Protein AF-0000000080754707 (afdb_homodimer)

Organism: Azotobacter vinelandii (strain DJ / ATCC BAA-1303) (NCBI:txid322710)

Structure (mmCIF, N/CA/C/O backbone):
data_AF-0000000080754707-model_v1
#
loop_
_entity.id
_entity.type
_entity.pdbx_description
1 polymer 2-keto-3-deoxy-galactonokinase
#
loop_
_atom_site.group_PDB
_atom_site.id
_atom_site.type_symbol
_atom_site.label_atom_id
_atom_site.label_alt_id
_atom_site.label_comp_id
_atom_site.label_asym_id
_atom_site.label_entity_id
_atom_site.label_seq_id
_atom_site.pdbx_PDB_ins_code
_atom_site.Cartn_x
_atom_site.Cartn_y
_atom_site.Cartn_z
_atom_site.occupancy
_atom_site.B_iso_or_equiv
_atom_site.auth_seq_id
_atom_site.auth_comp_id
_atom_site.auth_asym_id
_atom_site.auth_atom_id
_atom_site.pdbx_PDB_model_num
ATOM 1 N N . MET A 1 1 ? -20.899 47.668 16.034 1 44.33 1 MET A N 1
ATOM 2 C CA . MET A 1 1 ? -20.365 46.309 16.051 1 44.33 1 MET A CA 1
ATOM 3 C C . MET A 1 1 ? -19.613 46.037 17.35 1 44.33 1 MET A C 1
ATOM 5 O O . MET A 1 1 ? -18.782 46.843 17.772 1 44.33 1 MET A O 1
ATOM 9 N N . SER A 1 2 ? -20.072 45.175 18.224 1 53.62 2 SER A N 1
ATOM 10 C CA . SER A 1 2 ? -19.362 44.85 19.457 1 53.62 2 SER A CA 1
ATOM 11 C C . SER A 1 2 ? -17.901 44.514 19.181 1 53.62 2 SER A C 1
ATOM 13 O O . SER A 1 2 ? -17.552 44.099 18.074 1 53.62 2 SER A O 1
ATOM 15 N N . ASP A 1 3 ? -17.026 45.085 19.939 1 56.78 3 ASP A N 1
ATOM 16 C CA . ASP A 1 3 ? -15.586 44.866 19.842 1 56.78 3 ASP A CA 1
ATOM 17 C C . ASP A 1 3 ? -15.275 43.425 19.444 1 56.78 3 ASP A C 1
ATOM 19 O O . ASP A 1 3 ? -14.264 43.161 18.79 1 56.78 3 ASP A O 1
ATOM 23 N N . SER A 1 4 ? -16.223 42.584 19.748 1 65.15 4 SER A N 1
ATOM 24 C CA . SER A 1 4 ? -16.02 41.164 19.478 1 65.15 4 SER A CA 1
ATOM 25 C C . SER A 1 4 ? -16.269 40.84 18.008 1 65.15 4 SER A C 1
ATOM 27 O O . SER A 1 4 ? -15.869 39.779 17.525 1 65.15 4 SER A O 1
ATOM 29 N N . GLU A 1 5 ? -16.705 41.823 17.287 1 79.68 5 GLU A N 1
ATOM 30 C CA . GLU A 1 5 ? -17.057 41.585 15.89 1 79.68 5 GLU A CA 1
ATOM 31 C C . GLU A 1 5 ? -16.037 42.219 14.949 1 79.68 5 GLU A C 1
ATOM 33 O O . GLU A 1 5 ? -16.201 42.176 13.728 1 79.68 5 GLU A O 1
ATOM 38 N N . ILE A 1 6 ? -14.943 42.696 15.651 1 87.92 6 ILE A N 1
ATOM 39 C CA . ILE A 1 6 ? -13.931 43.355 14.832 1 87.92 6 ILE A CA 1
ATOM 40 C C . ILE A 1 6 ? -12.883 42.338 14.39 1 87.92 6 ILE A C 1
ATOM 42 O O . ILE A 1 6 ? -12.262 41.673 15.223 1 87.92 6 ILE A O 1
ATOM 46 N N . PRO A 1 7 ? -12.696 42.217 13.196 1 95.25 7 PRO A N 1
ATOM 47 C CA . PRO A 1 7 ? -11.687 41.279 12.697 1 95.25 7 PRO A CA 1
ATOM 48 C C . PRO A 1 7 ? -10.267 41.67 13.101 1 95.25 7 PRO A C 1
ATOM 50 O O . PRO A 1 7 ? -9.938 42.859 13.142 1 95.25 7 PRO A O 1
ATOM 53 N N . ARG A 1 8 ? -9.417 40.645 13.362 1 95.84 8 ARG A N 1
ATOM 54 C CA . ARG A 1 8 ? -8.045 40.893 13.795 1 95.84 8 ARG A CA 1
ATOM 55 C C . ARG A 1 8 ? -7.05 40.152 12.908 1 95.84 8 ARG A C 1
ATOM 57 O O . ARG A 1 8 ? -5.868 40.5 12.868 1 95.84 8 ARG A O 1
ATOM 64 N N . LEU A 1 9 ? -7.616 39.16 12.184 1 97.03 9 LEU A N 1
ATOM 65 C CA . LEU A 1 9 ? -6.697 38.31 11.434 1 97.03 9 LEU A CA 1
ATOM 66 C C . LEU A 1 9 ? -7.415 37.615 10.283 1 97.03 9 LEU A C 1
ATOM 68 O O . LEU A 1 9 ? -8.558 37.177 10.433 1 97.03 9 LEU A O 1
ATOM 72 N N . ILE A 1 10 ? -6.756 37.524 9.187 1 97.73 10 ILE A N 1
ATOM 73 C CA . ILE A 1 10 ? -7.128 36.59 8.13 1 97.73 10 ILE A CA 1
ATOM 74 C C . ILE A 1 10 ? -6.242 35.348 8.203 1 97.73 10 ILE A C 1
ATOM 76 O O . ILE A 1 10 ? -5.019 35.442 8.072 1 97.73 10 ILE A O 1
ATOM 80 N N . GLY A 1 11 ? -6.829 34.227 8.526 1 98.31 11 GLY A N 1
ATOM 81 C CA . GLY A 1 11 ? -6.116 32.96 8.556 1 98.31 11 GLY A CA 1
ATOM 82 C C . GLY A 1 11 ? -6.462 32.053 7.39 1 98.31 11 GLY A C 1
ATOM 83 O O . GLY A 1 11 ? -7.63 31.934 7.015 1 98.31 11 GLY A O 1
ATOM 84 N N . LEU A 1 12 ? -5.436 31.441 6.822 1 98.52 12 LEU A N 1
ATOM 85 C CA . LEU A 1 12 ? -5.662 30.54 5.697 1 98.52 12 LEU A CA 1
ATOM 86 C C . LEU A 1 12 ? -5.095 29.155 5.988 1 98.52 12 LEU A C 1
ATOM 88 O O . LEU A 1 12 ? -3.938 29.025 6.395 1 98.52 12 LEU A O 1
ATOM 92 N N . ASP A 1 13 ? -5.879 28.181 5.892 1 97.76 13 ASP A N 1
ATOM 93 C CA . ASP A 1 13 ? -5.471 26.783 5.805 1 97.76 13 ASP A CA 1
ATOM 94 C C . ASP A 1 13 ? -5.437 26.31 4.353 1 97.76 13 ASP A C 1
ATOM 96 O O . ASP A 1 13 ? -6.471 25.947 3.789 1 97.76 13 ASP A O 1
ATOM 100 N N . TRP A 1 14 ? -4.289 26.286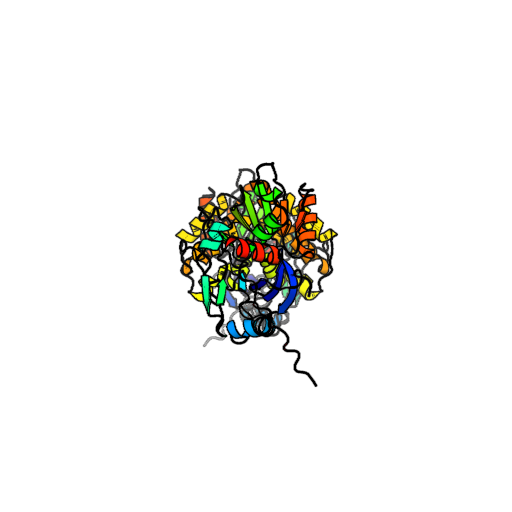 3.81 1 98.01 14 TRP A N 1
ATOM 101 C CA . TRP A 1 14 ? -4.111 26.07 2.378 1 98.01 14 TRP A CA 1
ATOM 102 C C . TRP A 1 14 ? -3.396 24.75 2.112 1 98.01 14 TRP A C 1
ATOM 104 O O . TRP A 1 14 ? -2.167 24.711 2.014 1 98.01 14 TRP A O 1
ATOM 114 N N . GLY A 1 15 ? -4.165 23.714 1.897 1 94.3 15 GLY A N 1
ATOM 115 C CA . GLY A 1 15 ? -3.644 22.368 1.712 1 94.3 15 GLY A CA 1
ATOM 116 C C . GLY A 1 15 ? -3.46 21.994 0.254 1 94.3 15 GLY A C 1
ATOM 117 O O . GLY A 1 15 ? -3.431 22.866 -0.617 1 94.3 15 GLY A O 1
ATOM 118 N N . THR A 1 16 ? -3.248 20.712 0.041 1 89.85 16 THR A N 1
ATOM 119 C CA . THR A 1 16 ? -3.039 20.183 -1.302 1 89.85 16 THR A CA 1
ATOM 120 C C . THR A 1 16 ? -4.34 20.203 -2.1 1 89.85 16 THR A C 1
ATOM 122 O O . THR A 1 16 ? -4.337 20.511 -3.293 1 89.85 16 THR A O 1
ATOM 125 N N . SER A 1 17 ? -5.468 19.988 -1.371 1 89.28 17 SER A N 1
ATOM 126 C CA . SER A 1 17 ? -6.721 19.769 -2.086 1 89.28 17 SER A CA 1
ATOM 127 C C . SER A 1 17 ? -7.669 20.951 -1.915 1 89.28 17 SER A C 1
ATOM 129 O O . SER A 1 17 ? -8.55 21.172 -2.749 1 89.28 17 SER A O 1
ATOM 131 N N . SER A 1 18 ? -7.477 21.661 -0.809 1 93.26 18 SER A N 1
ATOM 132 C CA . SER A 1 18 ? -8.482 22.681 -0.525 1 93.26 18 SER A CA 1
ATOM 133 C C . SER A 1 18 ? -7.853 23.915 0.113 1 93.26 18 SER A C 1
ATOM 135 O O . SER A 1 18 ? -6.73 23.855 0.618 1 93.26 18 SER A O 1
ATOM 137 N N . LEU A 1 19 ? -8.536 24.986 0.001 1 97.43 19 LEU A N 1
ATOM 138 C CA . LEU A 1 19 ? -8.222 26.268 0.621 1 97.43 19 LEU A CA 1
ATOM 139 C C . LEU A 1 19 ? -9.369 26.737 1.509 1 97.43 19 LEU A C 1
ATOM 141 O O . LEU A 1 19 ? -10.518 26.802 1.065 1 97.43 19 LEU A O 1
ATOM 145 N N . ARG A 1 20 ? -9.087 26.973 2.763 1 97.35 20 ARG A N 1
ATOM 146 C CA . ARG A 1 20 ? -10.062 27.542 3.687 1 97.35 20 ARG A CA 1
ATOM 147 C C . ARG A 1 20 ? -9.542 28.837 4.303 1 97.35 20 ARG A C 1
ATOM 149 O O . ARG A 1 20 ? -8.422 28.881 4.816 1 97.35 20 ARG A O 1
ATOM 156 N N . ALA A 1 21 ? -10.352 29.827 4.264 1 98.35 21 ALA A N 1
ATOM 157 C CA . ALA A 1 21 ? -10.013 31.13 4.831 1 98.35 21 ALA A CA 1
ATOM 158 C C . ALA A 1 21 ? -10.917 31.465 6.014 1 98.35 21 ALA A C 1
ATOM 160 O O . ALA A 1 21 ? -12.117 31.183 5.986 1 98.35 21 ALA A O 1
ATOM 161 N N . TYR A 1 22 ? -10.317 32.047 6.988 1 98.24 22 TYR A N 1
ATOM 162 C CA . TYR A 1 22 ? -11.041 32.477 8.179 1 98.24 22 TYR A CA 1
ATOM 163 C C . TYR A 1 22 ? -10.843 33.967 8.43 1 98.24 22 TYR A C 1
ATOM 165 O O . TYR A 1 22 ? -9.728 34.48 8.313 1 98.24 22 TYR A O 1
ATOM 173 N N . LEU A 1 23 ? -11.92 34.64 8.645 1 97.99 23 LEU A N 1
ATOM 174 C CA . LEU A 1 23 ? -11.865 35.955 9.275 1 97.99 23 LEU A CA 1
ATOM 175 C C . LEU A 1 23 ? -12.02 35.84 10.787 1 97.99 23 LEU A C 1
ATOM 177 O O . LEU A 1 23 ? -13.073 35.426 11.278 1 97.99 23 LEU A O 1
ATOM 181 N N . LEU A 1 24 ? -10.933 36.196 11.469 1 97.41 24 LEU A N 1
ATOM 182 C CA . LEU A 1 24 ? -10.92 35.911 12.9 1 97.41 24 LEU A CA 1
ATOM 183 C C . LEU A 1 24 ? -10.976 37.202 13.711 1 97.41 24 LEU A C 1
ATOM 185 O O . LEU A 1 24 ? -10.321 38.187 13.363 1 97.41 24 LEU A O 1
ATOM 189 N N . GLY A 1 25 ? -11.772 37.108 14.747 1 95.62 25 GLY A N 1
ATOM 190 C CA . GLY A 1 25 ? -11.861 38.216 15.686 1 95.62 25 GLY A CA 1
ATOM 191 C C . GLY A 1 25 ? -11.163 37.938 17.004 1 95.62 25 GLY A C 1
ATOM 192 O O . GLY A 1 25 ? -10.36 37.007 17.104 1 95.62 25 GLY A O 1
ATOM 193 N N . GLU A 1 26 ? -11.496 38.723 17.95 1 93.4 26 GLU A N 1
ATOM 194 C CA . GLU A 1 26 ? -10.849 38.635 19.256 1 93.4 26 GLU A CA 1
ATOM 195 C C . GLU A 1 26 ? -10.957 37.226 19.832 1 93.4 26 GLU A C 1
ATOM 197 O O . GLU A 1 26 ? -12.014 36.598 19.754 1 93.4 26 GLU A O 1
ATOM 202 N N . GLY A 1 27 ? -9.806 36.764 20.325 1 92.07 27 GLY A N 1
ATOM 203 C CA . GLY A 1 27 ? -9.767 35.452 20.952 1 92.07 27 GLY A CA 1
ATOM 204 C C . GLY A 1 27 ? -9.765 34.312 19.952 1 92.07 27 GLY A C 1
ATOM 205 O O . GLY A 1 27 ? -9.808 33.142 20.337 1 92.07 27 GLY A O 1
ATOM 206 N N . GLY A 1 28 ? -9.757 34.66 18.686 1 94.66 28 GLY A N 1
ATOM 207 C CA . GLY A 1 28 ? -9.715 33.624 17.667 1 94.66 28 GLY A CA 1
ATOM 208 C C . GLY A 1 28 ? -11.091 33.204 17.187 1 94.66 28 GLY A C 1
ATOM 209 O O . GLY A 1 28 ? -11.233 32.182 16.512 1 94.66 28 GLY A O 1
ATOM 210 N N . ARG A 1 29 ? -12.084 33.974 17.539 1 95.56 29 ARG A N 1
ATOM 211 C CA . ARG A 1 29 ? -13.446 33.679 17.105 1 95.56 29 ARG A CA 1
ATOM 212 C C . ARG A 1 29 ? -13.575 33.791 15.59 1 95.56 29 ARG A C 1
ATOM 214 O O . ARG A 1 29 ? -13.129 34.774 14.995 1 95.56 29 ARG A O 1
ATOM 221 N N . VAL A 1 30 ? -14.277 32.839 14.998 1 97.02 30 VAL A N 1
ATOM 222 C CA . VAL A 1 30 ? -14.487 32.864 13.555 1 97.02 30 VAL A CA 1
ATOM 223 C C . VAL A 1 30 ? -15.671 33.767 13.219 1 97.02 30 VAL A C 1
ATOM 225 O O . VAL A 1 30 ? -16.814 33.456 13.563 1 97.02 30 VAL A O 1
ATOM 228 N N . LEU A 1 31 ? -15.391 34.836 12.581 1 97.18 31 LEU A N 1
ATOM 229 C CA . LEU A 1 31 ? -16.42 35.79 12.182 1 97.18 31 LEU A CA 1
ATOM 230 C C . LEU A 1 31 ? -17.002 35.423 10.82 1 97.18 31 LEU A C 1
ATOM 232 O O . LEU A 1 31 ? -18.171 35.7 10.545 1 97.18 31 LEU A O 1
ATOM 236 N N . ASP A 1 32 ? -16.201 34.896 9.99 1 97.32 32 ASP A N 1
ATOM 237 C CA . ASP A 1 32 ? -16.569 34.435 8.655 1 97.32 32 ASP A CA 1
ATOM 238 C C . ASP A 1 32 ? -15.595 33.372 8.153 1 97.32 32 ASP A C 1
ATOM 240 O O . ASP A 1 32 ? -14.48 33.253 8.665 1 97.32 32 ASP A O 1
ATOM 244 N N . SER A 1 33 ? -16.042 32.535 7.319 1 97.6 33 SER A N 1
ATOM 245 C CA . SER A 1 33 ? -15.184 31.511 6.732 1 97.6 33 SER A CA 1
ATOM 246 C C . SER A 1 33 ? -15.568 31.234 5.282 1 97.6 33 SER A C 1
ATOM 248 O O . SER A 1 33 ? -16.741 31.328 4.916 1 97.6 33 SER A O 1
ATOM 250 N N . ARG A 1 34 ? -14.573 30.913 4.478 1 97.81 34 ARG A N 1
ATOM 251 C CA . ARG A 1 34 ? -14.753 30.596 3.065 1 97.81 34 ARG A CA 1
ATOM 252 C C . ARG A 1 34 ? -13.897 29.4 2.66 1 97.81 34 ARG A C 1
ATOM 254 O O . ARG A 1 34 ? -12.794 29.216 3.178 1 97.81 34 ARG A O 1
ATOM 261 N N . ALA A 1 35 ? -14.436 28.629 1.803 1 96.61 35 ALA A N 1
ATOM 262 C CA . ALA A 1 35 ? -13.708 27.453 1.336 1 96.61 35 ALA A CA 1
ATOM 263 C C . ALA A 1 35 ? -13.8 27.318 -0.181 1 96.61 35 ALA A C 1
ATOM 265 O O . ALA A 1 35 ? -14.832 27.635 -0.778 1 96.61 35 ALA A O 1
ATOM 266 N N . ARG A 1 36 ? -12.725 26.971 -0.846 1 96.87 36 ARG A N 1
ATOM 267 C CA . ARG A 1 36 ? -12.641 26.661 -2.27 1 96.87 36 ARG A CA 1
ATOM 268 C C . ARG A 1 36 ? -11.866 25.37 -2.505 1 96.87 36 ARG A C 1
ATOM 270 O O . ARG A 1 36 ? -10.968 25.029 -1.732 1 96.87 36 ARG A O 1
ATOM 277 N N . PRO A 1 37 ? -12.244 24.624 -3.561 1 96.43 37 PRO A N 1
ATOM 278 C CA . PRO A 1 37 ? -11.441 23.456 -3.93 1 96.43 37 PRO A CA 1
ATOM 279 C C . PRO A 1 37 ? -10.151 23.832 -4.655 1 96.43 37 PRO A C 1
ATOM 281 O O . PRO A 1 37 ? -9.807 23.218 -5.668 1 96.43 37 PRO A O 1
ATOM 284 N N . TRP A 1 38 ? -9.476 24.836 -4.147 1 96.42 38 TRP A N 1
ATOM 285 C CA . TRP A 1 38 ? -8.28 25.406 -4.759 1 96.42 38 TRP A CA 1
ATOM 286 C C . TRP A 1 38 ? -7.051 25.149 -3.894 1 96.42 38 TRP A C 1
ATOM 288 O O . TRP A 1 38 ? -6.3 26.076 -3.581 1 96.42 38 TRP A O 1
ATOM 298 N N . GLY A 1 39 ? -6.866 23.828 -3.615 1 94.93 39 GLY A N 1
ATOM 299 C CA . GLY A 1 39 ? -5.567 23.49 -3.057 1 94.93 39 GLY A CA 1
ATOM 300 C C . GLY A 1 39 ? -4.412 23.846 -3.974 1 94.93 39 GLY A C 1
ATOM 301 O O . GLY A 1 39 ? -4.624 24.219 -5.13 1 94.93 39 GLY A O 1
ATOM 302 N N . ILE A 1 40 ? -3.249 23.765 -3.476 1 94.46 40 ILE A N 1
ATOM 303 C CA . ILE A 1 40 ? -2.102 24.292 -4.207 1 94.46 40 ILE A CA 1
ATOM 304 C C . ILE A 1 40 ? -1.992 23.601 -5.564 1 94.46 40 ILE A C 1
ATOM 306 O O . ILE A 1 40 ? -1.403 24.148 -6.5 1 94.46 40 ILE A O 1
ATOM 310 N N . GLN A 1 41 ? -2.555 22.399 -5.662 1 90.65 41 GLN A N 1
ATOM 311 C CA . GLN A 1 41 ? -2.483 21.669 -6.923 1 90.65 41 GLN A CA 1
ATOM 312 C C . GLN A 1 41 ? -3.657 22.022 -7.831 1 90.65 41 GLN A C 1
ATOM 314 O O . GLN A 1 41 ? -3.673 21.649 -9.006 1 90.65 41 GLN A O 1
ATOM 319 N N . HIS A 1 42 ? -4.585 22.787 -7.413 1 92.78 42 HIS A N 1
ATOM 320 C CA . HIS A 1 42 ? -5.819 23.013 -8.157 1 92.78 42 HIS A CA 1
ATOM 321 C C . HIS A 1 42 ? -6.096 24.503 -8.326 1 92.78 42 HIS A C 1
ATOM 323 O O . HIS A 1 42 ? -7.18 24.891 -8.769 1 92.78 42 HIS A O 1
ATOM 329 N N . VAL A 1 43 ? -5.191 25.287 -7.92 1 96.03 43 VAL A N 1
ATOM 330 C CA . VAL A 1 43 ? -5.355 26.727 -8.09 1 96.03 43 VAL A CA 1
ATOM 331 C C . VAL A 1 43 ? -5.372 27.074 -9.577 1 96.03 43 VAL A C 1
ATOM 333 O O . VAL A 1 43 ? -4.467 26.689 -10.321 1 96.03 43 VAL A O 1
ATOM 336 N N . PRO A 1 44 ? -6.408 27.719 -10.011 1 93.57 44 PRO A N 1
ATOM 337 C CA . PRO A 1 44 ? -6.444 28.084 -11.429 1 93.57 44 PRO A CA 1
ATOM 338 C C . PRO A 1 44 ? -5.188 28.827 -11.879 1 93.57 44 PRO A C 1
ATOM 340 O O . PRO A 1 44 ? -4.775 29.795 -11.235 1 93.57 44 PRO A O 1
ATOM 343 N N . ASP A 1 45 ? -4.523 28.35 -12.978 1 92.78 45 ASP A N 1
ATOM 344 C CA . ASP A 1 45 ? -3.35 28.927 -13.627 1 92.78 45 ASP A CA 1
ATOM 345 C C . ASP A 1 45 ? -2.175 29.018 -12.655 1 92.78 45 ASP A C 1
ATOM 347 O O . ASP A 1 45 ? -1.221 29.761 -12.895 1 92.78 45 ASP A O 1
ATOM 351 N N . GLY A 1 46 ? -2.332 28.422 -11.51 1 93.47 46 GLY A N 1
ATOM 352 C CA . GLY A 1 46 ? -1.275 28.46 -10.512 1 93.47 46 GLY A CA 1
ATOM 353 C C . GLY A 1 46 ? -1.074 29.837 -9.908 1 93.47 46 GLY A C 1
ATOM 354 O O . GLY A 1 46 ? 0.009 30.149 -9.409 1 93.47 46 GLY A O 1
ATOM 355 N N . ASP A 1 47 ? -2.066 30.683 -10.043 1 95.53 47 ASP A N 1
ATOM 356 C CA . ASP A 1 47 ? -1.981 32.065 -9.581 1 95.53 47 ASP A CA 1
ATOM 357 C C . ASP A 1 47 ? -2.457 32.191 -8.135 1 95.53 47 ASP A C 1
ATOM 359 O O . ASP A 1 47 ? -3.618 32.521 -7.885 1 95.53 47 ASP A O 1
ATOM 363 N N . PHE A 1 48 ? -1.545 31.995 -7.232 1 97.19 48 PHE A N 1
ATOM 364 C CA . PHE A 1 48 ? -1.852 31.983 -5.807 1 97.19 48 PHE A CA 1
ATOM 365 C C . PHE A 1 48 ? -2.308 33.36 -5.34 1 97.19 48 PHE A C 1
ATOM 367 O O . PHE A 1 48 ? -3.207 33.472 -4.503 1 97.19 48 PHE A O 1
ATOM 374 N N . ALA A 1 49 ? -1.775 34.425 -5.838 1 96.07 49 ALA A N 1
ATOM 375 C CA . ALA A 1 49 ? -2.154 35.784 -5.461 1 96.07 49 ALA A CA 1
ATOM 376 C C . ALA A 1 49 ? -3.608 36.069 -5.825 1 96.07 49 ALA A C 1
ATOM 378 O O . ALA A 1 49 ? -4.341 36.682 -5.046 1 96.07 49 ALA A O 1
ATOM 379 N N . ARG A 1 50 ? -3.979 35.664 -6.972 1 95.64 50 ARG A N 1
ATOM 380 C CA . ARG A 1 50 ? -5.362 35.847 -7.401 1 95.64 50 ARG A CA 1
ATOM 381 C C . ARG A 1 50 ? -6.318 35.044 -6.525 1 95.64 50 ARG A C 1
ATOM 383 O O . ARG A 1 50 ? -7.385 35.535 -6.15 1 95.64 50 ARG A O 1
ATOM 390 N N . ALA A 1 51 ? -5.963 33.796 -6.278 1 96.86 51 ALA A N 1
ATOM 391 C CA . ALA A 1 51 ? -6.789 32.96 -5.41 1 96.86 51 ALA A CA 1
ATOM 392 C C . ALA A 1 51 ? -6.974 33.607 -4.04 1 96.86 51 ALA A C 1
ATOM 394 O O . ALA A 1 51 ? -8.084 33.631 -3.503 1 96.86 51 ALA A O 1
ATOM 395 N N . PHE A 1 52 ? -5.902 34.14 -3.516 1 97.01 52 PHE A N 1
ATOM 396 C CA . PHE A 1 52 ? -5.941 34.83 -2.232 1 97.01 52 PHE A CA 1
ATOM 397 C C . PHE A 1 52 ? -6.862 36.042 -2.297 1 97.01 52 PHE A C 1
ATOM 399 O O . PHE A 1 52 ? -7.653 36.277 -1.381 1 97.01 52 PHE A O 1
ATOM 406 N N . ALA A 1 53 ? -6.801 36.74 -3.324 1 95.59 53 ALA A N 1
ATOM 407 C CA . ALA A 1 53 ? -7.636 37.925 -3.509 1 95.59 53 ALA A CA 1
ATOM 408 C C . ALA A 1 53 ? -9.112 37.547 -3.598 1 95.59 53 ALA A C 1
ATOM 410 O O . ALA A 1 53 ? -9.974 38.26 -3.078 1 95.59 53 ALA A O 1
ATOM 411 N N . VAL A 1 54 ? -9.374 36.478 -4.218 1 95.52 54 VAL A N 1
ATOM 412 C CA . VAL A 1 54 ? -10.756 36.046 -4.399 1 95.52 54 VAL A CA 1
ATOM 413 C C . VAL A 1 54 ? -11.357 35.657 -3.05 1 95.52 54 VAL A C 1
ATOM 415 O O . VAL A 1 54 ? -12.499 36.011 -2.746 1 95.52 54 VAL A O 1
ATOM 418 N N . VAL A 1 55 ? -10.6 34.993 -2.225 1 96.65 55 VAL A N 1
ATOM 419 C CA . VAL A 1 55 ? -11.177 34.442 -1.003 1 96.65 55 VAL A CA 1
ATOM 420 C C . VAL A 1 55 ? -11.174 35.503 0.095 1 96.65 55 VAL A C 1
ATOM 422 O O . VAL A 1 55 ? -11.984 35.446 1.024 1 96.65 55 VAL A O 1
ATOM 425 N N . SER A 1 56 ? -10.314 36.519 -0.006 1 96.16 56 SER A N 1
ATOM 426 C CA . SER A 1 56 ? -10.183 37.407 1.145 1 96.16 56 SER A CA 1
ATOM 427 C C . SER A 1 56 ? -10.173 38.87 0.715 1 96.16 56 SER A C 1
ATOM 429 O O . SER A 1 56 ? -10.046 39.767 1.551 1 96.16 56 SER A O 1
ATOM 431 N N . GLY A 1 57 ? -10.271 39.16 -0.583 1 94 57 GLY A N 1
ATOM 432 C CA . GLY A 1 57 ? -10.12 40.512 -1.096 1 94 57 GLY A CA 1
ATOM 433 C C . GLY A 1 57 ? -11.092 41.498 -0.476 1 94 57 GLY A C 1
ATOM 434 O O . GLY A 1 57 ? -10.704 42.605 -0.097 1 94 57 GLY A O 1
ATOM 435 N N . ASP A 1 58 ? -12.289 41.148 -0.47 1 95.38 58 ASP A N 1
ATOM 436 C CA . ASP A 1 58 ? -13.295 42.053 0.077 1 95.38 58 ASP A CA 1
ATOM 437 C C . ASP A 1 58 ? -13.034 42.335 1.555 1 95.38 58 ASP A C 1
ATOM 439 O O . ASP A 1 58 ? -13.317 43.432 2.042 1 95.38 58 ASP A O 1
ATOM 443 N N . TRP A 1 59 ? -12.551 41.29 2.309 1 95.31 59 TRP A N 1
ATOM 444 C CA . TRP A 1 59 ? -12.165 41.511 3.699 1 95.31 59 TRP A CA 1
ATOM 445 C C . TRP A 1 59 ? -11.059 42.557 3.797 1 95.31 59 TRP A C 1
ATOM 447 O O . TRP A 1 59 ? -11.121 43.458 4.636 1 95.31 59 TRP A O 1
ATOM 457 N N . ARG A 1 60 ? -10.165 42.459 2.966 1 93.26 60 ARG A N 1
ATOM 458 C CA . ARG A 1 60 ? -8.981 43.31 3.018 1 93.26 60 ARG A CA 1
ATOM 459 C C . ARG A 1 60 ? -9.311 44.734 2.583 1 93.26 60 ARG A C 1
ATOM 461 O O . ARG A 1 60 ? -8.688 45.691 3.048 1 93.26 60 ARG A O 1
ATOM 468 N N . ILE A 1 61 ? -10.218 44.87 1.666 1 91.94 61 ILE A N 1
ATOM 469 C CA . ILE A 1 61 ? -10.696 46.191 1.276 1 91.94 61 ILE A CA 1
ATOM 470 C C . ILE A 1 61 ? -11.449 46.832 2.439 1 91.94 61 ILE A C 1
ATOM 472 O O . ILE A 1 61 ? -11.256 48.014 2.736 1 91.94 61 ILE A O 1
ATOM 476 N N . ARG A 1 62 ? -12.307 46.031 3.07 1 93.25 62 ARG A N 1
ATOM 477 C CA . ARG A 1 62 ? -13.139 46.533 4.158 1 93.25 62 ARG A CA 1
ATOM 478 C C . ARG A 1 62 ? -12.295 46.872 5.382 1 93.25 62 ARG A C 1
ATOM 480 O O . ARG A 1 62 ? -12.583 47.835 6.095 1 93.25 62 ARG A O 1
ATOM 487 N N . TRP A 1 63 ? -11.297 46.063 5.632 1 91.68 63 TRP A N 1
ATOM 488 C CA . TRP A 1 63 ? -10.401 46.266 6.766 1 91.68 63 TRP A CA 1
ATOM 489 C C . TRP A 1 63 ? -8.947 46.314 6.309 1 91.68 63 TRP A C 1
ATOM 491 O O . TRP A 1 63 ? -8.199 45.351 6.495 1 91.68 63 TRP A O 1
ATOM 501 N N . PRO A 1 64 ? -8.56 47.475 5.853 1 88.93 64 PRO A N 1
ATOM 502 C CA . PRO A 1 64 ? -7.186 47.595 5.361 1 88.93 64 PRO A CA 1
ATOM 503 C C . PRO A 1 64 ? -6.145 47.37 6.455 1 88.93 64 PRO A C 1
ATOM 505 O O . PRO A 1 64 ? -6.339 47.801 7.595 1 88.93 64 PRO A O 1
ATOM 508 N N . GLY A 1 65 ? -5.162 46.635 6.205 1 88.27 65 GLY A N 1
ATOM 509 C CA . GLY A 1 65 ? -4.072 46.433 7.146 1 88.27 65 GLY A CA 1
ATOM 510 C C . GLY A 1 65 ? -4.237 45.184 7.991 1 88.27 65 GLY A C 1
ATOM 511 O O . GLY A 1 65 ? -3.356 44.843 8.783 1 88.27 65 GLY A O 1
ATOM 512 N N . LEU A 1 66 ? -5.348 44.552 7.85 1 93.11 66 LEU A N 1
ATOM 513 C CA . LEU A 1 66 ? -5.556 43.307 8.58 1 93.11 66 LEU A CA 1
ATOM 514 C C . LEU A 1 66 ? -4.46 42.297 8.258 1 93.11 66 LEU A C 1
ATOM 516 O O . LEU A 1 66 ? -4.209 41.999 7.088 1 93.11 66 LEU A O 1
ATOM 520 N N . PRO A 1 67 ? -3.767 41.815 9.289 1 95.66 67 PRO A N 1
ATOM 521 C CA . PRO A 1 67 ? -2.731 40.814 9.023 1 95.66 67 PRO A CA 1
ATOM 522 C C . PRO A 1 67 ? -3.299 39.509 8.472 1 95.66 67 PRO A C 1
ATOM 524 O O . PRO A 1 67 ? -4.458 39.176 8.734 1 95.66 67 PRO A O 1
ATOM 527 N N . ALA A 1 68 ? -2.448 38.823 7.711 1 97.46 68 ALA A N 1
ATOM 528 C CA . ALA A 1 68 ? -2.832 37.544 7.12 1 97.46 68 ALA A CA 1
ATOM 529 C C . ALA A 1 68 ? -1.749 36.491 7.337 1 97.46 68 ALA A C 1
ATOM 531 O O . ALA A 1 68 ? -0.556 36.796 7.274 1 97.46 68 ALA A O 1
ATOM 532 N N . LEU A 1 69 ? -2.189 35.343 7.673 1 98.16 69 LEU A N 1
ATOM 533 C CA . LEU A 1 69 ? -1.325 34.206 7.971 1 98.16 69 LEU A CA 1
ATOM 534 C C . LEU A 1 69 ? -1.828 32.944 7.277 1 98.16 69 LEU A C 1
ATOM 536 O O . LEU A 1 69 ? -3.028 32.66 7.291 1 98.16 69 LEU A O 1
ATOM 540 N N . ALA A 1 70 ? -0.923 32.2 6.592 1 98.59 70 ALA A N 1
ATOM 541 C CA . ALA A 1 70 ? -1.312 30.978 5.892 1 98.59 70 ALA A CA 1
ATOM 542 C C . ALA A 1 70 ? -0.462 29.793 6.342 1 98.59 70 ALA A C 1
ATOM 544 O O . ALA A 1 70 ? 0.746 29.931 6.548 1 98.59 70 ALA A O 1
ATOM 545 N N . ALA A 1 71 ? -1.093 28.718 6.518 1 98.34 71 ALA A N 1
ATOM 546 C CA . ALA A 1 71 ? -0.429 27.457 6.839 1 98.34 71 ALA A CA 1
ATOM 547 C C . ALA A 1 71 ? -0.75 26.389 5.797 1 98.34 71 ALA A C 1
ATOM 549 O O . ALA A 1 71 ? -1.695 26.536 5.019 1 98.34 71 ALA A O 1
ATOM 550 N N . GLY A 1 72 ? 0.064 25.315 5.803 1 97.62 72 GLY A N 1
ATOM 551 C CA . GLY A 1 72 ? -0.175 24.196 4.905 1 97.62 72 GLY A CA 1
ATOM 552 C C . GLY A 1 72 ? 0.832 24.113 3.774 1 97.62 72 GLY A C 1
ATOM 553 O O . GLY A 1 72 ? 1.982 24.53 3.927 1 97.62 72 GLY A O 1
ATOM 554 N N . MET A 1 73 ? 0.368 23.551 2.672 1 96.6 73 MET A N 1
ATOM 555 C CA . MET A 1 73 ? 1.262 23.213 1.569 1 96.6 73 MET A CA 1
ATOM 556 C C . MET A 1 73 ? 1.633 24.457 0.768 1 96.6 73 MET A C 1
ATOM 558 O O . MET A 1 73 ? 2.513 24.407 -0.093 1 96.6 73 MET A O 1
ATOM 562 N N . ILE A 1 74 ? 1.042 25.592 1.044 1 97.81 74 ILE A N 1
ATOM 563 C CA . ILE A 1 74 ? 1.3 26.85 0.352 1 97.81 74 ILE A CA 1
ATOM 564 C C . ILE A 1 74 ? 2.755 27.263 0.557 1 97.81 74 ILE A C 1
ATOM 566 O O . ILE A 1 74 ? 3.313 28.014 -0.247 1 97.81 74 ILE A O 1
ATOM 570 N N . GLY A 1 75 ? 3.359 26.767 1.674 1 97.46 75 GLY A N 1
ATOM 571 C CA . GLY A 1 75 ? 4.755 27.053 1.965 1 97.46 75 GLY A CA 1
ATOM 572 C C . GLY A 1 75 ? 5.699 25.967 1.483 1 97.46 75 GLY A C 1
ATOM 573 O O . GLY A 1 75 ? 6.882 25.966 1.832 1 97.46 75 GLY A O 1
ATOM 574 N N . SER A 1 76 ? 5.212 24.981 0.75 1 95.07 76 SER A N 1
ATOM 575 C CA . SER A 1 76 ? 6.041 23.912 0.203 1 95.07 76 SER A CA 1
ATOM 576 C C . SER A 1 76 ? 6.761 24.363 -1.063 1 95.07 76 SER A C 1
ATOM 578 O O . SER A 1 76 ? 6.534 25.472 -1.551 1 95.07 76 SER A O 1
ATOM 580 N N . ALA A 1 77 ? 7.599 23.429 -1.639 1 89.82 77 ALA A N 1
ATOM 581 C CA . ALA A 1 77 ? 8.337 23.719 -2.865 1 89.82 77 ALA A CA 1
ATOM 582 C C . ALA A 1 77 ? 7.385 23.979 -4.029 1 89.82 77 ALA A C 1
ATOM 584 O O . ALA A 1 77 ? 7.721 24.714 -4.961 1 89.82 77 ALA A O 1
ATOM 585 N N . GLN A 1 78 ? 6.207 23.479 -3.961 1 89.59 78 GLN A N 1
ATOM 586 C CA . GLN A 1 78 ? 5.227 23.633 -5.031 1 89.59 78 GLN A CA 1
ATOM 587 C C . GLN A 1 78 ? 4.233 24.746 -4.71 1 89.59 78 GLN A C 1
ATOM 589 O O . GLN A 1 78 ? 3.336 25.032 -5.506 1 89.59 78 GLN A O 1
ATOM 594 N N . GLY A 1 79 ? 4.397 25.3 -3.557 1 95.32 79 GLY A N 1
ATOM 595 C CA . GLY A 1 79 ? 3.479 26.344 -3.132 1 95.32 79 GLY A CA 1
ATOM 596 C C . GLY A 1 79 ? 3.895 27.728 -3.593 1 95.32 79 GLY A C 1
ATOM 597 O O . GLY A 1 79 ? 4.646 27.866 -4.561 1 95.32 79 GLY A O 1
ATOM 598 N N . TRP A 1 80 ? 3.33 28.768 -2.95 1 96.46 80 TRP A N 1
ATOM 599 C CA . TRP A 1 80 ? 3.58 30.162 -3.301 1 96.46 80 TRP A CA 1
ATOM 600 C C . TRP A 1 80 ? 5.05 30.519 -3.101 1 96.46 80 TRP A C 1
ATOM 602 O O . TRP A 1 80 ? 5.677 31.108 -3.984 1 96.46 80 TRP A O 1
ATOM 612 N N . GLN A 1 81 ? 5.578 30.153 -2.006 1 96.44 81 GLN A N 1
ATOM 613 C CA . GLN A 1 81 ? 6.99 30.306 -1.671 1 96.44 81 GLN A CA 1
ATOM 614 C C . GLN A 1 81 ? 7.431 29.256 -0.655 1 96.44 81 GLN A C 1
ATOM 616 O O . GLN A 1 81 ? 6.785 29.076 0.379 1 96.44 81 GLN A O 1
ATOM 621 N N . GLU A 1 82 ? 8.527 28.67 -0.956 1 96.83 82 GLU A N 1
ATOM 622 C CA . GLU A 1 82 ? 9.013 27.624 -0.062 1 96.83 82 GLU A CA 1
ATOM 623 C C . GLU A 1 82 ? 9.529 28.213 1.248 1 96.83 82 GLU A C 1
ATOM 625 O O . GLU A 1 82 ? 10.334 29.146 1.24 1 96.83 82 GLU A O 1
ATOM 630 N N . VAL A 1 83 ? 9.048 27.682 2.332 1 98.18 83 VAL A N 1
ATOM 631 C CA . VAL A 1 83 ? 9.481 28.062 3.673 1 98.18 83 VAL A CA 1
ATOM 632 C C . VAL A 1 83 ? 10.256 26.912 4.311 1 98.18 83 VAL A C 1
ATOM 634 O O . VAL A 1 83 ? 9.758 25.786 4.389 1 98.18 83 VAL A O 1
ATOM 637 N N . PRO A 1 84 ? 11.476 27.125 4.804 1 97.52 84 PRO A N 1
ATOM 638 C CA . PRO A 1 84 ? 12.252 26.063 5.448 1 97.52 84 PRO A CA 1
ATOM 639 C C . PRO A 1 84 ? 11.555 25.485 6.677 1 97.52 84 PRO A C 1
ATOM 641 O O . PRO A 1 84 ? 10.858 26.209 7.393 1 97.52 84 PRO A O 1
ATOM 644 N N . TYR A 1 85 ? 11.777 24.258 6.945 1 98 85 TYR A N 1
ATOM 645 C CA . TYR A 1 85 ? 11.22 23.585 8.113 1 98 85 TYR A CA 1
ATOM 646 C C . TYR A 1 85 ? 11.889 24.068 9.393 1 98 85 TYR A C 1
ATOM 648 O O . TYR A 1 85 ? 13.061 24.453 9.382 1 98 85 TYR A O 1
ATOM 656 N N . VAL A 1 86 ? 11.152 24.03 10.427 1 98.19 86 VAL A N 1
ATOM 657 C CA . VAL A 1 86 ? 11.701 24.217 11.766 1 98.19 86 VAL A CA 1
ATOM 658 C C . VAL A 1 86 ? 11.964 22.859 12.412 1 98.19 86 VAL A C 1
ATOM 660 O O . VAL A 1 86 ? 11.12 21.961 12.35 1 98.19 86 VAL A O 1
ATOM 663 N N . ALA A 1 87 ? 13.056 22.709 13.056 1 97.97 87 ALA A N 1
ATOM 664 C CA . ALA A 1 87 ? 13.431 21.414 13.618 1 97.97 87 ALA A CA 1
ATOM 665 C C . ALA A 1 87 ? 12.749 21.182 14.964 1 97.97 87 ALA A C 1
ATOM 667 O O . ALA A 1 87 ? 12.525 22.126 15.725 1 97.97 87 ALA A O 1
ATOM 668 N N . CYS A 1 88 ? 12.52 19.944 15.332 1 97.96 88 CYS A N 1
ATOM 669 C CA . CYS A 1 88 ? 12.098 19.554 16.672 1 97.96 88 CYS A CA 1
ATOM 670 C C . CYS A 1 88 ? 13.229 19.738 17.676 1 97.96 88 CYS A C 1
ATOM 672 O O . CYS A 1 88 ? 14.403 19.593 17.328 1 97.96 88 CYS A O 1
ATOM 674 N N . PRO A 1 89 ? 12.873 19.998 18.902 1 98.15 89 PRO A N 1
ATOM 675 C CA . PRO A 1 89 ? 11.523 20.32 19.368 1 98.15 89 PRO A CA 1
ATOM 676 C C . PRO A 1 89 ? 11.017 21.657 18.831 1 98.15 89 PRO A C 1
ATOM 678 O O . PRO A 1 89 ? 11.785 22.618 18.733 1 98.15 89 PRO A O 1
ATOM 681 N N . ALA A 1 90 ? 9.844 21.7 18.431 1 98.58 90 ALA A N 1
ATOM 682 C CA . ALA A 1 90 ? 9.269 22.898 17.825 1 98.58 90 ALA A CA 1
ATOM 683 C C . ALA A 1 90 ? 8.122 23.444 18.669 1 98.58 90 ALA A C 1
ATOM 685 O O . ALA A 1 90 ? 7.081 22.797 18.806 1 98.58 90 ALA A O 1
ATOM 686 N N . ASP A 1 91 ? 8.315 24.547 19.259 1 98.06 91 ASP A N 1
ATOM 687 C CA . ASP A 1 91 ? 7.236 25.255 19.94 1 98.06 91 ASP A CA 1
ATOM 688 C C . ASP A 1 91 ? 6.762 26.453 19.121 1 98.06 91 ASP A C 1
ATOM 690 O O . ASP A 1 91 ? 7.237 26.677 18.006 1 98.06 91 ASP A O 1
ATOM 694 N N . ALA A 1 92 ? 5.791 27.152 19.643 1 96.64 92 ALA A N 1
ATOM 695 C CA . ALA A 1 92 ? 5.203 28.267 18.905 1 96.64 92 ALA A CA 1
ATOM 696 C C . ALA A 1 92 ? 6.247 29.339 18.606 1 96.64 92 ALA A C 1
ATOM 698 O O . ALA A 1 92 ? 6.233 29.946 17.533 1 96.64 92 ALA A O 1
ATOM 699 N N . ALA A 1 93 ? 7.138 29.541 19.487 1 96.58 93 ALA A N 1
ATOM 700 C CA . ALA A 1 93 ? 8.174 30.553 19.302 1 96.58 93 ALA A CA 1
ATOM 701 C C . ALA A 1 93 ? 9.096 30.188 18.142 1 96.58 93 ALA A C 1
ATOM 703 O O . ALA A 1 93 ? 9.493 31.055 17.36 1 96.58 93 ALA A O 1
ATOM 704 N N . ARG A 1 94 ? 9.433 28.99 18.078 1 97.39 94 ARG A N 1
ATOM 705 C CA . ARG A 1 94 ? 10.298 28.54 16.992 1 97.39 94 ARG A CA 1
ATOM 706 C C . ARG A 1 94 ? 9.589 28.652 15.646 1 97.39 94 ARG A C 1
ATOM 708 O O . ARG A 1 94 ? 10.21 29.001 14.64 1 97.39 94 ARG A O 1
ATOM 715 N N . LEU A 1 95 ? 8.309 28.338 15.613 1 98.08 95 LEU A N 1
ATOM 716 C CA . LEU A 1 95 ? 7.558 28.515 14.375 1 98.08 95 LEU A CA 1
ATOM 717 C C . LEU A 1 95 ? 7.551 29.978 13.947 1 98.08 95 LEU A C 1
ATOM 719 O O . LEU A 1 95 ? 7.73 30.285 12.767 1 98.08 95 LEU A O 1
ATOM 723 N N . VAL A 1 96 ? 7.386 30.848 14.909 1 97.97 96 VAL A N 1
ATOM 724 C CA . VAL A 1 96 ? 7.367 32.281 14.638 1 97.97 96 VAL A CA 1
ATOM 725 C C . VAL A 1 96 ? 8.708 32.714 14.051 1 97.97 96 VAL A C 1
ATOM 727 O O . VAL A 1 96 ? 8.754 33.522 13.12 1 97.97 96 VAL A O 1
ATOM 730 N N . GLY A 1 97 ? 9.764 32.142 14.626 1 97.76 97 GLY A N 1
ATOM 731 C CA . GLY A 1 97 ? 11.092 32.442 14.116 1 97.76 97 GLY A CA 1
ATOM 732 C C . GLY A 1 97 ? 11.285 32.024 12.67 1 97.76 97 GLY A C 1
ATOM 733 O O . GLY A 1 97 ? 12.142 32.569 11.97 1 97.76 97 GLY A O 1
ATOM 734 N N . GLY A 1 98 ? 10.483 31.13 12.188 1 98.14 98 GLY A N 1
ATOM 735 C CA . GLY A 1 98 ? 10.621 30.605 10.839 1 98.14 98 GLY A CA 1
ATOM 736 C C . GLY A 1 98 ? 9.599 31.17 9.871 1 98.14 98 GLY A C 1
ATOM 737 O O . GLY A 1 98 ? 9.588 30.812 8.692 1 98.14 98 GLY A O 1
ATOM 738 N N . LEU A 1 99 ? 8.711 32.066 10.329 1 98.22 99 LEU A N 1
ATOM 739 C CA . LEU A 1 99 ? 7.698 32.661 9.464 1 98.22 99 LEU A CA 1
ATOM 740 C C . LEU A 1 99 ? 8.345 33.386 8.288 1 98.22 99 LEU A C 1
ATOM 742 O O . LEU A 1 99 ? 9.37 34.051 8.451 1 98.22 99 LEU A O 1
ATOM 746 N N . ARG A 1 100 ? 7.717 33.263 7.139 1 98.05 100 ARG A N 1
ATOM 747 C CA . ARG A 1 100 ? 8.179 33.998 5.966 1 98.05 100 ARG A CA 1
ATOM 748 C C . ARG A 1 100 ? 7.127 34.999 5.498 1 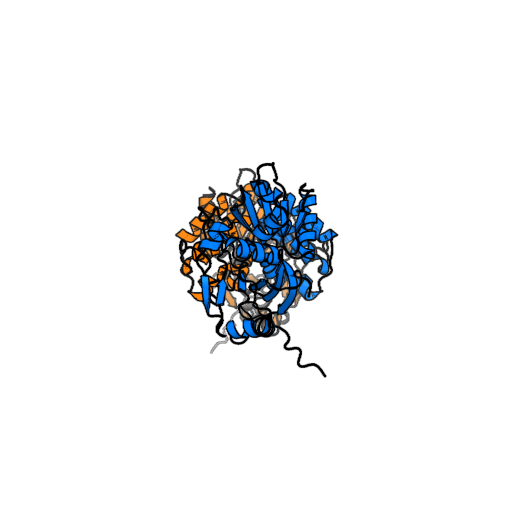98.05 100 ARG A C 1
ATOM 750 O O . ARG A 1 100 ? 5.982 34.626 5.234 1 98.05 100 ARG A O 1
ATOM 757 N N . ARG A 1 101 ? 7.512 36.192 5.423 1 97.16 101 ARG A N 1
ATOM 758 C CA . ARG A 1 101 ? 6.64 37.245 4.914 1 97.16 101 ARG A CA 1
ATOM 759 C C . ARG A 1 101 ? 6.782 37.391 3.402 1 97.16 101 ARG A C 1
ATOM 761 O O . ARG A 1 101 ? 7.894 37.52 2.888 1 97.16 101 ARG A O 1
ATOM 768 N N . ILE A 1 102 ? 5.631 37.35 2.741 1 97.15 102 ILE A N 1
ATOM 769 C CA . ILE A 1 102 ? 5.688 37.512 1.292 1 97.15 102 ILE A CA 1
ATOM 770 C C . ILE A 1 102 ? 4.738 38.627 0.86 1 97.15 102 ILE A C 1
ATOM 772 O O . ILE A 1 102 ? 3.833 39.005 1.608 1 97.15 102 ILE A O 1
ATOM 776 N N . ASP A 1 103 ? 5.001 39.113 -0.387 1 94.26 103 ASP A N 1
ATOM 777 C CA . ASP A 1 103 ? 4.092 40.071 -1.008 1 94.26 103 ASP A CA 1
ATOM 778 C C . ASP A 1 103 ? 2.821 39.383 -1.5 1 94.26 103 ASP A C 1
ATOM 780 O O . ASP A 1 103 ? 2.888 38.411 -2.256 1 94.26 103 ASP A O 1
ATOM 784 N N . SER A 1 104 ? 1.643 39.881 -1.1 1 92.11 104 SER A N 1
ATOM 785 C CA . SER A 1 104 ? 0.382 39.242 -1.461 1 92.11 104 SER A CA 1
ATOM 786 C C . SER A 1 104 ? -0.091 39.692 -2.839 1 92.11 104 SER A C 1
ATOM 788 O O . SER A 1 104 ? -1.068 39.16 -3.371 1 92.11 104 SER A O 1
ATOM 790 N N . GLY A 1 105 ? 0.564 40.659 -3.449 1 86.04 105 GLY A N 1
ATOM 791 C CA . GLY A 1 105 ? 0.242 41.104 -4.796 1 86.04 105 GLY A CA 1
ATOM 792 C C . GLY A 1 105 ? -0.678 42.309 -4.822 1 86.04 105 GLY A C 1
ATOM 793 O O . GLY A 1 105 ? -0.832 42.957 -5.859 1 86.04 105 GLY A O 1
ATOM 794 N N . ASP A 1 106 ? -1.388 42.647 -3.726 1 82.32 106 ASP A N 1
ATOM 795 C CA . ASP A 1 106 ? -2.323 43.767 -3.681 1 82.32 106 ASP A CA 1
ATOM 796 C C . ASP A 1 106 ? -1.801 44.883 -2.779 1 82.32 106 ASP A C 1
ATOM 798 O O . ASP A 1 106 ? -2.582 45.665 -2.234 1 82.32 106 ASP A O 1
ATOM 802 N N . GLY A 1 107 ? -0.54 44.865 -2.555 1 81.31 107 GLY A N 1
ATOM 803 C CA . GLY A 1 107 ? 0.067 45.893 -1.726 1 81.31 107 GLY A CA 1
ATOM 804 C C . GLY A 1 107 ? 0.177 45.495 -0.266 1 81.31 107 GLY A C 1
ATOM 805 O O . GLY A 1 107 ? 0.736 46.237 0.545 1 81.31 107 GLY A O 1
ATOM 806 N N . GLY A 1 108 ? -0.315 44.317 0.082 1 89.46 108 GLY A N 1
ATOM 807 C CA . GLY A 1 108 ? -0.208 43.809 1.44 1 89.46 108 GLY A CA 1
ATOM 808 C C . GLY A 1 108 ? 0.797 42.681 1.577 1 89.46 108 GLY A C 1
ATOM 809 O O . GLY A 1 108 ? 1.709 42.552 0.758 1 89.46 108 GLY A O 1
ATOM 810 N N . CYS A 1 109 ? 0.681 42.038 2.771 1 93.09 109 CYS A N 1
ATOM 811 C CA . CYS A 1 109 ? 1.611 40.939 3.006 1 93.09 109 CYS A CA 1
ATOM 812 C C . CYS A 1 109 ? 0.882 39.715 3.55 1 93.09 109 CYS A C 1
ATOM 814 O O . CYS A 1 109 ? -0.222 39.831 4.084 1 93.09 109 CYS A O 1
ATOM 816 N N . LEU A 1 110 ? 1.462 38.629 3.289 1 97.05 110 LEU A N 1
ATOM 817 C CA . LEU A 1 110 ? 1.023 37.331 3.791 1 97.05 110 LEU A CA 1
ATOM 818 C C . LEU A 1 110 ? 2.169 36.601 4.484 1 97.05 110 LEU A C 1
ATOM 820 O O . LEU A 1 110 ? 3.294 36.582 3.98 1 97.05 110 LEU A O 1
ATOM 824 N N . HIS A 1 111 ? 1.917 36.125 5.69 1 98.27 111 HIS A N 1
ATOM 825 C CA . HIS A 1 111 ? 2.916 35.325 6.39 1 98.27 111 HIS A CA 1
ATOM 826 C C . HIS A 1 111 ? 2.671 33.834 6.185 1 98.27 111 HIS A C 1
ATOM 828 O O . HIS A 1 111 ? 1.533 33.369 6.278 1 98.27 111 HIS A O 1
ATOM 834 N N . LEU A 1 112 ? 3.7 33.087 5.898 1 98.63 112 LEU A N 1
ATOM 835 C CA . LEU A 1 112 ? 3.605 31.645 5.702 1 98.63 112 LEU A CA 1
ATOM 836 C C . LEU A 1 112 ? 4.213 30.895 6.883 1 98.63 112 LEU A C 1
ATOM 838 O O . LEU A 1 112 ? 5.355 31.156 7.268 1 98.63 112 LEU A O 1
ATOM 842 N N . VAL A 1 113 ? 3.468 30.005 7.427 1 98.7 113 VAL A N 1
ATOM 843 C CA . VAL A 1 113 ? 3.89 29.208 8.574 1 98.7 113 VAL A CA 1
ATOM 844 C C . VAL A 1 113 ? 4.807 28.078 8.11 1 98.7 113 VAL A C 1
ATOM 846 O O . VAL A 1 113 ? 4.502 27.381 7.139 1 98.7 113 VAL A O 1
ATOM 849 N N . PRO A 1 114 ? 5.99 27.931 8.725 1 98.59 114 PRO A N 1
ATOM 850 C CA . PRO A 1 114 ? 6.861 26.811 8.36 1 98.59 114 PRO A CA 1
ATOM 851 C C . PRO A 1 114 ? 6.314 25.463 8.825 1 98.59 114 PRO A C 1
ATOM 853 O O . PRO A 1 114 ? 5.524 25.406 9.77 1 98.59 114 PRO A O 1
ATOM 856 N N . GLY A 1 115 ? 6.713 24.38 8.118 1 98.13 115 GLY A N 1
ATOM 857 C CA . GLY A 1 115 ? 6.524 23.039 8.648 1 98.13 115 GLY A CA 1
ATOM 858 C C . GLY A 1 115 ? 7.548 22.664 9.703 1 98.13 115 GLY A C 1
ATOM 859 O O . GLY A 1 115 ? 8.364 23.495 10.106 1 98.13 115 GLY A O 1
ATOM 860 N N . VAL A 1 116 ? 7.441 21.424 10.154 1 98.65 116 VAL A N 1
ATOM 861 C CA . VAL A 1 116 ? 8.335 20.944 11.202 1 98.65 116 VAL A CA 1
ATOM 862 C C . VAL A 1 116 ? 9.094 19.714 10.711 1 98.65 116 VAL A C 1
ATOM 864 O O . VAL A 1 116 ? 8.518 18.841 10.056 1 98.65 116 VAL A O 1
ATOM 867 N N . LEU A 1 117 ? 10.352 19.641 11.008 1 98.39 117 LEU A N 1
ATOM 868 C CA . LEU A 1 117 ? 11.235 18.528 10.68 1 98.39 117 LEU A CA 1
ATOM 869 C C . LEU A 1 117 ? 11.657 17.779 11.94 1 98.39 117 LEU A C 1
ATOM 871 O O . LEU A 1 117 ? 12.132 18.389 12.9 1 98.39 117 LEU A O 1
ATOM 875 N N . ASP A 1 118 ? 11.389 16.526 11.994 1 98.12 118 ASP A N 1
ATOM 876 C CA . ASP A 1 118 ? 12.015 15.618 12.95 1 98.12 118 ASP A CA 1
ATOM 877 C C . ASP A 1 118 ? 13.245 14.945 12.346 1 98.12 118 ASP A C 1
ATOM 879 O O . ASP A 1 118 ? 13.121 13.988 11.579 1 98.12 118 ASP A O 1
ATOM 883 N N . ALA A 1 119 ? 14.427 15.363 12.664 1 95.13 119 ALA A N 1
ATOM 884 C CA . ALA A 1 119 ? 15.657 15.054 11.939 1 95.13 119 ALA A CA 1
ATOM 885 C C . ALA A 1 119 ? 16.317 13.793 12.49 1 95.13 119 ALA A C 1
ATOM 887 O O . ALA A 1 119 ? 17.535 13.629 12.392 1 95.13 119 ALA A O 1
ATOM 888 N N . GLY A 1 120 ? 15.657 12.897 13.086 1 92.67 120 GLY A N 1
ATOM 889 C CA . GLY A 1 120 ? 16.223 11.649 13.573 1 92.67 120 GLY A CA 1
ATOM 890 C C . GLY A 1 120 ? 16.781 10.775 12.466 1 92.67 120 GLY A C 1
ATOM 891 O O . GLY A 1 120 ? 17.029 11.251 11.356 1 92.67 120 GLY A O 1
ATOM 892 N N . ALA A 1 121 ? 17.088 9.544 12.758 1 89.87 121 ALA A N 1
ATOM 893 C CA . ALA A 1 121 ? 17.68 8.604 11.809 1 89.87 121 ALA A CA 1
ATOM 894 C C . ALA A 1 121 ? 16.776 8.407 10.596 1 89.87 121 ALA A C 1
ATOM 896 O O . ALA A 1 121 ? 17.256 8.321 9.463 1 89.87 121 ALA A O 1
ATOM 897 N N . LEU A 1 122 ? 15.512 8.367 10.873 1 94.79 122 LEU A N 1
ATOM 898 C CA . LEU A 1 122 ? 14.497 8.401 9.827 1 94.79 122 LEU A CA 1
ATOM 899 C C . LEU A 1 122 ? 13.736 9.723 9.849 1 94.79 122 LEU A C 1
ATOM 901 O O . LEU A 1 122 ? 12.746 9.861 10.57 1 94.79 122 LEU A O 1
ATOM 905 N N . PRO A 1 123 ? 14.263 10.624 9.095 1 97.36 123 PRO A N 1
ATOM 906 C CA . PRO A 1 123 ? 13.652 11.954 9.163 1 97.36 123 PRO A CA 1
ATOM 907 C C . PRO A 1 123 ? 12.163 11.937 8.823 1 97.36 123 PRO A C 1
ATOM 909 O O . PRO A 1 123 ? 11.707 11.068 8.076 1 97.36 123 PRO A O 1
ATOM 912 N N . ASN A 1 124 ? 11.46 12.89 9.346 1 97.93 124 ASN A N 1
ATOM 913 C CA . ASN A 1 124 ? 10.027 13.065 9.14 1 97.93 124 ASN A CA 1
ATOM 914 C C . ASN A 1 124 ? 9.651 14.54 9.036 1 97.93 124 ASN A C 1
ATOM 916 O O . ASN A 1 124 ? 10.368 15.405 9.543 1 97.93 124 ASN A O 1
ATOM 920 N N . VAL A 1 125 ? 8.564 14.777 8.341 1 97.41 125 VAL A N 1
ATOM 921 C CA . VAL A 1 125 ? 8.176 16.167 8.128 1 97.41 125 VAL A CA 1
ATOM 922 C C . VAL A 1 125 ? 6.662 16.309 8.271 1 97.41 125 VAL A C 1
ATOM 924 O O . VAL A 1 125 ? 5.915 15.371 7.984 1 97.41 125 VAL A O 1
ATOM 927 N N . LEU A 1 126 ? 6.238 17.345 8.731 1 96.66 126 LEU A N 1
ATOM 928 C CA . LEU A 1 126 ? 4.831 17.716 8.617 1 96.66 126 LEU A CA 1
ATOM 929 C C . LEU A 1 126 ? 4.685 19.193 8.266 1 96.66 126 LEU A C 1
ATOM 931 O O . LEU A 1 126 ? 5.547 20.005 8.61 1 96.66 126 LEU A O 1
ATOM 935 N N . ARG A 1 127 ? 3.724 19.505 7.572 1 96.9 127 ARG A N 1
ATOM 936 C CA . ARG A 1 127 ? 3.41 20.854 7.112 1 96.9 127 ARG A CA 1
ATOM 937 C C . ARG A 1 127 ? 1.903 21.091 7.099 1 96.9 127 ARG A C 1
ATOM 939 O O . ARG A 1 127 ? 1.18 20.478 6.312 1 96.9 127 ARG A O 1
ATOM 946 N N . GLY A 1 128 ? 1.406 21.925 7.838 1 96.5 128 GLY A N 1
ATOM 947 C CA . GLY A 1 128 ? -0.007 22.15 8.1 1 96.5 128 GLY A CA 1
ATOM 948 C C . GLY A 1 128 ? -0.465 21.584 9.431 1 96.5 128 GLY A C 1
ATOM 949 O O . GLY A 1 128 ? -1.178 22.251 10.183 1 96.5 128 GLY A O 1
ATOM 950 N N . GLU A 1 129 ? -0.047 20.407 9.762 1 97.42 129 GLU A N 1
ATOM 951 C CA . GLU A 1 129 ? -0.467 19.716 10.977 1 97.42 129 GLU A CA 1
ATOM 952 C C . GLU A 1 129 ? 0.069 20.416 12.223 1 97.42 129 GLU A C 1
ATOM 954 O O . GLU A 1 129 ? -0.562 20.381 13.281 1 97.42 129 GLU A O 1
ATOM 959 N N . GLU A 1 130 ? 1.255 21.074 12.105 1 98.33 130 GLU A N 1
ATOM 960 C CA . GLU A 1 130 ? 1.806 21.788 13.253 1 98.33 130 GLU A CA 1
ATOM 961 C C . GLU A 1 130 ? 0.846 22.869 13.742 1 98.33 130 GLU A C 1
ATOM 963 O O . GLU A 1 130 ? 0.706 23.082 14.948 1 98.33 130 GLU A O 1
ATOM 968 N N . THR A 1 131 ? 0.187 23.519 12.757 1 98.2 131 THR A N 1
ATOM 969 C CA . THR A 1 131 ? -0.764 24.569 13.101 1 98.2 131 THR A CA 1
ATOM 970 C C . THR A 1 131 ? -1.952 23.994 13.868 1 98.2 131 THR A C 1
ATOM 972 O O . THR A 1 131 ? -2.41 24.585 14.848 1 98.2 131 THR A O 1
ATOM 975 N N . GLN A 1 132 ? -2.371 22.855 13.463 1 97.87 132 GLN A N 1
ATOM 976 C CA . GLN A 1 132 ? -3.48 22.19 14.138 1 97.87 132 GLN A CA 1
ATOM 977 C C . GLN A 1 132 ? -3.078 21.736 15.539 1 97.87 132 GLN A C 1
ATOM 979 O O . GLN A 1 132 ? -3.873 21.824 16.477 1 97.87 132 GLN A O 1
ATOM 984 N N . VAL A 1 133 ? -1.893 21.264 15.674 1 98.44 133 VAL A N 1
ATOM 985 C CA . VAL A 1 133 ? -1.38 20.85 16.976 1 98.44 133 VAL A CA 1
ATOM 986 C C . VAL A 1 133 ? -1.398 22.035 17.938 1 98.44 133 VAL A C 1
ATOM 988 O O . VAL A 1 133 ? -1.944 21.94 19.04 1 98.44 133 VAL A O 1
ATOM 991 N N . PHE A 1 134 ? -0.906 23.155 17.549 1 98.23 134 PHE A N 1
ATOM 992 C CA . PHE A 1 134 ? -0.848 24.31 18.436 1 98.23 134 PHE A CA 1
ATOM 993 C C . PHE A 1 134 ? -2.241 24.879 18.676 1 98.23 134 PHE A C 1
ATOM 995 O O . PHE A 1 134 ? -2.492 25.508 19.706 1 98.23 134 PHE A O 1
ATOM 1002 N N . GLY A 1 135 ? -3.148 24.642 17.674 1 97.95 135 GLY A N 1
ATOM 1003 C CA . GLY A 1 135 ? -4.547 24.949 17.924 1 97.95 135 GLY A CA 1
ATOM 1004 C C . GLY A 1 135 ? -5.142 24.137 19.059 1 97.95 135 GLY A C 1
ATOM 1005 O O . GLY A 1 135 ? -5.819 24.685 19.932 1 97.95 135 GLY A O 1
ATOM 1006 N N . ALA A 1 136 ? -4.861 22.889 19.059 1 97.9 136 ALA A N 1
ATOM 1007 C CA . ALA A 1 136 ? -5.35 22.009 20.117 1 97.9 136 ALA A CA 1
ATOM 1008 C C . ALA A 1 136 ? -4.787 22.419 21.475 1 97.9 136 ALA A C 1
ATOM 1010 O O . ALA A 1 136 ? -5.506 22.42 22.478 1 97.9 136 ALA A O 1
ATOM 1011 N N . LEU A 1 137 ? -3.524 22.767 21.523 1 97.43 137 LEU A N 1
ATOM 1012 C CA . LEU A 1 137 ? -2.884 23.163 22.773 1 97.43 137 LEU A CA 1
ATOM 1013 C C . LEU A 1 137 ? -3.484 24.462 23.302 1 97.43 137 LEU A C 1
ATOM 1015 O O . LEU A 1 137 ? -3.559 24.666 24.516 1 97.43 137 LEU A O 1
ATOM 1019 N N . ARG A 1 138 ? -3.877 25.309 22.387 1 96.45 138 ARG A N 1
ATOM 1020 C CA . ARG A 1 138 ? -4.523 26.55 22.804 1 96.45 138 ARG A CA 1
ATOM 1021 C C . ARG A 1 138 ? -5.898 26.276 23.404 1 96.45 138 ARG A C 1
ATOM 1023 O O . ARG A 1 138 ? -6.258 26.853 24.433 1 96.45 138 ARG A O 1
ATOM 1030 N N . LEU A 1 139 ? -6.642 25.434 22.739 1 96.48 139 LEU A N 1
ATOM 1031 C CA . LEU A 1 139 ? -8.002 25.122 23.164 1 96.48 139 LEU A CA 1
ATOM 1032 C C . LEU A 1 139 ? -7.995 24.308 24.454 1 96.48 139 LEU A C 1
ATOM 1034 O O . LEU A 1 139 ? -8.913 24.422 25.27 1 96.48 139 LEU A O 1
ATOM 1038 N N . PHE A 1 140 ? -6.955 23.503 24.595 1 96.88 140 PHE A N 1
ATOM 1039 C CA . PHE A 1 140 ? -6.83 22.627 25.754 1 96.88 140 PHE A CA 1
ATOM 1040 C C . PHE A 1 140 ? -5.413 22.667 26.313 1 96.88 140 PHE A C 1
ATOM 1042 O O . PHE A 1 140 ? -4.627 21.742 26.095 1 96.88 140 PHE A O 1
ATOM 1049 N N . PRO A 1 141 ? -5.119 23.616 27.158 1 96.78 141 PRO A N 1
ATOM 1050 C CA . PRO A 1 141 ? -3.757 23.865 27.635 1 96.78 141 PRO A CA 1
ATOM 1051 C C . PRO A 1 141 ? -3.196 22.703 28.452 1 96.78 141 PRO A C 1
ATOM 1053 O O . PRO A 1 141 ? -1.976 22.549 28.557 1 96.78 141 PRO A O 1
ATOM 1056 N N . GLU A 1 142 ? -4.035 21.877 29.001 1 96.3 142 GLU A N 1
ATOM 1057 C CA . GLU A 1 142 ? -3.591 20.749 29.815 1 96.3 142 GLU A CA 1
ATOM 1058 C C . GLU A 1 142 ? -2.838 19.724 28.973 1 96.3 142 GLU A C 1
ATOM 1060 O O . GLU A 1 142 ? -2.093 18.9 29.508 1 96.3 142 GLU A O 1
ATOM 1065 N N . LEU A 1 143 ? -2.977 19.776 27.653 1 96.78 143 LEU A N 1
ATOM 1066 C CA . LEU A 1 143 ? -2.316 18.838 26.752 1 96.78 143 LEU A CA 1
ATOM 1067 C C . LEU A 1 143 ? -0.837 19.179 26.601 1 96.78 143 LEU A C 1
ATOM 1069 O O . LEU A 1 143 ? -0.052 18.358 26.122 1 96.78 143 LEU A O 1
ATOM 1073 N N . ALA A 1 144 ? -0.44 20.385 27.005 1 96.63 144 ALA A N 1
ATOM 1074 C CA . ALA A 1 144 ? 0.893 20.913 26.729 1 96.63 144 ALA A CA 1
ATOM 1075 C C . ALA A 1 144 ? 1.965 20.102 27.451 1 96.63 144 ALA A C 1
ATOM 1077 O O . ALA A 1 144 ? 3.084 19.958 26.953 1 96.63 144 ALA A O 1
ATOM 1078 N N . ALA A 1 145 ? 1.671 19.55 28.615 1 96.62 145 ALA A N 1
ATOM 1079 C CA . ALA A 1 145 ? 2.651 18.832 29.426 1 96.62 145 ALA A CA 1
ATOM 1080 C C . ALA A 1 145 ? 3.059 17.521 28.76 1 96.62 145 ALA A C 1
ATOM 1082 O O . ALA A 1 145 ? 4.249 17.215 28.657 1 96.62 145 ALA A O 1
ATOM 1083 N N . ASP A 1 146 ? 2.081 16.737 28.364 1 96.26 146 ASP A N 1
ATOM 1084 C CA . ASP A 1 146 ? 2.298 15.428 27.756 1 96.26 146 ASP A CA 1
ATOM 1085 C C . ASP A 1 146 ? 1.03 14.926 27.068 1 96.26 146 ASP A C 1
ATOM 1087 O O . ASP A 1 146 ? 0.024 14.659 27.728 1 96.26 146 ASP A O 1
ATOM 1091 N N . ALA A 1 147 ? 1.146 14.8 25.745 1 97.18 147 ALA A N 1
ATOM 1092 C CA . ALA A 1 147 ? -0.012 14.315 24.998 1 97.18 147 ALA A CA 1
ATOM 1093 C C . ALA A 1 147 ? 0.409 13.73 23.653 1 97.18 147 ALA A C 1
ATOM 1095 O O . ALA A 1 147 ? 1.514 13.993 23.173 1 97.18 147 ALA A O 1
ATOM 1096 N N . LEU A 1 148 ? -0.392 12.879 23.158 1 97.88 148 LEU A N 1
ATOM 1097 C CA . LEU A 1 148 ? -0.245 12.329 21.815 1 97.88 148 LEU A CA 1
ATOM 1098 C C . LEU A 1 148 ? -1.383 12.791 20.911 1 97.88 148 LEU A C 1
ATOM 1100 O O . LEU A 1 148 ? -2.544 12.448 21.143 1 97.88 148 LEU A O 1
ATOM 1104 N N . LEU A 1 149 ? -1.099 13.624 19.963 1 98.38 149 LEU A N 1
ATOM 1105 C CA . LEU A 1 149 ? -2.09 14.125 19.017 1 98.38 149 LEU A CA 1
ATOM 1106 C C . LEU A 1 149 ? -2.009 13.371 17.694 1 98.38 149 LEU A C 1
ATOM 1108 O O . LEU A 1 149 ? -0.949 13.323 17.066 1 98.38 149 LEU A O 1
ATOM 1112 N N . VAL A 1 150 ? -3.109 12.799 17.338 1 98.53 150 VAL A N 1
ATOM 1113 C CA . VAL A 1 150 ? -3.195 12.024 16.104 1 98.53 150 VAL A CA 1
ATOM 1114 C C . VAL A 1 150 ? -4.026 12.784 15.073 1 98.53 150 VAL A C 1
ATOM 1116 O O . VAL A 1 150 ? -5.137 13.231 15.369 1 98.53 150 VAL A O 1
ATOM 1119 N N . LEU A 1 151 ? -3.44 12.974 13.92 1 98.07 151 LEU A N 1
ATOM 1120 C CA . LEU A 1 151 ? -4.101 13.665 12.819 1 98.07 151 LEU A CA 1
ATOM 1121 C C . LEU A 1 151 ? -4.305 12.728 11.633 1 98.07 151 LEU A C 1
ATOM 1123 O O . LEU A 1 151 ? -3.467 12.669 10.731 1 98.07 151 LEU A O 1
ATOM 1127 N N . PRO A 1 152 ? -5.476 12.015 11.643 1 97.1 152 PRO A N 1
ATOM 1128 C CA . PRO A 1 152 ? -5.745 11.068 10.559 1 97.1 152 PRO A CA 1
ATOM 1129 C C . PRO A 1 152 ? -5.918 11.754 9.205 1 97.1 152 PRO A C 1
ATOM 1131 O O . PRO A 1 152 ? -6.499 12.839 9.129 1 97.1 152 PRO A O 1
ATOM 1134 N N . GLY A 1 153 ? -5.453 11.146 8.097 1 93.91 153 GLY A N 1
ATOM 1135 C CA . GLY A 1 153 ? -5.564 11.647 6.736 1 93.91 153 GLY A CA 1
ATOM 1136 C C . GLY A 1 153 ? -4.816 10.799 5.725 1 93.91 153 GLY A C 1
ATOM 1137 O O . GLY A 1 153 ? -4.605 9.605 5.943 1 93.91 153 GLY A O 1
ATOM 1138 N N . SER A 1 154 ? -4.41 11.388 4.612 1 94.74 154 SER A N 1
ATOM 1139 C CA . SER A 1 154 ? -3.596 10.696 3.617 1 94.74 154 SER A CA 1
ATOM 1140 C C . SER A 1 154 ? -2.291 10.193 4.225 1 94.74 154 SER A C 1
ATOM 1142 O O . SER A 1 154 ? -1.874 9.062 3.965 1 94.74 154 SER A O 1
ATOM 1144 N N . HIS A 1 155 ? -1.733 11.082 4.968 1 96.47 155 HIS A N 1
ATOM 1145 C CA . HIS A 1 155 ? -0.572 10.776 5.796 1 96.47 155 HIS A CA 1
ATOM 1146 C C . HIS A 1 155 ? -0.848 11.079 7.265 1 96.47 155 HIS A C 1
ATOM 1148 O O . HIS A 1 155 ? -0.658 12.211 7.716 1 96.47 155 HIS A O 1
ATOM 1154 N N . SER A 1 156 ? -1.289 10.078 7.918 1 97.79 156 SER A N 1
ATOM 1155 C CA . SER A 1 156 ? -1.642 10.236 9.325 1 97.79 156 SER A CA 1
ATOM 1156 C C . SER A 1 156 ? -0.412 10.541 10.173 1 97.79 156 SER A C 1
ATOM 1158 O O . SER A 1 156 ? 0.617 9.874 10.046 1 97.79 156 SER A O 1
ATOM 1160 N N . LYS A 1 157 ? -0.55 11.509 11.072 1 98.18 157 LYS A N 1
ATOM 1161 C CA . LYS A 1 157 ? 0.56 11.922 11.925 1 98.18 157 LYS A CA 1
ATOM 1162 C C . LYS A 1 157 ? 0.273 11.609 13.391 1 98.18 157 LYS A C 1
ATOM 1164 O O . LYS A 1 157 ? -0.796 11.946 13.905 1 98.18 157 LYS A O 1
ATOM 1169 N N . TRP A 1 158 ? 1.105 10.906 13.987 1 97.99 158 TRP A N 1
ATOM 1170 C CA . TRP A 1 158 ? 1.12 10.706 15.433 1 97.99 158 TRP A CA 1
ATOM 1171 C C . TRP A 1 158 ? 2.161 11.601 16.096 1 97.99 158 TRP A C 1
ATOM 1173 O O . TRP A 1 158 ? 3.359 11.311 16.048 1 97.99 158 TRP A O 1
ATOM 1183 N N . THR A 1 159 ? 1.743 12.668 16.745 1 98.25 159 THR A N 1
ATOM 1184 C CA . THR A 1 159 ? 2.623 13.748 17.177 1 98.25 159 THR A CA 1
ATOM 1185 C C . THR A 1 159 ? 2.71 13.797 18.7 1 98.25 159 THR A C 1
ATOM 1187 O O . THR A 1 159 ? 1.711 14.052 19.376 1 98.25 159 THR A O 1
ATOM 1190 N N . ALA A 1 160 ? 3.843 13.601 19.22 1 97.44 160 ALA A N 1
ATOM 1191 C CA . ALA A 1 160 ? 4.084 13.7 20.657 1 97.44 160 ALA A CA 1
ATOM 1192 C C . ALA A 1 160 ? 4.396 15.138 21.063 1 97.44 160 ALA A C 1
ATOM 1194 O O . ALA A 1 160 ? 5.283 15.773 20.488 1 97.44 160 ALA A O 1
ATOM 1195 N N . VAL A 1 161 ? 3.643 15.569 21.992 1 98.06 161 VAL A N 1
ATOM 1196 C CA . VAL A 1 161 ? 3.849 16.903 22.547 1 98.06 161 VAL A CA 1
ATOM 1197 C C . VAL A 1 161 ? 4.356 16.793 23.983 1 98.06 161 VAL A C 1
ATOM 1199 O O . VAL A 1 161 ? 3.823 16.016 24.778 1 98.06 161 VAL A O 1
ATOM 1202 N N . GLU A 1 162 ? 5.388 17.489 24.245 1 97.68 162 GLU A N 1
ATOM 1203 C CA . GLU A 1 162 ? 5.96 17.633 25.581 1 97.68 162 GLU A CA 1
ATOM 1204 C C . GLU A 1 162 ? 6.376 19.076 25.85 1 97.68 162 GLU A C 1
ATOM 1206 O O . GLU A 1 162 ? 7.058 19.695 25.03 1 97.68 162 GLU A O 1
ATOM 1211 N N . ASP A 1 163 ? 5.981 19.617 26.99 1 97.26 163 ASP A N 1
ATOM 1212 C CA . ASP A 1 163 ? 6.376 20.956 27.417 1 97.26 163 ASP A CA 1
ATOM 1213 C C . ASP A 1 163 ? 6.095 21.985 26.325 1 97.26 163 ASP A C 1
ATOM 1215 O O . ASP A 1 163 ? 6.989 22.734 25.925 1 97.26 163 ASP A O 1
ATOM 1219 N N . ASN A 1 164 ? 4.947 21.943 25.721 1 96.98 164 ASN A N 1
ATOM 1220 C CA . ASN A 1 164 ? 4.408 22.909 24.77 1 96.98 164 ASN A CA 1
ATOM 1221 C C . ASN A 1 164 ? 5.138 22.844 23.431 1 96.98 164 ASN A C 1
ATOM 1223 O O . ASN A 1 164 ? 5.149 23.819 22.677 1 96.98 164 ASN A O 1
ATOM 1227 N N . ALA A 1 165 ? 5.752 21.644 23.191 1 98.51 165 ALA A N 1
ATOM 1228 C CA . ALA A 1 165 ? 6.514 21.53 21.95 1 98.51 165 ALA A CA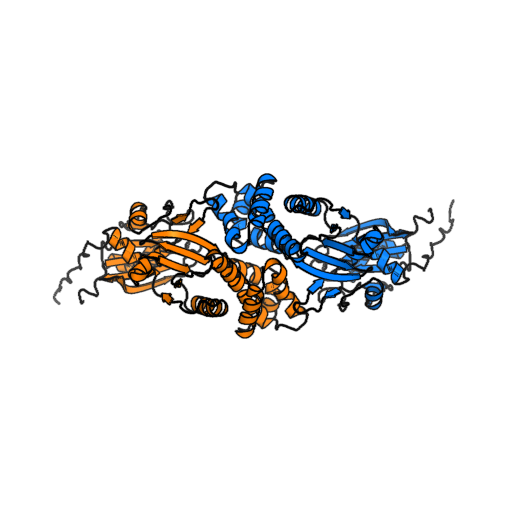 1
ATOM 1229 C C . ALA A 1 165 ? 6.274 20.179 21.281 1 98.51 165 ALA A C 1
ATOM 1231 O O . ALA A 1 165 ? 6.113 19.163 21.961 1 98.51 165 ALA A O 1
ATOM 1232 N N . ILE A 1 166 ? 6.228 20.192 19.989 1 98.61 166 ILE A N 1
ATOM 1233 C CA . ILE A 1 166 ? 6.287 18.946 19.233 1 98.61 166 ILE A CA 1
ATOM 1234 C C . ILE A 1 166 ? 7.663 18.305 19.4 1 98.61 166 ILE A C 1
ATOM 1236 O O . ILE A 1 166 ? 8.673 18.87 18.972 1 98.61 166 ILE A O 1
ATOM 1240 N N . ARG A 1 167 ? 7.731 17.199 19.949 1 97.95 167 ARG A N 1
ATOM 1241 C CA . ARG A 1 167 ? 9.008 16.565 20.261 1 97.95 167 ARG A CA 1
ATOM 1242 C C . ARG A 1 167 ? 9.391 15.549 19.191 1 97.95 167 ARG A C 1
ATOM 1244 O O . ARG A 1 167 ? 10.566 15.422 18.84 1 97.95 167 ARG A O 1
ATOM 1251 N N . HIS A 1 168 ? 8.374 14.824 18.796 1 96.4 168 HIS A N 1
ATOM 1252 C CA . HIS A 1 168 ? 8.545 13.738 17.837 1 96.4 168 HIS A CA 1
ATOM 1253 C C . HIS A 1 168 ? 7.23 13.408 17.138 1 96.4 168 HIS A C 1
ATOM 1255 O O . HIS A 1 168 ? 6.153 13.686 17.669 1 96.4 168 HIS A O 1
ATOM 1261 N N . PHE A 1 169 ? 7.37 12.893 15.941 1 97.38 169 PHE A N 1
ATOM 1262 C CA . PHE A 1 169 ? 6.151 12.417 15.3 1 97.38 169 PHE A CA 1
ATOM 1263 C C . PHE A 1 169 ? 6.464 11.327 14.282 1 97.38 169 PHE A C 1
ATOM 1265 O O . PHE A 1 169 ? 7.586 11.247 13.776 1 97.38 169 PHE A O 1
ATOM 1272 N N . SER A 1 170 ? 5.516 10.492 14.053 1 96.56 170 SER A N 1
ATOM 1273 C CA . SER A 1 170 ? 5.573 9.431 13.054 1 96.56 170 SER A CA 1
ATOM 1274 C C . SER A 1 170 ? 4.485 9.604 12 1 96.56 170 SER A C 1
ATOM 1276 O O . SER A 1 170 ? 3.43 10.177 12.278 1 96.56 170 SER A O 1
ATOM 1278 N N . THR A 1 171 ? 4.8 9.138 10.805 1 97.89 171 THR A N 1
ATOM 1279 C CA . THR A 1 171 ? 3.858 9.248 9.696 1 97.89 171 THR A CA 1
ATOM 1280 C C . THR A 1 171 ? 3.415 7.866 9.224 1 97.89 171 THR A C 1
ATOM 1282 O O . THR A 1 171 ? 4.249 6.995 8.967 1 97.89 171 THR A O 1
ATOM 1285 N N . TYR A 1 172 ? 2.141 7.658 9.181 1 97.97 172 TYR A N 1
ATOM 1286 C CA . TYR A 1 172 ? 1.533 6.487 8.56 1 97.97 172 TYR A CA 1
ATOM 1287 C C . TYR A 1 172 ? 0.754 6.875 7.309 1 97.97 172 TYR A C 1
ATOM 1289 O O . TYR A 1 172 ? -0.038 7.821 7.332 1 97.97 172 TYR A O 1
ATOM 1297 N N . MET A 1 173 ? 0.933 6.189 6.296 1 97.82 173 MET A N 1
ATOM 1298 C CA . MET A 1 173 ? 0.343 6.557 5.013 1 97.82 173 MET A CA 1
ATOM 1299 C C . MET A 1 173 ? -0.998 5.86 4.81 1 97.82 173 MET A C 1
ATOM 1301 O O . MET A 1 173 ? -1.347 5.49 3.688 1 97.82 173 MET A O 1
ATOM 1305 N N . THR A 1 174 ? -1.688 5.663 5.843 1 98.2 174 THR A N 1
ATOM 1306 C CA . THR A 1 174 ? -2.889 4.836 5.875 1 98.2 174 THR A CA 1
ATOM 1307 C C . THR A 1 174 ? -3.908 5.322 4.848 1 98.2 174 THR A C 1
ATOM 1309 O O . THR A 1 174 ? -4.421 4.531 4.053 1 98.2 174 THR A O 1
ATOM 1312 N N . GLY A 1 175 ? -4.24 6.591 4.813 1 97.23 175 GLY A N 1
ATOM 1313 C CA . GLY A 1 175 ? -5.224 7.121 3.882 1 97.23 175 GLY A CA 1
ATOM 1314 C C . GLY A 1 175 ? -4.81 6.975 2.43 1 97.23 175 GLY A C 1
ATOM 1315 O O . GLY A 1 175 ? -5.622 6.597 1.582 1 97.23 175 GLY A O 1
ATOM 1316 N N . GLU A 1 176 ? -3.598 7.318 2.178 1 97.23 176 GLU A N 1
ATOM 1317 C CA . GLU A 1 176 ? -3.125 7.208 0.801 1 97.23 176 GLU A CA 1
ATOM 1318 C C . GLU A 1 176 ? -3.071 5.751 0.351 1 97.23 176 GLU A C 1
ATOM 1320 O O . GLU A 1 176 ? -3.435 5.432 -0.783 1 97.23 176 GLU A O 1
ATOM 1325 N N . LEU A 1 177 ? -2.548 4.86 1.229 1 98.16 177 LEU A N 1
ATOM 1326 C CA . LEU A 1 177 ? -2.528 3.437 0.909 1 98.16 177 LEU A CA 1
ATOM 1327 C C . LEU A 1 177 ? -3.931 2.933 0.586 1 98.16 177 LEU A C 1
ATOM 1329 O O . LEU A 1 177 ? -4.125 2.209 -0.393 1 98.16 177 LEU A O 1
ATOM 1333 N N . PHE A 1 178 ? -4.9 3.32 1.385 1 98.41 178 PHE A N 1
ATOM 1334 C CA . PHE A 1 178 ? -6.282 2.937 1.12 1 98.41 178 PHE A CA 1
ATOM 1335 C C . PHE A 1 178 ? -6.72 3.414 -0.26 1 98.41 178 PHE A C 1
ATOM 1337 O O . PHE A 1 178 ? -7.293 2.645 -1.035 1 98.41 178 PHE A O 1
ATOM 1344 N N . ALA A 1 179 ? -6.413 4.64 -0.583 1 97.63 179 ALA A N 1
ATOM 1345 C CA . ALA A 1 179 ? -6.855 5.236 -1.84 1 97.63 179 ALA A CA 1
ATOM 1346 C C . ALA A 1 179 ? -6.224 4.528 -3.035 1 97.63 179 ALA A C 1
ATOM 1348 O O . ALA A 1 179 ? -6.918 4.175 -3.992 1 97.63 179 ALA A O 1
ATOM 1349 N N . VAL A 1 180 ? -4.911 4.277 -2.949 1 97.89 180 VAL A N 1
ATOM 1350 C CA . VAL A 1 180 ? -4.231 3.69 -4.098 1 97.89 180 VAL A CA 1
ATOM 1351 C C . VAL A 1 180 ? -4.66 2.234 -4.264 1 97.89 180 VAL A C 1
ATOM 1353 O O . VAL A 1 180 ? -4.782 1.74 -5.388 1 97.89 180 VAL A O 1
ATOM 1356 N N . LEU A 1 181 ? -4.837 1.518 -3.183 1 98.25 181 LEU A N 1
ATOM 1357 C CA . LEU A 1 181 ? -5.282 0.132 -3.267 1 98.25 181 LEU A CA 1
ATOM 1358 C C . LEU A 1 181 ? -6.715 0.051 -3.784 1 98.25 181 LEU A C 1
ATOM 1360 O O . LEU A 1 181 ? -7.042 -0.829 -4.583 1 98.25 181 LEU A O 1
ATOM 1364 N N . ARG A 1 182 ? -7.554 0.939 -3.307 1 98.1 182 ARG A N 1
ATOM 1365 C CA . ARG A 1 182 ? -8.944 0.999 -3.747 1 98.1 182 ARG A CA 1
ATOM 1366 C C . ARG A 1 182 ? -9.033 1.261 -5.246 1 98.1 182 ARG A C 1
ATOM 1368 O O . ARG A 1 182 ? -9.798 0.601 -5.953 1 98.1 182 ARG A O 1
ATOM 1375 N N . ASP A 1 183 ? -8.199 2.155 -5.737 1 97.7 183 ASP A N 1
ATOM 1376 C CA . ASP A 1 183 ? -8.389 2.691 -7.081 1 97.7 183 ASP A CA 1
ATOM 1377 C C . ASP A 1 183 ? -7.525 1.947 -8.097 1 97.7 183 ASP A C 1
ATOM 1379 O O . ASP A 1 183 ? -7.858 1.894 -9.283 1 97.7 183 ASP A O 1
ATOM 1383 N N . HIS A 1 184 ? -6.412 1.321 -7.668 1 96.99 184 HIS A N 1
ATOM 1384 C CA . HIS A 1 184 ? -5.438 0.88 -8.661 1 96.99 184 HIS A CA 1
ATOM 1385 C C . HIS A 1 184 ? -4.98 -0.548 -8.386 1 96.99 184 HIS A C 1
ATOM 1387 O O . HIS A 1 184 ? -4.019 -1.024 -8.996 1 96.99 184 HIS A O 1
ATOM 1393 N N . SER A 1 185 ? -5.545 -1.245 -7.505 1 97.14 185 SER A N 1
ATOM 1394 C CA . SER A 1 185 ? -5.144 -2.616 -7.204 1 97.14 185 SER A CA 1
ATOM 1395 C C . SER A 1 185 ? -6.315 -3.581 -7.359 1 97.14 185 SER A C 1
ATOM 1397 O O . SER A 1 185 ? -7.46 -3.154 -7.523 1 97.14 185 SER A O 1
ATOM 1399 N N . ILE A 1 186 ? -6.01 -4.875 -7.273 1 95.34 186 ILE A N 1
ATOM 1400 C CA . ILE A 1 186 ? -7.011 -5.932 -7.38 1 95.34 186 ILE A CA 1
ATOM 1401 C C . ILE A 1 186 ? -7.955 -5.871 -6.181 1 95.34 186 ILE A C 1
ATOM 1403 O O . ILE A 1 186 ? -9.062 -6.413 -6.226 1 95.34 186 ILE A O 1
ATOM 1407 N N . LEU A 1 187 ? -7.58 -5.226 -5.101 1 97.79 187 LEU A N 1
ATOM 1408 C CA . LEU A 1 187 ? -8.363 -5.194 -3.87 1 97.79 187 LEU A CA 1
ATOM 1409 C C . LEU A 1 187 ? -9.593 -4.307 -4.031 1 97.79 187 LEU A C 1
ATOM 1411 O O . LEU A 1 187 ? -10.616 -4.533 -3.381 1 97.79 187 LEU A O 1
ATOM 1415 N N . GLY A 1 188 ? -9.469 -3.294 -4.848 1 97.38 188 GLY A N 1
ATOM 1416 C CA . GLY A 1 188 ? -10.585 -2.381 -5.037 1 97.38 188 GLY A CA 1
ATOM 1417 C C . GLY A 1 188 ? -11.527 -2.81 -6.145 1 97.38 188 GLY A C 1
ATOM 1418 O O . GLY A 1 188 ? -12.629 -2.274 -6.273 1 97.38 188 GLY A O 1
ATOM 1419 N N . ARG A 1 189 ? -11.165 -3.802 -6.934 1 93.99 189 ARG A N 1
ATOM 1420 C CA . ARG A 1 189 ? -11.866 -4.179 -8.156 1 93.99 189 ARG A CA 1
ATOM 1421 C C . ARG A 1 189 ? -13.299 -4.607 -7.856 1 93.99 189 ARG A C 1
ATOM 1423 O O . ARG A 1 189 ? -14.235 -4.175 -8.531 1 93.99 189 ARG A O 1
ATOM 1430 N N . PRO A 1 190 ? -13.535 -5.432 -6.819 1 94.17 190 PRO A N 1
ATOM 1431 C CA . PRO A 1 190 ? -14.914 -5.857 -6.564 1 94.17 190 PRO A CA 1
ATOM 1432 C C . PRO A 1 190 ? -15.848 -4.684 -6.273 1 94.17 190 PRO A C 1
ATOM 1434 O O . PRO A 1 190 ? -16.959 -4.628 -6.808 1 94.17 190 PRO A O 1
ATOM 1437 N N . ALA A 1 191 ? -15.395 -3.798 -5.455 1 94.66 191 ALA A N 1
ATOM 1438 C CA . ALA A 1 191 ? -16.215 -2.641 -5.107 1 94.66 191 ALA A CA 1
ATOM 1439 C C . ALA A 1 191 ? -16.408 -1.723 -6.311 1 94.66 191 ALA A C 1
ATOM 1441 O O . ALA A 1 191 ? -17.466 -1.111 -6.47 1 94.66 191 ALA A O 1
ATOM 1442 N N . ARG A 1 192 ? -15.407 -1.539 -7.104 1 93.4 192 ARG A N 1
ATOM 1443 C CA . ARG A 1 192 ? -15.527 -0.722 -8.307 1 93.4 192 ARG A CA 1
ATOM 1444 C C . ARG A 1 192 ? -16.532 -1.328 -9.282 1 93.4 192 ARG A C 1
ATOM 1446 O O . ARG A 1 192 ? -17.256 -0.601 -9.966 1 93.4 192 ARG A O 1
ATOM 1453 N N . ALA A 1 193 ? -16.62 -2.61 -9.314 1 92.92 193 ALA A N 1
ATOM 1454 C CA . ALA A 1 193 ? -17.504 -3.312 -10.241 1 92.92 193 ALA A CA 1
ATOM 1455 C C . ALA A 1 193 ? -18.939 -3.335 -9.72 1 92.92 193 ALA A C 1
ATOM 1457 O O . ALA A 1 193 ? -19.888 -3.168 -10.489 1 92.92 193 ALA A O 1
ATOM 1458 N N . GLN A 1 194 ? -19.144 -3.513 -8.406 1 95.29 194 GLN A N 1
ATOM 1459 C CA . GLN A 1 194 ? -20.477 -3.788 -7.881 1 95.29 194 GLN A CA 1
ATOM 1460 C C . GLN A 1 194 ? -20.98 -2.631 -7.022 1 95.29 194 GLN A C 1
ATOM 1462 O O . GLN A 1 194 ? -22.149 -2.603 -6.632 1 95.29 194 GLN A O 1
ATOM 1467 N N . GLY A 1 195 ? -20.071 -1.73 -6.662 1 95.93 195 GLY A N 1
ATOM 1468 C CA . GLY A 1 195 ? -20.443 -0.621 -5.797 1 95.93 195 GLY A CA 1
ATOM 1469 C C . GLY A 1 195 ? -20.059 -0.841 -4.346 1 95.93 195 GLY A C 1
ATOM 1470 O O . GLY A 1 195 ? -19.959 -1.983 -3.891 1 95.93 195 GLY A O 1
ATOM 1471 N N . HIS A 1 196 ? -19.892 0.2 -3.656 1 96.16 196 HIS A N 1
ATOM 1472 C CA . HIS A 1 196 ? -19.541 0.161 -2.241 1 96.16 196 HIS A CA 1
ATOM 1473 C C . HIS A 1 196 ? -20.781 0.285 -1.363 1 96.16 196 HIS A C 1
ATOM 1475 O O . HIS A 1 196 ? -21.647 1.124 -1.619 1 96.16 196 HIS A O 1
ATOM 1481 N N . ARG A 1 197 ? -20.872 -0.502 -0.335 1 96.72 197 ARG A N 1
ATOM 1482 C CA . ARG A 1 197 ? -21.892 -0.454 0.706 1 96.72 197 ARG A CA 1
ATOM 1483 C C . ARG A 1 197 ? -21.258 -0.395 2.092 1 96.72 197 ARG A C 1
ATOM 1485 O O . ARG A 1 197 ? -20.57 -1.33 2.506 1 96.72 197 ARG A O 1
ATOM 1492 N N . PRO A 1 198 ? -21.535 0.713 2.778 1 96.19 198 PRO A N 1
ATOM 1493 C CA . PRO A 1 198 ? -20.947 0.837 4.114 1 96.19 198 PRO A CA 1
ATOM 1494 C C . PRO A 1 198 ? -21.298 -0.338 5.025 1 96.19 198 PRO A C 1
ATOM 1496 O O . PRO A 1 198 ? -22.448 -0.783 5.049 1 96.19 198 PRO A O 1
ATOM 1499 N N . SER A 1 199 ? -20.314 -0.848 5.727 1 98.01 199 SER A N 1
ATOM 1500 C CA . SER A 1 199 ? -20.497 -1.978 6.632 1 98.01 199 SER A CA 1
ATOM 1501 C C . SER A 1 199 ? -19.616 -1.843 7.87 1 98.01 199 SER A C 1
ATOM 1503 O O . SER A 1 199 ? -18.44 -2.212 7.845 1 98.01 199 SER A O 1
ATOM 1505 N N . PRO A 1 200 ? -20.182 -1.43 8.981 1 97.52 200 PRO A N 1
ATOM 1506 C CA . PRO A 1 200 ? -19.43 -1.381 10.237 1 97.52 200 PRO A CA 1
ATOM 1507 C C . PRO A 1 200 ? -18.889 -2.746 10.654 1 97.52 200 PRO A C 1
ATOM 1509 O O . PRO A 1 200 ? -17.802 -2.834 11.23 1 97.52 200 PRO A O 1
ATOM 1512 N N . GLN A 1 201 ? -19.641 -3.754 10.361 1 98.19 201 GLN A N 1
ATOM 1513 C CA . GLN A 1 201 ? -19.229 -5.105 10.73 1 98.19 201 GLN A CA 1
ATOM 1514 C C . GLN A 1 201 ? -17.968 -5.52 9.977 1 98.19 201 GLN A C 1
ATOM 1516 O O . GLN A 1 201 ? -17.059 -6.116 10.559 1 98.19 201 GLN A O 1
ATOM 1521 N N . ALA A 1 202 ? -17.9 -5.222 8.656 1 98.57 202 ALA A N 1
ATOM 1522 C CA . ALA A 1 202 ? -16.716 -5.543 7.862 1 98.57 202 ALA A CA 1
ATOM 1523 C C . ALA A 1 202 ? -15.5 -4.76 8.349 1 98.57 202 ALA A C 1
ATOM 1525 O O . ALA A 1 202 ? -14.388 -5.29 8.389 1 98.57 202 ALA A O 1
ATOM 1526 N N . PHE A 1 203 ? -15.801 -3.506 8.715 1 98.67 203 PHE A N 1
ATOM 1527 C CA . PHE A 1 203 ? -14.741 -2.668 9.263 1 98.67 203 PHE A CA 1
ATOM 1528 C C . PHE A 1 203 ? -14.156 -3.291 10.525 1 98.67 203 PHE A C 1
ATOM 1530 O O . PHE A 1 203 ? -12.937 -3.429 10.648 1 98.67 203 PHE A O 1
ATOM 1537 N N . VAL A 1 204 ? -14.945 -3.735 11.441 1 98.57 204 VAL A N 1
ATOM 1538 C CA . VAL A 1 204 ? -14.516 -4.321 12.706 1 98.57 204 VAL A CA 1
ATOM 1539 C C . VAL A 1 204 ? -13.783 -5.635 12.445 1 98.57 204 VAL A C 1
ATOM 1541 O O . VAL A 1 204 ? -12.793 -5.945 13.112 1 98.57 204 VAL A O 1
ATOM 1544 N N . ARG A 1 205 ? -14.253 -6.394 11.503 1 98.17 205 ARG A N 1
ATOM 1545 C CA . ARG A 1 205 ? -13.579 -7.636 11.14 1 98.17 205 ARG A CA 1
ATOM 1546 C C . ARG A 1 205 ? -12.141 -7.371 10.705 1 98.17 205 ARG A C 1
ATOM 1548 O O . ARG A 1 205 ? -11.223 -8.088 11.107 1 98.17 205 ARG A O 1
ATOM 1555 N N . GLY A 1 206 ? -11.967 -6.327 9.878 1 98.25 206 GLY A N 1
ATOM 1556 C CA . GLY A 1 206 ? -10.623 -5.928 9.491 1 98.25 206 GLY A CA 1
ATOM 1557 C C . GLY A 1 206 ? -9.764 -5.503 10.667 1 98.25 206 GLY A C 1
ATOM 1558 O O . GLY A 1 206 ? -8.599 -5.894 10.765 1 98.25 206 GLY A O 1
ATOM 1559 N N . LEU A 1 207 ? -10.355 -4.787 11.602 1 98.18 207 LEU A N 1
ATOM 1560 C CA . LEU A 1 207 ? -9.654 -4.327 12.795 1 98.18 207 LEU A CA 1
ATOM 1561 C C . LEU A 1 207 ? -9.178 -5.507 13.636 1 98.18 207 LEU A C 1
ATOM 1563 O O . LEU A 1 207 ? -8.034 -5.527 14.094 1 98.18 207 LEU A O 1
ATOM 1567 N N . GLU A 1 208 ? -10.033 -6.427 13.832 1 97.42 208 GLU A N 1
ATOM 1568 C CA . GLU A 1 208 ? -9.724 -7.586 14.664 1 97.42 208 GLU A CA 1
ATOM 1569 C C . GLU A 1 208 ? -8.593 -8.413 14.061 1 97.42 208 GLU A C 1
ATOM 1571 O O . GLU A 1 208 ? -7.71 -8.886 14.78 1 97.42 208 GLU A O 1
ATOM 1576 N N . LEU A 1 209 ? -8.63 -8.546 12.78 1 97.03 209 LEU A N 1
ATOM 1577 C CA . LEU A 1 209 ? -7.572 -9.296 12.113 1 97.03 209 LEU A CA 1
ATOM 1578 C C . LEU A 1 209 ? -6.231 -8.583 12.251 1 97.03 209 LEU A C 1
ATOM 1580 O O . LEU A 1 209 ? -5.202 -9.224 12.476 1 97.03 209 LEU A O 1
ATOM 1584 N N . ALA A 1 210 ? -6.244 -7.262 12.099 1 96.55 210 ALA A N 1
ATOM 1585 C CA . ALA A 1 210 ? -5.018 -6.475 12.193 1 96.55 210 ALA A CA 1
ATOM 1586 C C . ALA A 1 210 ? -4.428 -6.544 13.599 1 96.55 210 ALA A C 1
ATOM 1588 O O . ALA A 1 210 ? -3.215 -6.411 13.777 1 96.55 210 ALA A O 1
ATOM 1589 N N . ARG A 1 211 ? -5.254 -6.763 14.576 1 94.62 211 ARG A N 1
ATOM 1590 C CA . ARG A 1 211 ? -4.795 -6.878 15.956 1 94.62 211 ARG A CA 1
ATOM 1591 C C . ARG A 1 211 ? -3.98 -8.151 16.158 1 94.62 211 ARG A C 1
ATOM 1593 O O . ARG A 1 211 ? -3.131 -8.216 17.05 1 94.62 211 ARG A O 1
ATOM 1600 N N . GLU A 1 212 ? -4.236 -9.102 15.318 1 91.57 212 GLU A N 1
ATOM 1601 C CA . GLU A 1 212 ? -3.627 -10.418 15.49 1 91.57 212 GLU A CA 1
ATOM 1602 C C . GLU A 1 212 ? -2.199 -10.44 14.95 1 91.57 212 GLU A C 1
ATOM 1604 O O . GLU A 1 212 ? -1.407 -11.312 15.311 1 91.57 212 GLU A O 1
ATOM 1609 N N . GLY A 1 213 ? -1.909 -9.568 14.009 1 88.95 213 GLY A N 1
ATOM 1610 C CA . GLY A 1 213 ? -0.566 -9.574 13.45 1 88.95 213 GLY A CA 1
ATOM 1611 C C . GLY A 1 213 ? -0.412 -8.649 12.257 1 88.95 213 GLY A C 1
ATOM 1612 O O . GLY A 1 213 ? -1.361 -7.964 11.87 1 88.95 213 GLY A O 1
ATOM 1613 N N . ALA A 1 214 ? 0.771 -8.769 11.629 1 90.28 214 ALA A N 1
ATOM 1614 C CA . ALA A 1 214 ? 1.142 -7.868 10.541 1 90.28 214 ALA A CA 1
ATOM 1615 C C . ALA A 1 214 ? 0.216 -8.046 9.341 1 90.28 214 ALA A C 1
ATOM 1617 O O . ALA A 1 214 ? -0.151 -9.171 8.994 1 90.28 214 ALA A O 1
ATOM 1618 N N . VAL A 1 215 ? -0.06 -6.974 8.655 1 93.01 215 VAL A N 1
ATOM 1619 C CA . VAL A 1 215 ? -1.08 -6.97 7.612 1 93.01 215 VAL A CA 1
ATOM 1620 C C . VAL A 1 215 ? -0.471 -7.438 6.292 1 93.01 215 VAL A C 1
ATOM 1622 O O . VAL A 1 215 ? -1.193 -7.813 5.366 1 93.01 215 VAL A O 1
ATOM 1625 N N . ALA A 1 216 ? 0.831 -7.426 6.22 1 93.47 216 ALA A N 1
ATOM 1626 C CA . ALA A 1 216 ? 1.497 -7.79 4.972 1 93.47 216 ALA A CA 1
ATOM 1627 C C . ALA A 1 216 ? 1.043 -9.165 4.488 1 93.47 216 ALA A C 1
ATOM 1629 O O . ALA A 1 216 ? 0.807 -9.362 3.294 1 93.47 216 ALA A O 1
ATOM 1630 N N . GLY A 1 217 ? 0.838 -10.101 5.344 1 93.42 217 GLY A N 1
ATOM 1631 C CA . GLY A 1 217 ? 0.411 -11.443 4.982 1 93.42 217 GLY A CA 1
ATOM 1632 C C . GLY A 1 217 ? -1.096 -11.616 5.002 1 93.42 217 GLY A C 1
ATOM 1633 O O . GLY A 1 217 ? -1.602 -12.719 4.79 1 93.42 217 GLY A O 1
ATOM 1634 N N . ARG A 1 218 ? -1.822 -10.531 5.236 1 96.13 218 ARG A N 1
ATOM 1635 C CA . ARG A 1 218 ? -3.27 -10.622 5.401 1 96.13 218 ARG A CA 1
ATOM 1636 C C . ARG A 1 218 ? -3.992 -9.707 4.417 1 96.13 218 ARG A C 1
ATOM 1638 O O . ARG A 1 218 ? -5.205 -9.822 4.231 1 96.13 218 ARG A O 1
ATOM 1645 N N . LEU A 1 219 ? -3.234 -8.864 3.789 1 97.89 219 LEU A N 1
ATOM 1646 C CA . LEU A 1 219 ? -3.813 -7.86 2.903 1 97.89 219 LEU A CA 1
ATOM 1647 C C . LEU A 1 219 ? -4.623 -8.518 1.791 1 97.89 219 LEU A C 1
ATOM 1649 O O . LEU A 1 219 ? -5.714 -8.054 1.454 1 97.89 219 LEU A O 1
ATOM 1653 N N . PHE A 1 220 ? -4.168 -9.649 1.306 1 97.8 220 PHE A N 1
ATOM 1654 C CA . PHE A 1 220 ? -4.796 -10.341 0.186 1 97.8 220 PHE A CA 1
ATOM 1655 C C . PHE A 1 220 ? -6.148 -10.914 0.594 1 97.8 220 PHE A C 1
ATOM 1657 O O . PHE A 1 220 ? -6.976 -11.236 -0.261 1 97.8 220 PHE A O 1
ATOM 1664 N N . SER A 1 221 ? -6.415 -11.043 1.861 1 97.8 221 SER A N 1
ATOM 1665 C CA . SER A 1 221 ? -7.689 -11.582 2.327 1 97.8 221 SER A CA 1
ATOM 1666 C C . SER A 1 221 ? -8.855 -10.704 1.886 1 97.8 221 SER A C 1
ATOM 1668 O O . SER A 1 221 ? -9.984 -11.182 1.757 1 97.8 221 SER A O 1
ATOM 1670 N N . THR A 1 222 ? -8.572 -9.424 1.644 1 98.31 222 THR A N 1
ATOM 1671 C CA . THR A 1 222 ? -9.608 -8.538 1.126 1 98.31 222 THR A CA 1
ATOM 1672 C C . THR A 1 222 ? -10.184 -9.083 -0.178 1 98.31 222 THR A C 1
ATOM 1674 O O . THR A 1 222 ? -11.383 -8.956 -0.434 1 98.31 222 THR A O 1
ATOM 1677 N N . ARG A 1 223 ? -9.379 -9.648 -0.953 1 96.79 223 ARG A N 1
ATOM 1678 C CA . ARG A 1 223 ? -9.77 -10.219 -2.238 1 96.79 223 ARG A CA 1
ATOM 1679 C C . ARG A 1 223 ? -10.292 -11.642 -2.069 1 96.79 223 ARG A C 1
ATOM 1681 O O . ARG A 1 223 ? -11.337 -11.995 -2.62 1 96.79 223 ARG A O 1
ATOM 1688 N N . SER A 1 224 ? -9.545 -12.48 -1.343 1 97.22 224 SER A N 1
ATOM 1689 C CA . SER A 1 224 ? -9.847 -13.906 -1.288 1 97.22 224 SER A CA 1
ATOM 1690 C C . SER A 1 224 ? -11.161 -14.165 -0.557 1 97.22 224 SER A C 1
ATOM 1692 O O . SER A 1 224 ? -11.889 -15.102 -0.892 1 97.22 224 SER A O 1
ATOM 1694 N N . LEU A 1 225 ? -11.507 -13.336 0.428 1 98.05 225 LEU A N 1
ATOM 1695 C CA . LEU A 1 225 ? -12.781 -13.487 1.122 1 98.05 225 LEU A CA 1
ATOM 1696 C C . LEU A 1 225 ? -13.949 -13.22 0.178 1 98.05 225 LEU A C 1
ATOM 1698 O O . LEU A 1 225 ? -14.98 -13.892 0.254 1 98.05 225 LEU A O 1
ATOM 1702 N N . VAL A 1 226 ? -13.767 -12.257 -0.685 1 96.92 226 VAL A N 1
ATOM 1703 C CA . VAL A 1 226 ? -14.808 -11.974 -1.667 1 96.92 226 VAL A CA 1
ATOM 1704 C C . VAL A 1 226 ? -14.907 -13.129 -2.662 1 96.92 226 VAL A C 1
ATOM 1706 O O . VAL A 1 226 ? -16.005 -13.598 -2.971 1 96.92 226 VAL A O 1
ATOM 1709 N N . LEU A 1 227 ? -13.789 -13.599 -3.109 1 94.16 227 LEU A N 1
ATOM 1710 C CA . LEU A 1 227 ? -13.726 -14.67 -4.097 1 94.16 227 LEU A CA 1
ATOM 1711 C C . LEU A 1 227 ? -14.394 -15.936 -3.57 1 94.16 227 LEU A C 1
ATOM 1713 O O . LEU A 1 227 ? -14.974 -16.703 -4.341 1 94.16 227 LEU A O 1
ATOM 1717 N N . THR A 1 228 ? -14.336 -16.127 -2.286 1 95.9 228 THR A N 1
ATOM 1718 C CA . THR A 1 228 ? -14.855 -17.358 -1.7 1 95.9 228 THR A CA 1
ATOM 1719 C C . THR A 1 228 ? -16.249 -17.135 -1.122 1 95.9 228 THR A C 1
ATOM 1721 O O . THR A 1 228 ? -16.786 -18.003 -0.43 1 95.9 228 THR A O 1
ATOM 1724 N N . GLY A 1 229 ? -16.776 -15.957 -1.253 1 95.27 229 GLY A N 1
ATOM 1725 C CA . GLY A 1 229 ? -18.142 -15.66 -0.851 1 95.27 229 GLY A CA 1
ATOM 1726 C C . GLY A 1 229 ? -18.28 -15.384 0.634 1 95.27 229 GLY A C 1
ATOM 1727 O O . GLY A 1 229 ? -19.39 -15.378 1.169 1 95.27 229 GLY A O 1
ATOM 1728 N N . ARG A 1 230 ? -17.233 -15.132 1.306 1 97.49 230 ARG A N 1
ATOM 1729 C CA . ARG A 1 230 ? -17.272 -14.95 2.754 1 97.49 230 ARG A CA 1
ATOM 1730 C C . ARG A 1 230 ? -17.315 -13.47 3.119 1 97.49 230 ARG A C 1
ATOM 1732 O O . ARG A 1 230 ? -17.385 -13.118 4.298 1 97.49 230 ARG A O 1
ATOM 1739 N N . LEU A 1 231 ? -17.19 -12.642 2.129 1 97.82 231 LEU A N 1
ATOM 1740 C CA . LEU A 1 231 ? -17.327 -11.193 2.232 1 97.82 231 LEU A CA 1
ATOM 1741 C C . LEU A 1 231 ? -18.013 -10.624 0.995 1 97.82 231 LEU A C 1
ATOM 1743 O O . LEU A 1 231 ? -17.658 -10.973 -0.134 1 97.82 231 LEU A O 1
ATOM 1747 N N . ASP A 1 232 ? -19.023 -9.861 1.268 1 97.57 232 ASP A N 1
ATOM 1748 C CA . ASP A 1 232 ? -19.69 -9.212 0.144 1 97.57 232 ASP A CA 1
ATOM 1749 C C . ASP A 1 232 ? -18.758 -8.221 -0.55 1 97.57 232 ASP A C 1
ATOM 1751 O O . ASP A 1 232 ? -18.025 -7.483 0.111 1 97.57 232 ASP A O 1
ATOM 1755 N N . ALA A 1 233 ? -18.837 -8.183 -1.871 1 97.28 233 ALA A N 1
ATOM 1756 C CA . ALA A 1 233 ? -18.002 -7.288 -2.669 1 97.28 233 ALA A CA 1
ATOM 1757 C C . ALA A 1 233 ? -18.2 -5.834 -2.251 1 97.28 233 ALA A C 1
ATOM 1759 O O . ALA A 1 233 ? -17.236 -5.069 -2.167 1 97.28 233 ALA A O 1
ATOM 1760 N N . GLY A 1 234 ? -19.399 -5.484 -1.956 1 97.57 234 GLY A N 1
ATOM 1761 C CA . GLY A 1 234 ? -19.721 -4.113 -1.593 1 97.57 234 GLY A CA 1
ATOM 1762 C C . GLY A 1 234 ? -19.19 -3.717 -0.228 1 97.57 234 GLY A C 1
ATOM 1763 O O . GLY A 1 234 ? -19.147 -2.532 0.108 1 97.57 234 GLY A O 1
ATOM 1764 N N . GLU A 1 235 ? -18.759 -4.704 0.59 1 98.3 235 GLU A N 1
ATOM 1765 C CA . GLU A 1 235 ? -18.285 -4.452 1.948 1 98.3 235 GLU A CA 1
ATOM 1766 C C . GLU A 1 235 ? -16.762 -4.504 2.019 1 98.3 235 GLU A C 1
ATOM 1768 O O . GLU A 1 235 ? -16.174 -4.219 3.064 1 98.3 235 GLU A O 1
ATOM 1773 N N . SER A 1 236 ? -16.133 -4.805 0.925 1 98.49 236 SER A N 1
ATOM 1774 C CA . SER A 1 236 ? -14.708 -5.122 0.906 1 98.49 236 SER A CA 1
ATOM 1775 C C . SER A 1 236 ? -13.866 -3.905 1.272 1 98.49 236 SER A C 1
ATOM 1777 O O . SER A 1 236 ? -12.818 -4.037 1.907 1 98.49 236 SER A O 1
ATOM 1779 N N . LEU A 1 237 ? -14.339 -2.703 0.95 1 98.58 237 LEU A N 1
ATOM 1780 C CA . LEU A 1 237 ? -13.551 -1.505 1.219 1 98.58 237 LEU A CA 1
ATOM 1781 C C . LEU A 1 237 ? -13.557 -1.173 2.707 1 98.58 237 LEU A C 1
ATOM 1783 O O . LEU A 1 237 ? -12.566 -0.665 3.238 1 98.58 237 LEU A O 1
ATOM 1787 N N . ASP A 1 238 ? -14.67 -1.45 3.376 1 98.64 238 ASP A N 1
ATOM 1788 C CA . ASP A 1 238 ? -14.692 -1.247 4.822 1 98.64 238 ASP A CA 1
ATOM 1789 C C . ASP A 1 238 ? -13.783 -2.248 5.531 1 98.64 238 ASP A C 1
ATOM 1791 O O . ASP A 1 238 ? -13.111 -1.902 6.505 1 98.64 238 ASP A O 1
ATOM 1795 N N . TYR A 1 239 ? -13.752 -3.463 5.04 1 98.68 239 TYR A N 1
ATOM 1796 C CA . TYR A 1 239 ? -12.824 -4.468 5.549 1 98.68 239 TYR A CA 1
ATOM 1797 C C . TYR A 1 239 ? -11.38 -4.016 5.37 1 98.68 239 TYR A C 1
ATOM 1799 O O . TYR A 1 239 ? -10.589 -4.056 6.315 1 98.68 239 TYR A O 1
ATOM 1807 N N . LEU A 1 240 ? -11.086 -3.534 4.189 1 98.72 240 LEU A N 1
ATOM 1808 C CA . LEU A 1 240 ? -9.747 -3.049 3.873 1 98.72 240 LEU A CA 1
ATOM 1809 C C . LEU A 1 240 ? -9.369 -1.872 4.766 1 98.72 240 LEU A C 1
ATOM 1811 O O . LEU A 1 240 ? -8.246 -1.806 5.272 1 98.72 240 LEU A O 1
ATOM 1815 N N . SER A 1 241 ? -10.28 -0.963 4.97 1 98.52 241 SER A N 1
ATOM 1816 C CA . SER A 1 241 ? -10.065 0.183 5.847 1 98.52 241 SER A CA 1
ATOM 1817 C C . SER A 1 241 ? -9.754 -0.263 7.272 1 98.52 241 SER A C 1
ATOM 1819 O O . SER A 1 241 ? -8.837 0.263 7.907 1 98.52 241 SER A O 1
ATOM 1821 N N . GLY A 1 242 ? -10.509 -1.258 7.74 1 98.6 242 GLY A N 1
ATOM 1822 C CA . GLY A 1 242 ? -10.239 -1.813 9.057 1 98.6 242 GLY A CA 1
ATOM 1823 C C . GLY A 1 242 ? -8.852 -2.414 9.179 1 98.6 242 GLY A C 1
ATOM 1824 O O . GLY A 1 242 ? -8.166 -2.209 10.183 1 98.6 242 GLY A O 1
ATOM 1825 N N . LEU A 1 243 ? -8.438 -3.089 8.15 1 98.5 243 LEU A N 1
ATOM 1826 C CA . LEU A 1 243 ? -7.114 -3.702 8.139 1 98.5 243 LEU A CA 1
ATOM 1827 C C . LEU A 1 243 ? -6.023 -2.64 8.235 1 98.5 243 LEU A C 1
ATOM 1829 O O . LEU A 1 243 ? -5.116 -2.75 9.063 1 98.5 243 LEU A O 1
ATOM 1833 N N . LEU A 1 244 ? -6.144 -1.621 7.45 1 98.54 244 LEU A N 1
ATOM 1834 C CA . LEU A 1 244 ? -5.083 -0.626 7.341 1 98.54 244 LEU A CA 1
ATOM 1835 C C . LEU A 1 244 ? -5.032 0.254 8.585 1 98.54 244 LEU A C 1
ATOM 1837 O O . LEU A 1 244 ? -3.951 0.533 9.109 1 98.54 244 LEU A O 1
ATOM 1841 N N . ILE A 1 245 ? -6.198 0.69 9.042 1 98.62 245 ILE A N 1
ATOM 1842 C CA . ILE A 1 245 ? -6.24 1.482 10.267 1 98.62 245 ILE A CA 1
ATOM 1843 C C . ILE A 1 245 ? -5.767 0.635 11.446 1 98.62 245 ILE A C 1
ATOM 1845 O O . ILE A 1 245 ? -5.002 1.108 12.29 1 98.62 245 ILE A O 1
ATOM 1849 N N . GLY A 1 246 ? -6.223 -0.582 11.504 1 98.43 246 GLY A N 1
ATOM 1850 C CA . GLY A 1 246 ? -5.759 -1.478 12.551 1 98.43 246 GLY A CA 1
ATOM 1851 C C . GLY A 1 246 ? -4.251 -1.646 12.568 1 98.43 246 GLY A C 1
ATOM 1852 O O . GLY A 1 246 ? -3.635 -1.656 13.635 1 98.43 246 GLY A O 1
ATOM 1853 N N . GLU A 1 247 ? -3.656 -1.817 11.411 1 97.83 247 GLU A N 1
ATOM 1854 C CA . GLU A 1 247 ? -2.205 -1.925 11.295 1 97.83 247 GLU A CA 1
ATOM 1855 C C . GLU A 1 247 ? -1.513 -0.683 11.849 1 97.83 247 GLU A C 1
ATOM 1857 O O . GLU A 1 247 ? -0.516 -0.789 12.566 1 97.83 247 GLU A O 1
ATOM 1862 N N . GLU A 1 248 ? -1.973 0.451 11.494 1 98.1 248 GLU A N 1
ATOM 1863 C CA . GLU A 1 248 ? -1.451 1.71 12.016 1 98.1 248 GLU A CA 1
ATOM 1864 C C . GLU A 1 248 ? -1.515 1.745 13.54 1 98.1 248 GLU A C 1
ATOM 1866 O O . GLU A 1 248 ? -0.517 2.035 14.203 1 98.1 248 GLU A O 1
ATOM 1871 N N . LEU A 1 249 ? -2.67 1.416 14.059 1 97.39 249 LEU A N 1
ATOM 1872 C CA . LEU A 1 249 ? -2.868 1.485 15.502 1 97.39 249 LEU A CA 1
ATOM 1873 C C . LEU A 1 249 ? -1.982 0.474 16.222 1 97.39 249 LEU A C 1
ATOM 1875 O O . LEU A 1 249 ? -1.364 0.797 17.239 1 97.39 249 LEU A O 1
ATOM 1879 N N . ARG A 1 250 ? -1.931 -0.712 15.676 1 95.76 250 ARG A N 1
ATOM 1880 C CA . ARG A 1 250 ? -1.085 -1.736 16.281 1 95.76 250 ARG A CA 1
ATOM 1881 C C . ARG A 1 250 ? 0.366 -1.273 16.355 1 95.76 250 ARG A C 1
ATOM 1883 O O . ARG A 1 250 ? 0.996 -1.354 17.412 1 95.76 250 ARG A O 1
ATOM 1890 N N . CYS A 1 251 ? 0.891 -0.755 15.283 1 95.04 251 CYS A N 1
ATOM 1891 C CA . CYS A 1 251 ? 2.281 -0.317 15.214 1 95.04 251 CYS A CA 1
ATOM 1892 C C . CYS A 1 251 ? 2.523 0.876 16.131 1 95.04 251 CYS A C 1
ATOM 1894 O O . CYS A 1 251 ? 3.519 0.915 16.855 1 95.04 251 CYS A O 1
ATOM 1896 N N . ALA A 1 252 ? 1.616 1.828 16.088 1 95.54 252 ALA A N 1
ATOM 1897 C CA . ALA A 1 252 ? 1.781 3.058 16.859 1 95.54 252 ALA A CA 1
ATOM 1898 C C . ALA A 1 252 ? 1.719 2.778 18.358 1 95.54 252 ALA A C 1
ATOM 1900 O O . ALA A 1 252 ? 2.54 3.287 19.125 1 95.54 252 ALA A O 1
ATOM 1901 N N . LEU A 1 253 ? 0.773 1.965 18.776 1 94.36 253 LEU A N 1
ATOM 1902 C CA . LEU A 1 253 ? 0.564 1.701 20.195 1 94.36 253 LEU A CA 1
ATOM 1903 C C . LEU A 1 253 ? 1.657 0.793 20.746 1 94.36 253 LEU A C 1
ATOM 1905 O O . LEU A 1 253 ? 2.042 0.914 21.911 1 94.36 253 LEU A O 1
ATOM 1909 N N . ASP A 1 254 ? 2.123 -0.128 19.946 1 89.95 254 ASP A N 1
ATOM 1910 C CA . ASP A 1 254 ? 3.243 -0.971 20.354 1 89.95 254 ASP A CA 1
ATOM 1911 C C . ASP A 1 254 ? 4.47 -0.127 20.694 1 89.95 254 ASP A C 1
ATOM 1913 O O . ASP A 1 254 ? 5.234 -0.47 21.598 1 89.95 254 ASP A O 1
ATOM 1917 N N . GLY A 1 255 ? 4.64 0.947 20.046 1 85.72 255 GLY A N 1
ATOM 1918 C CA . GLY A 1 255 ? 5.79 1.81 20.263 1 85.72 255 GLY A CA 1
ATOM 1919 C C . GLY A 1 255 ? 5.705 2.605 21.552 1 85.72 255 GLY A C 1
ATOM 1920 O O . GLY A 1 255 ? 6.709 3.143 22.023 1 85.72 255 GLY A O 1
ATOM 1921 N N . LEU A 1 256 ? 4.507 2.704 22.174 1 86.06 256 LEU A N 1
ATOM 1922 C CA . LEU A 1 256 ? 4.317 3.51 23.375 1 86.06 256 LEU A CA 1
ATOM 1923 C C . LEU A 1 256 ? 4.655 2.707 24.627 1 86.06 256 LEU A C 1
ATOM 1925 O O . LEU A 1 256 ? 4.822 3.276 25.708 1 86.06 256 LEU A O 1
ATOM 1929 N N . GLY A 1 257 ? 4.887 1.418 24.595 1 76.42 257 GLY A N 1
ATOM 1930 C CA . GLY A 1 257 ? 5.342 0.605 25.712 1 76.42 257 GLY A CA 1
ATOM 1931 C C . GLY A 1 257 ? 4.303 0.461 26.807 1 76.42 257 GLY A C 1
ATOM 1932 O O . GLY A 1 257 ? 4.647 0.355 27.986 1 76.42 257 GLY A O 1
ATOM 1933 N N . GLY A 1 258 ? 3.031 0.615 26.599 1 74.12 258 GLY A N 1
ATOM 1934 C CA . GLY A 1 258 ? 1.994 0.313 27.572 1 74.12 258 GLY A CA 1
ATOM 1935 C C . GLY A 1 258 ? 1.336 1.553 28.147 1 74.12 258 GLY A C 1
ATOM 1936 O O . GLY A 1 258 ? 0.177 1.51 28.567 1 74.12 258 GLY A O 1
ATOM 1937 N N . ALA A 1 259 ? 2.11 2.636 28.377 1 79.42 259 ALA A N 1
ATOM 1938 C CA . ALA A 1 259 ? 1.484 3.845 28.905 1 79.42 259 ALA A CA 1
ATOM 1939 C C . ALA A 1 259 ? 1.104 4.802 27.779 1 79.42 259 ALA A C 1
ATOM 1941 O O . ALA A 1 259 ? 1.976 5.362 27.11 1 79.42 259 ALA A O 1
ATOM 1942 N N . CYS A 1 260 ? -0.189 4.908 27.642 1 81.63 260 CYS A N 1
ATOM 1943 C CA . CYS A 1 260 ? -0.646 5.803 26.585 1 81.63 260 CYS A CA 1
ATOM 1944 C C . CYS A 1 260 ? -0.98 7.181 27.144 1 81.63 260 CYS A C 1
ATOM 1946 O O . CYS A 1 260 ? -1.837 7.309 28.02 1 81.63 260 CYS A O 1
ATOM 1948 N N . PRO A 1 261 ? -0.302 8.147 26.769 1 90.07 261 PRO A N 1
ATOM 1949 C CA . PRO A 1 261 ? -0.692 9.505 27.156 1 90.07 261 PRO A CA 1
ATOM 1950 C C . PRO A 1 261 ? -2.072 9.895 26.632 1 90.07 261 PRO A C 1
ATOM 1952 O O . PRO A 1 261 ? -2.682 9.142 25.868 1 90.07 261 PRO A O 1
ATOM 1955 N N . PRO A 1 262 ? -2.57 11.032 27.218 1 93.73 262 PRO A N 1
ATOM 1956 C CA . PRO A 1 262 ? -3.825 11.5 26.625 1 93.73 262 PRO A CA 1
ATOM 1957 C C . PRO A 1 262 ? -3.769 11.565 25.1 1 93.73 262 PRO A C 1
ATOM 1959 O O . PRO A 1 262 ? -2.822 12.119 24.536 1 93.73 262 PRO A O 1
ATOM 1962 N N . LEU A 1 263 ? -4.715 10.939 24.473 1 96.9 263 LEU A N 1
ATOM 1963 C CA . LEU A 1 263 ? -4.752 10.87 23.017 1 96.9 263 LEU A CA 1
ATOM 1964 C C . LEU A 1 263 ? -5.836 11.784 22.457 1 96.9 263 LEU A C 1
ATOM 1966 O O . LEU A 1 263 ? -6.976 11.763 22.927 1 96.9 263 LEU A O 1
ATOM 1970 N N . VAL A 1 264 ? -5.477 12.591 21.508 1 98 264 VAL A N 1
ATOM 1971 C CA . VAL A 1 264 ? -6.384 13.553 20.89 1 98 264 VAL A CA 1
ATOM 1972 C C . VAL A 1 264 ? -6.419 13.334 19.379 1 98 264 VAL A C 1
ATOM 1974 O O . VAL A 1 264 ? -5.375 13.152 18.748 1 98 264 VAL A O 1
ATOM 1977 N N . LEU A 1 265 ? -7.605 13.283 18.833 1 98.49 265 LEU A N 1
ATOM 1978 C CA . LEU A 1 265 ? -7.782 13.211 17.387 1 98.49 265 LEU A CA 1
ATOM 1979 C C . LEU A 1 265 ? -8.123 14.582 16.812 1 98.49 265 LEU A C 1
ATOM 1981 O O . LEU A 1 265 ? -8.982 15.287 17.347 1 98.49 265 LEU A O 1
ATOM 1985 N N . ILE A 1 266 ? -7.396 14.923 15.763 1 97.91 266 ILE A N 1
ATOM 1986 C CA . ILE A 1 266 ? -7.648 16.189 15.083 1 97.91 266 ILE A CA 1
ATOM 1987 C C . ILE A 1 266 ? -7.922 15.934 13.603 1 97.91 266 ILE A C 1
ATOM 1989 O O . ILE A 1 266 ? -7.103 15.328 12.909 1 97.91 266 ILE A O 1
ATOM 1993 N N . GLY A 1 267 ? -9.007 16.387 13.088 1 91.5 267 GLY A N 1
ATOM 1994 C CA . GLY A 1 267 ? -9.292 16.219 11.672 1 91.5 267 GLY A CA 1
ATOM 1995 C C . GLY A 1 267 ? -10.776 16.215 11.359 1 91.5 267 GLY A C 1
ATOM 1996 O O . GLY A 1 267 ? -11.573 16.797 12.097 1 91.5 267 GLY A O 1
ATOM 1997 N N . ASP A 1 268 ? -11.1 15.618 10.222 1 88.48 268 ASP A N 1
ATOM 1998 C CA . ASP A 1 268 ? -12.485 15.456 9.793 1 88.48 268 ASP A CA 1
ATOM 1999 C C . ASP A 1 268 ? -13.279 14.628 10.801 1 88.48 268 ASP A C 1
ATOM 2001 O O . ASP A 1 268 ? -12.804 13.592 11.271 1 88.48 268 ASP A O 1
ATOM 2005 N N . GLY A 1 269 ? -14.464 15.056 11.078 1 91.99 269 GLY A N 1
ATOM 2006 C CA . GLY A 1 269 ? -15.278 14.426 12.105 1 91.99 269 GLY A CA 1
ATOM 2007 C C . GLY A 1 269 ? -15.532 12.953 11.845 1 91.99 269 GLY A C 1
ATOM 2008 O O . GLY A 1 269 ? -15.362 12.122 12.739 1 91.99 269 GLY A O 1
ATOM 2009 N N . ALA A 1 270 ? -15.907 12.641 10.632 1 92.63 270 ALA A N 1
ATOM 2010 C CA . ALA A 1 270 ? -16.244 11.256 10.313 1 92.63 270 ALA A CA 1
ATOM 2011 C C . ALA A 1 270 ? -15.02 10.352 10.429 1 92.63 270 ALA A C 1
ATOM 2013 O O . ALA A 1 270 ? -15.106 9.244 10.962 1 92.63 270 ALA A O 1
ATOM 2014 N N . LEU A 1 271 ? -13.956 10.797 9.942 1 95.22 271 LEU A N 1
ATOM 2015 C CA . LEU A 1 271 ? -12.72 10.025 10.014 1 95.22 271 LEU A CA 1
ATOM 2016 C C . LEU A 1 271 ? -12.251 9.883 11.458 1 95.22 271 LEU A C 1
ATOM 2018 O O . LEU A 1 271 ? -11.817 8.805 11.871 1 95.22 271 LEU A O 1
ATOM 2022 N N . CYS A 1 272 ? -12.364 10.928 12.268 1 97.32 272 CYS A N 1
ATOM 2023 C CA . CYS A 1 272 ? -11.981 10.875 13.674 1 97.32 272 CYS A CA 1
ATOM 2024 C C . CYS A 1 272 ? -12.848 9.881 14.438 1 97.32 272 CYS A C 1
ATOM 2026 O O . CYS A 1 272 ? -12.352 9.151 15.298 1 97.32 272 CYS A O 1
ATOM 2028 N N . GLU A 1 273 ? -14.067 9.877 14.073 1 96.42 273 GLU A N 1
ATOM 2029 C CA . GLU A 1 273 ? -14.951 8.922 14.735 1 96.42 273 GLU A CA 1
ATOM 2030 C C . GLU A 1 273 ? -14.555 7.485 14.409 1 96.42 273 GLU A C 1
ATOM 2032 O O . GLU A 1 273 ? -14.627 6.605 15.27 1 96.42 273 GLU A O 1
ATOM 2037 N N . ARG A 1 274 ? -14.209 7.269 13.215 1 96.91 274 ARG A N 1
ATOM 2038 C CA . ARG A 1 274 ? -13.745 5.946 12.809 1 96.91 274 ARG A CA 1
ATOM 2039 C C . ARG A 1 274 ? -12.494 5.543 13.584 1 96.91 274 ARG A C 1
ATOM 2041 O O . ARG A 1 274 ? -12.371 4.397 14.021 1 96.91 274 ARG A O 1
ATOM 2048 N N . TYR A 1 275 ? -11.584 6.455 13.751 1 98.33 275 TYR A N 1
ATOM 2049 C CA . TYR A 1 275 ? -10.371 6.196 14.519 1 98.33 275 TYR A CA 1
ATOM 2050 C C . TYR A 1 275 ? -10.695 5.969 15.991 1 98.33 275 TYR A C 1
ATOM 2052 O O . TYR A 1 275 ? -10.097 5.107 16.639 1 98.33 275 TYR A O 1
ATOM 2060 N N . ARG A 1 276 ? -11.593 6.773 16.484 1 97.8 276 ARG A N 1
ATOM 2061 C CA . ARG A 1 276 ? -11.991 6.604 17.877 1 97.8 276 ARG A CA 1
ATOM 2062 C C . ARG A 1 276 ? -12.556 5.209 18.12 1 97.8 276 ARG A C 1
ATOM 2064 O O . ARG A 1 276 ? -12.201 4.552 19.1 1 97.8 276 ARG A O 1
ATOM 2071 N N . GLU A 1 277 ? -13.403 4.789 17.23 1 96.76 277 GLU A N 1
ATOM 2072 C CA . GLU A 1 277 ? -13.942 3.435 17.32 1 96.76 277 GLU A CA 1
ATOM 2073 C C . GLU A 1 277 ? -12.828 2.394 17.284 1 96.76 277 GLU A C 1
ATOM 2075 O O . GLU A 1 277 ? -12.808 1.47 18.1 1 96.76 277 GLU A O 1
ATOM 2080 N N . ALA A 1 278 ? -11.957 2.514 16.375 1 98.36 278 ALA A N 1
ATOM 2081 C CA . ALA A 1 278 ? -10.843 1.584 16.219 1 98.36 278 ALA A CA 1
ATOM 2082 C C . ALA A 1 278 ? -9.978 1.548 17.476 1 98.36 278 ALA A C 1
ATOM 2084 O O . ALA A 1 278 ? -9.592 0.474 17.942 1 98.36 278 ALA A O 1
ATOM 2085 N N . LEU A 1 279 ? -9.681 2.734 17.996 1 97.63 279 LEU A N 1
ATOM 2086 C CA . LEU A 1 279 ? -8.874 2.835 19.207 1 97.63 279 LEU A CA 1
ATOM 2087 C C . LEU A 1 279 ? -9.535 2.093 20.364 1 97.63 279 LEU A C 1
ATOM 2089 O O . LEU A 1 279 ? -8.853 1.454 21.168 1 97.63 279 LEU A O 1
ATOM 2093 N N . GLY A 1 280 ? -10.844 2.185 20.437 1 96.24 280 GLY A N 1
ATOM 2094 C CA . GLY A 1 280 ? -11.576 1.423 21.437 1 96.24 280 GLY A CA 1
ATOM 2095 C C . GLY A 1 280 ? -11.331 -0.071 21.345 1 96.24 280 GLY A C 1
ATOM 2096 O O . GLY A 1 280 ? -11.174 -0.743 22.367 1 96.24 280 GLY A O 1
ATOM 2097 N N . HIS A 1 281 ? -11.245 -0.585 20.19 1 95.97 281 HIS A N 1
ATOM 2098 C CA . HIS A 1 281 ? -10.983 -2.003 19.968 1 95.97 281 HIS A CA 1
ATOM 2099 C C . HIS A 1 281 ? -9.562 -2.372 20.379 1 95.97 281 HIS A C 1
ATOM 2101 O O . HIS A 1 281 ? -9.254 -3.55 20.574 1 95.97 281 HIS A O 1
ATOM 2107 N N . PHE A 1 282 ? -8.706 -1.402 20.492 1 95.11 282 PHE A N 1
ATOM 2108 C CA . PHE A 1 282 ? -7.327 -1.633 20.904 1 95.11 282 PHE A CA 1
ATOM 2109 C C . PHE A 1 282 ? -7.131 -1.267 22.37 1 95.11 282 PHE A C 1
ATOM 2111 O O . PHE A 1 282 ? -5.998 -1.184 22.849 1 95.11 282 PHE A O 1
ATOM 2118 N N . GLY A 1 283 ? -8.21 -0.866 23.066 1 93.27 283 GLY A N 1
ATOM 2119 C CA . GLY A 1 283 ? -8.174 -0.656 24.505 1 93.27 283 GLY A CA 1
ATOM 2120 C C . GLY A 1 283 ? -7.925 0.79 24.891 1 93.27 283 GLY A C 1
ATOM 2121 O O . GLY A 1 283 ? -7.621 1.085 26.049 1 93.27 283 GLY A O 1
ATOM 2122 N N . VAL A 1 284 ? -7.936 1.676 23.957 1 94.77 284 VAL A N 1
ATOM 2123 C CA . VAL A 1 284 ? -7.796 3.102 24.233 1 94.77 284 VAL A CA 1
ATOM 2124 C C . VAL A 1 284 ? -9.169 3.769 24.215 1 94.77 284 VAL A C 1
ATOM 2126 O O . VAL A 1 284 ? -9.665 4.154 23.153 1 94.77 284 VAL A O 1
ATOM 2129 N N . ASP A 1 285 ? -9.71 4.044 25.32 1 91.62 285 ASP A N 1
ATOM 2130 C CA . ASP A 1 285 ? -11.111 4.445 25.409 1 91.62 285 ASP A CA 1
ATOM 2131 C C . ASP A 1 285 ? -11.237 5.947 25.653 1 91.62 285 ASP A C 1
ATOM 2133 O O . ASP A 1 285 ? -12.264 6.549 25.331 1 91.62 285 ASP A O 1
ATOM 2137 N N . ARG A 1 286 ? -10.294 6.545 26.186 1 92.91 286 ARG A N 1
ATOM 2138 C CA . ARG A 1 286 ? -10.356 7.976 26.467 1 92.91 286 ARG A CA 1
ATOM 2139 C C . ARG A 1 286 ? -9.664 8.779 25.37 1 92.91 286 ARG A C 1
ATOM 2141 O O . ARG A 1 286 ? -8.455 9.011 25.433 1 92.91 286 ARG A O 1
ATOM 2148 N N . VAL A 1 287 ? -10.418 9.158 24.39 1 96.11 287 VAL A N 1
ATOM 2149 C CA . VAL A 1 287 ? -9.895 9.895 23.245 1 96.11 287 VAL A CA 1
ATOM 2150 C C . VAL A 1 287 ? -10.718 11.163 23.026 1 96.11 287 VAL A C 1
ATOM 2152 O O . VAL A 1 287 ? -11.95 11.114 22.999 1 96.11 287 VAL A O 1
ATOM 2155 N N . ARG A 1 288 ? -10.105 12.206 22.945 1 95.4 288 ARG A N 1
ATOM 2156 C CA . ARG A 1 288 ? -10.76 13.48 22.668 1 95.4 288 ARG A CA 1
ATOM 2157 C C . ARG A 1 288 ? -10.661 13.836 21.188 1 95.4 288 ARG A C 1
ATOM 2159 O O . ARG A 1 288 ? -9.628 13.606 20.557 1 95.4 288 ARG A O 1
ATOM 2166 N N . ILE A 1 289 ? -11.717 14.375 20.618 1 96.77 289 ILE A N 1
ATOM 2167 C CA . ILE A 1 289 ? -11.709 14.899 19.257 1 96.77 289 ILE A CA 1
ATOM 2168 C C . ILE A 1 289 ? -11.743 16.425 19.292 1 96.77 289 ILE A C 1
ATOM 2170 O O . ILE A 1 289 ? -12.569 17.018 19.99 1 96.77 289 ILE A O 1
ATOM 2174 N N . VAL A 1 290 ? -10.842 17.013 18.694 1 95.15 290 VAL A N 1
ATOM 2175 C CA . VAL A 1 290 ? -10.768 18.469 18.648 1 95.15 290 VAL A CA 1
ATOM 2176 C C . VAL A 1 290 ? -11.169 18.963 17.259 1 95.15 290 VAL A C 1
ATOM 2178 O O . VAL A 1 290 ? -10.563 18.575 16.257 1 95.15 290 VAL A O 1
ATOM 2181 N N . GLU A 1 291 ? -12.149 19.752 17.394 1 88.38 291 GLU A N 1
ATOM 2182 C CA . GLU A 1 291 ? -12.579 20.432 16.176 1 88.38 291 GLU A CA 1
ATOM 2183 C C . GLU A 1 291 ? -11.993 21.838 16.092 1 88.38 291 GLU A C 1
ATOM 2185 O O . GLU A 1 291 ? -11.438 22.344 17.069 1 88.38 291 GLU A O 1
ATOM 2190 N N . GLU A 1 292 ? -11.928 22.522 14.944 1 88.34 292 GLU A N 1
ATOM 2191 C CA . GLU A 1 292 ? -11.538 23.907 14.695 1 88.34 292 GLU A CA 1
ATOM 2192 C C . GLU A 1 292 ? -10.077 24.145 15.069 1 88.34 292 GLU A C 1
ATOM 2194 O O . GLU A 1 292 ? -9.717 25.231 15.528 1 88.34 292 GLU A O 1
ATOM 2199 N N . ALA A 1 293 ? -9.27 23.084 15.082 1 94.97 293 ALA A N 1
ATOM 2200 C CA . ALA A 1 293 ? -7.864 23.183 15.467 1 94.97 293 ALA A CA 1
ATOM 2201 C C . ALA A 1 293 ? -7.097 24.094 14.513 1 94.97 293 ALA A C 1
ATOM 2203 O O . ALA A 1 293 ? -6.167 24.792 14.925 1 94.97 293 ALA A O 1
ATOM 2204 N N . ALA A 1 294 ? -7.516 24.144 13.29 1 96.04 294 ALA A N 1
ATOM 2205 C CA . ALA A 1 294 ? -6.797 24.926 12.288 1 96.04 294 ALA A CA 1
ATOM 2206 C C . ALA A 1 294 ? -6.898 26.42 12.583 1 96.04 294 ALA A C 1
ATOM 2208 O O . ALA A 1 294 ? -5.881 27.113 12.666 1 96.04 294 ALA A O 1
ATOM 2209 N N . SER A 1 295 ? -8.148 26.938 12.803 1 97.45 295 SER A N 1
ATOM 2210 C CA . SER A 1 295 ? -8.336 28.359 13.074 1 97.45 295 SER A CA 1
ATOM 2211 C C . SER A 1 295 ? -7.712 28.756 14.407 1 97.45 295 SER A C 1
ATOM 2213 O O . SER A 1 295 ? -7.079 29.808 14.514 1 97.45 295 SER A O 1
ATOM 2215 N N . ALA A 1 296 ? -7.847 27.878 15.38 1 97.75 296 ALA A N 1
ATOM 2216 C CA . ALA A 1 296 ? -7.251 28.155 16.684 1 97.75 296 ALA A CA 1
ATOM 2217 C C . ALA A 1 296 ? -5.729 28.214 16.589 1 97.75 296 ALA A C 1
ATOM 2219 O O . ALA A 1 296 ? -5.089 29.015 17.275 1 97.75 296 ALA A O 1
ATOM 2220 N N . GLY A 1 297 ? -5.19 27.325 15.786 1 98.26 297 GLY A N 1
ATOM 2221 C CA . GLY A 1 297 ? -3.748 27.306 15.598 1 98.26 297 GLY A CA 1
ATOM 2222 C C . GLY A 1 297 ? -3.22 28.549 14.906 1 98.26 297 GLY A C 1
ATOM 2223 O O . GLY A 1 297 ? -2.185 29.091 15.298 1 98.26 297 GLY A O 1
ATOM 2224 N N . LEU A 1 298 ? -3.926 28.953 13.875 1 98.24 298 LEU A N 1
ATOM 2225 C CA . LEU A 1 298 ? -3.559 30.184 13.183 1 98.24 298 LEU A CA 1
ATOM 2226 C C . LEU A 1 298 ? -3.559 31.368 14.144 1 98.24 298 LEU A C 1
ATOM 2228 O O . LEU A 1 298 ? -2.63 32.179 14.137 1 98.24 298 LEU A O 1
ATOM 2232 N N . TRP A 1 299 ? -4.507 31.41 14.976 1 97.78 299 TRP A N 1
ATOM 2233 C CA . TRP A 1 299 ? -4.59 32.48 15.965 1 97.78 299 TRP A CA 1
ATOM 2234 C C . TRP A 1 299 ? -3.416 32.416 16.936 1 97.78 299 TRP A C 1
ATOM 2236 O O . TRP A 1 299 ? -2.77 33.431 17.206 1 97.78 299 TRP A O 1
ATOM 2246 N N . ARG A 1 300 ? -3.139 31.235 17.419 1 97.57 300 ARG A N 1
ATOM 2247 C CA . ARG A 1 300 ? -2.071 31.03 18.393 1 97.57 300 ARG A CA 1
ATOM 2248 C C . ARG A 1 300 ? -0.727 31.487 17.835 1 97.57 300 ARG A C 1
ATOM 2250 O O . ARG A 1 300 ? 0.058 32.126 18.539 1 97.57 300 ARG A O 1
ATOM 2257 N N . ILE A 1 301 ? -0.456 31.136 16.628 1 97.96 301 ILE A N 1
ATOM 2258 C CA . ILE A 1 301 ? 0.813 31.49 16.001 1 97.96 301 ILE A CA 1
ATOM 2259 C C . ILE A 1 301 ? 0.869 32.997 15.765 1 97.96 301 ILE A C 1
ATOM 2261 O O . ILE A 1 301 ? 1.898 33.632 16.006 1 97.96 301 ILE A O 1
ATOM 2265 N N . ALA A 1 302 ? -0.257 33.594 15.342 1 97.92 302 ALA A N 1
ATOM 2266 C CA . ALA A 1 302 ? -0.32 35.038 15.131 1 97.92 302 ALA A CA 1
ATOM 2267 C C . ALA A 1 302 ? -0.088 35.793 16.436 1 97.92 302 ALA A C 1
ATOM 2269 O O . ALA A 1 302 ? 0.608 36.811 16.456 1 97.92 302 ALA A O 1
ATOM 2270 N N . GLU A 1 303 ? -0.688 35.262 17.441 1 96.68 303 GLU A N 1
ATOM 2271 C CA . GLU A 1 303 ? -0.504 35.857 18.762 1 96.68 303 GLU A CA 1
ATOM 2272 C C . GLU A 1 303 ? 0.961 35.812 19.188 1 96.68 303 GLU A C 1
ATOM 2274 O O . GLU A 1 303 ? 1.511 36.817 19.642 1 96.68 303 GLU A O 1
ATOM 2279 N N . ALA A 1 304 ? 1.575 34.714 19.038 1 96.6 304 ALA A N 1
ATOM 2280 C CA . ALA A 1 304 ? 2.98 34.541 19.399 1 96.6 304 ALA A CA 1
ATOM 2281 C C . ALA A 1 304 ? 3.878 35.439 18.552 1 96.6 304 ALA A C 1
ATOM 2283 O O . ALA A 1 304 ? 4.927 35.892 19.015 1 96.6 304 ALA A O 1
ATOM 2284 N N . ALA A 1 305 ? 3.454 35.696 17.359 1 97.2 305 ALA A N 1
ATOM 2285 C CA . ALA A 1 305 ? 4.249 36.487 16.423 1 97.2 305 ALA A CA 1
ATOM 2286 C C . ALA A 1 305 ? 4.01 37.98 16.626 1 97.2 305 ALA A C 1
ATOM 2288 O O . ALA A 1 305 ? 4.658 38.812 15.985 1 97.2 305 ALA A O 1
ATOM 2289 N N . GLY A 1 306 ? 2.987 38.354 17.433 1 95.27 306 GLY A N 1
AT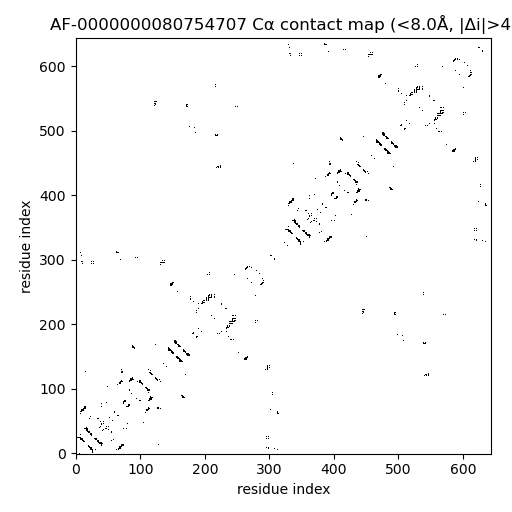OM 2290 C CA . GLY A 1 306 ? 2.677 39.754 17.677 1 95.27 306 GLY A CA 1
ATOM 2291 C C . GLY A 1 306 ? 1.935 40.41 16.528 1 95.27 306 GLY A C 1
ATOM 2292 O O . GLY A 1 306 ? 2.014 41.626 16.344 1 95.27 306 GLY A O 1
ATOM 2293 N N . LEU A 1 307 ? 1.195 39.622 15.772 1 94.7 307 LEU A N 1
ATOM 2294 C CA . LEU A 1 307 ? 0.52 40.139 14.586 1 94.7 307 LEU A CA 1
ATOM 2295 C C . LEU A 1 307 ? -0.845 40.716 14.946 1 94.7 307 LEU A C 1
ATOM 2297 O O . LEU A 1 307 ? -1.471 41.395 14.129 1 94.7 307 LEU A O 1
ATOM 2301 N N . LEU A 1 308 ? -1.33 40.5 16.122 1 92.78 308 LEU A N 1
ATOM 2302 C CA . LEU A 1 308 ? -2.707 40.835 16.468 1 92.78 308 LEU A CA 1
ATOM 2303 C C . LEU A 1 308 ? -2.789 42.229 17.081 1 92.78 308 LEU A C 1
ATOM 2305 O O . LEU A 1 308 ? -3.874 42.689 17.446 1 92.78 308 LEU A O 1
ATOM 2309 N N . ALA A 1 309 ? -1.758 42.885 17.416 1 75.94 309 ALA A N 1
ATOM 2310 C CA . ALA A 1 309 ? -1.718 44.167 18.115 1 75.94 309 ALA A CA 1
ATOM 2311 C C . ALA A 1 309 ? -2.398 45.26 17.295 1 75.94 309 ALA A C 1
ATOM 2313 O O . ALA A 1 309 ? -2.974 46.197 17.853 1 75.94 309 ALA A O 1
ATOM 2314 N N . ALA A 1 310 ? -2.28 45.28 15.955 1 60.38 310 ALA A N 1
ATOM 2315 C CA . ALA A 1 310 ? -2.721 46.483 15.254 1 60.38 310 ALA A CA 1
ATOM 2316 C C . ALA A 1 310 ? -4.235 46.485 15.066 1 60.38 310 ALA A C 1
ATOM 2318 O O . ALA A 1 310 ? -4.816 45.482 14.644 1 60.38 310 ALA A O 1
ATOM 2319 N N . THR A 1 311 ? -4.996 47.26 15.909 1 56.21 311 THR A N 1
ATOM 2320 C CA . THR A 1 311 ? -6.417 47.467 15.655 1 56.21 311 THR A CA 1
ATOM 2321 C C . THR A 1 311 ? -6.637 48.062 14.267 1 56.21 311 THR A C 1
ATOM 2323 O O . THR A 1 311 ? -6.04 49.084 13.922 1 56.21 311 THR A O 1
ATOM 2326 N N . PRO A 1 312 ? -7.267 47.212 13.461 1 53.83 312 PRO A N 1
ATOM 2327 C CA . PRO A 1 312 ? -7.488 47.784 12.131 1 53.83 312 PRO A CA 1
ATOM 2328 C C . PRO A 1 312 ? -8.219 49.123 12.178 1 53.83 312 PRO A C 1
ATOM 2330 O O . PRO A 1 312 ? -8.976 49.385 13.116 1 53.83 312 PRO A O 1
ATOM 2333 N N . ASP A 1 313 ? -7.786 50.113 11.467 1 50.38 313 ASP A N 1
ATOM 2334 C CA . ASP A 1 313 ? -8.517 51.366 11.303 1 50.38 313 ASP A CA 1
ATOM 2335 C C . ASP A 1 313 ? -9.948 51.11 10.835 1 50.38 313 ASP A C 1
ATOM 2337 O O . ASP A 1 313 ? -10.165 50.456 9.812 1 50.38 313 ASP A O 1
ATOM 2341 N N . ILE A 1 314 ? -10.854 51.004 11.789 1 48.44 314 ILE A N 1
ATOM 2342 C CA . ILE A 1 314 ? -12.254 50.891 11.395 1 48.44 314 ILE A CA 1
ATOM 2343 C C . ILE A 1 314 ? -12.645 52.086 10.529 1 48.44 314 ILE A C 1
ATOM 2345 O O . ILE A 1 314 ? -12.449 53.238 10.925 1 48.44 314 ILE A O 1
ATOM 2349 N N . PRO A 1 315 ? -12.823 51.919 9.273 1 46.78 315 PRO A N 1
ATOM 2350 C CA . PRO A 1 315 ? -13.29 53.109 8.558 1 46.78 315 PRO A CA 1
ATOM 2351 C C . PRO A 1 315 ? -14.49 53.77 9.232 1 46.78 315 PRO A C 1
ATOM 2353 O O . PRO A 1 315 ? -15.405 53.079 9.689 1 46.78 315 PRO A O 1
ATOM 2356 N N . THR A 1 316 ? -14.399 54.888 9.921 1 42.35 316 THR A N 1
ATOM 2357 C CA . THR A 1 316 ? -15.504 55.691 10.434 1 42.35 316 THR A CA 1
ATOM 2358 C C . THR A 1 316 ? -16.576 55.882 9.364 1 42.35 316 THR A C 1
ATOM 2360 O O . THR A 1 316 ? -16.272 56.281 8.238 1 42.35 316 THR A O 1
ATOM 2363 N N . ARG A 1 317 ? -17.711 55.184 9.401 1 45.31 317 ARG A N 1
ATOM 2364 C CA . ARG A 1 317 ? -18.873 55.488 8.572 1 45.31 317 ARG A CA 1
ATOM 2365 C C . ARG A 1 317 ? -19.125 56.991 8.511 1 45.31 317 ARG A C 1
ATOM 2367 O O . ARG A 1 317 ? -19.363 57.628 9.54 1 45.31 317 ARG A O 1
ATOM 2374 N N . SER A 1 318 ? -18.515 57.765 7.611 1 38.88 318 SER A N 1
ATOM 2375 C CA . SER A 1 318 ? -19.05 59.102 7.377 1 38.88 318 SER A CA 1
ATOM 2376 C C . SER A 1 318 ? -20.574 59.086 7.325 1 38.88 318 SER A C 1
ATOM 2378 O O . SER A 1 318 ? -21.168 58.271 6.616 1 38.88 318 SER A O 1
ATOM 2380 N N . ALA A 1 319 ? -21.317 59.533 8.362 1 40.37 319 ALA A N 1
ATOM 2381 C CA . ALA A 1 319 ? -22.729 59.869 8.529 1 40.37 319 ALA A CA 1
ATOM 2382 C C . ALA A 1 319 ? -23.253 60.651 7.328 1 40.37 319 ALA A C 1
ATOM 2384 O O . ALA A 1 319 ? -23.134 61.878 7.279 1 40.37 319 ALA A O 1
ATOM 2385 N N . ASN A 1 320 ? -22.862 60.436 6.028 1 33.74 320 ASN A N 1
ATOM 2386 C CA . ASN A 1 320 ? -23.639 61.184 5.045 1 33.74 320 ASN A CA 1
ATOM 2387 C C . ASN A 1 320 ? -25.11 60.782 5.07 1 33.74 320 ASN A C 1
ATOM 2389 O O . ASN A 1 320 ? -25.504 59.811 4.422 1 33.74 320 ASN A O 1
ATOM 2393 N N . HIS A 1 321 ? -25.682 60.588 6.221 1 26.86 321 HIS A N 1
ATOM 2394 C CA . HIS A 1 321 ? -27.114 60.339 6.105 1 26.86 321 HIS A CA 1
ATOM 2395 C C . HIS A 1 321 ? -27.763 61.308 5.122 1 26.86 321 HIS A C 1
ATOM 2397 O O . HIS A 1 321 ? -27.208 62.37 4.832 1 26.86 321 HIS A O 1
ATOM 2403 N N . VAL A 1 322 ? -29.269 61.684 5.344 1 26.14 322 VAL A N 1
ATOM 2404 C CA . VAL A 1 322 ? -30.598 62.074 4.886 1 26.14 322 VAL A CA 1
ATOM 2405 C C . VAL A 1 322 ? -30.64 63.582 4.647 1 26.14 322 VAL A C 1
ATOM 2407 O O . VAL A 1 322 ? -30.086 64.357 5.429 1 26.14 322 VAL A O 1
ATOM 2410 N N . MET B 1 1 ? 14.223 -38.29 -37.17 1 43.67 1 MET B N 1
ATOM 2411 C CA . MET B 1 1 ? 14.12 -37.554 -35.913 1 43.67 1 MET B CA 1
ATOM 2412 C C . MET B 1 1 ? 14.244 -38.496 -34.719 1 43.67 1 MET B C 1
ATOM 2414 O O . MET B 1 1 ? 13.59 -39.539 -34.676 1 43.67 1 MET B O 1
ATOM 2418 N N . SER B 1 2 ? 15.298 -38.458 -33.921 1 53.03 2 SER B N 1
ATOM 2419 C CA . SER B 1 2 ? 15.428 -39.311 -32.745 1 53.03 2 SER B CA 1
ATOM 2420 C C . SER B 1 2 ? 14.17 -39.259 -31.883 1 53.03 2 SER B C 1
ATOM 2422 O O . SER B 1 2 ? 13.415 -38.287 -31.936 1 53.03 2 SER B O 1
ATOM 2424 N N . ASP B 1 3 ? 13.709 -40.395 -31.462 1 56.35 3 ASP B N 1
ATOM 2425 C CA . ASP B 1 3 ? 12.534 -40.545 -30.61 1 56.35 3 ASP B CA 1
ATOM 2426 C C . ASP B 1 3 ? 12.421 -39.387 -29.62 1 56.35 3 ASP B C 1
ATOM 2428 O O . ASP B 1 3 ? 11.316 -38.995 -29.24 1 56.35 3 ASP B O 1
ATOM 2432 N N . SER B 1 4 ? 13.557 -38.823 -29.339 1 64.71 4 SER B N 1
ATOM 2433 C CA . SER B 1 4 ? 13.595 -37.74 -28.361 1 64.71 4 SER B CA 1
ATOM 2434 C C . SER B 1 4 ? 13.128 -36.425 -28.975 1 64.71 4 SER B C 1
ATOM 2436 O O . SER B 1 4 ? 12.818 -35.473 -28.255 1 64.71 4 SER B O 1
ATOM 2438 N N . GLU B 1 5 ? 12.877 -36.451 -30.249 1 79.29 5 GLU B N 1
ATOM 2439 C CA . GLU B 1 5 ? 12.512 -35.218 -30.939 1 79.29 5 GLU B CA 1
ATOM 2440 C C . GLU B 1 5 ? 11.033 -35.215 -31.319 1 79.29 5 GLU B C 1
ATOM 2442 O O . GLU B 1 5 ? 10.555 -34.28 -31.964 1 79.29 5 GLU B O 1
ATOM 2447 N N . ILE B 1 6 ? 10.38 -36.298 -30.764 1 88.1 6 ILE B N 1
ATOM 2448 C CA . ILE B 1 6 ? 8.966 -36.395 -31.108 1 88.1 6 ILE B CA 1
ATOM 2449 C C . ILE B 1 6 ? 8.128 -35.669 -30.057 1 88.1 6 ILE B C 1
ATOM 2451 O O . ILE B 1 6 ? 8.21 -35.979 -28.866 1 88.1 6 ILE B O 1
ATOM 2455 N N . PRO B 1 7 ? 7.384 -34.791 -30.447 1 95.26 7 PRO B N 1
ATOM 2456 C CA . PRO B 1 7 ? 6.531 -34.066 -29.502 1 95.26 7 PRO B CA 1
ATOM 2457 C C . PRO B 1 7 ? 5.474 -34.959 -28.856 1 95.26 7 PRO B C 1
ATOM 2459 O O . PRO B 1 7 ? 4.937 -35.858 -29.509 1 95.26 7 PRO B O 1
ATOM 2462 N N . ARG B 1 8 ? 5.163 -34.679 -27.563 1 95.94 8 ARG B N 1
ATOM 2463 C CA . ARG B 1 8 ? 4.196 -35.486 -26.826 1 95.94 8 ARG B CA 1
ATOM 2464 C C . ARG B 1 8 ? 3.104 -34.612 -26.218 1 95.94 8 ARG B C 1
ATOM 2466 O O . ARG B 1 8 ? 2.028 -35.104 -25.873 1 95.94 8 ARG B O 1
ATOM 2473 N N . LEU B 1 9 ? 3.424 -33.313 -26.149 1 97.08 9 LEU B N 1
ATOM 2474 C CA . LEU B 1 9 ? 2.493 -32.442 -25.44 1 97.08 9 LEU B CA 1
ATOM 2475 C C . LEU B 1 9 ? 2.664 -30.992 -25.879 1 97.08 9 LEU B C 1
ATOM 2477 O O . LEU B 1 9 ? 3.788 -30.529 -26.082 1 97.08 9 LEU B O 1
ATOM 2481 N N . ILE B 1 10 ? 1.595 -30.311 -26.01 1 97.78 10 ILE B N 1
ATOM 2482 C CA . ILE B 1 10 ? 1.589 -28.853 -26.053 1 97.78 10 ILE B CA 1
ATOM 2483 C C . ILE B 1 10 ? 1.203 -28.298 -24.683 1 97.78 10 ILE B C 1
ATOM 2485 O O . ILE B 1 10 ? 0.106 -28.564 -24.186 1 97.78 10 ILE B O 1
ATOM 2489 N N . GLY B 1 11 ? 2.131 -27.639 -24.031 1 98.32 11 GLY B N 1
ATOM 2490 C CA . GLY B 1 11 ? 1.87 -26.995 -22.754 1 98.32 11 GLY B CA 1
ATOM 2491 C C . GLY B 1 11 ? 1.779 -25.484 -22.856 1 98.32 11 GLY B C 1
ATOM 2492 O O . GLY B 1 11 ? 2.577 -24.854 -23.553 1 98.32 11 GLY B O 1
ATOM 2493 N N . LEU B 1 12 ? 0.792 -24.92 -22.177 1 98.53 12 LEU B N 1
ATOM 2494 C CA . LEU B 1 12 ? 0.622 -23.471 -22.199 1 98.53 12 LEU B CA 1
ATOM 2495 C C . LEU B 1 12 ? 0.645 -22.899 -20.786 1 98.53 12 LEU B C 1
ATOM 2497 O O . LEU B 1 12 ? -0.062 -23.388 -19.902 1 98.53 12 LEU B O 1
ATOM 2501 N N . ASP B 1 13 ? 1.48 -22.006 -20.543 1 97.77 13 ASP B N 1
ATOM 2502 C CA . ASP B 1 13 ? 1.442 -21.118 -19.386 1 97.77 13 ASP B CA 1
ATOM 2503 C C . ASP B 1 13 ? 0.784 -19.785 -19.737 1 97.77 13 ASP B C 1
ATOM 2505 O O . ASP B 1 13 ? 1.432 -18.893 -20.288 1 97.77 13 ASP B O 1
ATOM 2509 N N . TRP B 1 14 ? -0.43 -19.655 -19.394 1 98 14 TRP B N 1
ATOM 2510 C CA . TRP B 1 14 ? -1.261 -18.544 -19.846 1 98 14 TRP B CA 1
ATOM 2511 C C . TRP B 1 14 ? -1.667 -17.655 -18.675 1 98 14 TRP B C 1
ATOM 2513 O O . TRP B 1 14 ? -2.722 -17.859 -18.071 1 98 14 TRP B O 1
ATOM 2523 N N . GLY B 1 15 ? -0.89 -16.632 -18.438 1 94.32 15 GLY B N 1
ATOM 2524 C CA . GLY B 1 15 ? -1.084 -15.739 -17.306 1 94.32 15 GLY B CA 1
ATOM 2525 C C . GLY B 1 15 ? -1.893 -14.503 -17.652 1 94.32 15 GLY B C 1
ATOM 2526 O O . GLY B 1 15 ? -2.576 -14.469 -18.677 1 94.32 15 GLY B O 1
ATOM 2527 N N . THR B 1 16 ? -1.865 -13.557 -16.74 1 89.87 16 THR B N 1
ATOM 2528 C CA . THR B 1 16 ? -2.597 -12.306 -16.907 1 89.87 16 THR B CA 1
ATOM 2529 C C . THR B 1 16 ? -1.942 -11.435 -17.975 1 89.87 16 THR B C 1
ATOM 2531 O O . THR B 1 16 ? -2.632 -10.793 -18.77 1 89.87 16 THR B O 1
ATOM 2534 N N . SER B 1 17 ? -0.587 -11.533 -18.051 1 89.41 17 SER B N 1
ATOM 2535 C CA . SER B 1 17 ? 0.129 -10.575 -18.888 1 89.41 17 SER B CA 1
ATOM 2536 C C . SER B 1 17 ? 0.708 -11.248 -20.128 1 89.41 17 SER B C 1
ATOM 2538 O O . SER B 1 17 ? 0.95 -10.59 -21.142 1 89.41 17 SER B O 1
ATOM 2540 N N . SER B 1 18 ? 0.949 -12.543 -19.994 1 93.32 18 SER B N 1
ATOM 2541 C CA . SER B 1 18 ? 1.675 -13.174 -21.092 1 93.32 18 SER B CA 1
ATOM 2542 C C . SER B 1 18 ? 1.182 -14.596 -21.335 1 93.32 18 SER B C 1
ATOM 2544 O O . SER B 1 18 ? 0.531 -15.189 -20.472 1 93.32 18 SER B O 1
ATOM 2546 N N . LEU B 1 19 ? 1.419 -15.054 -22.495 1 97.47 19 LEU B N 1
ATOM 2547 C CA . LEU B 1 19 ? 1.166 -16.419 -22.943 1 97.47 19 LEU B CA 1
ATOM 2548 C C . LEU B 1 19 ? 2.451 -17.078 -23.432 1 97.47 19 LEU B C 1
ATOM 2550 O O . LEU B 1 19 ? 3.153 -16.525 -24.282 1 97.47 19 LEU B O 1
ATOM 2554 N N . ARG B 1 20 ? 2.806 -18.193 -22.846 1 97.36 20 ARG B N 1
ATOM 2555 C CA . ARG B 1 20 ? 3.943 -18.986 -23.3 1 97.36 20 ARG B CA 1
ATOM 2556 C C . ARG B 1 20 ? 3.515 -20.406 -23.653 1 97.36 20 ARG B C 1
ATOM 2558 O O . ARG B 1 20 ? 2.844 -21.072 -22.862 1 97.36 20 ARG B O 1
ATOM 2565 N N . ALA B 1 21 ? 3.914 -20.836 -24.793 1 98.37 21 ALA B N 1
ATOM 2566 C CA . ALA B 1 21 ? 3.606 -22.183 -25.268 1 98.37 21 ALA B CA 1
ATOM 2567 C C . ALA B 1 21 ? 4.874 -23.023 -25.398 1 98.37 21 ALA B C 1
ATOM 2569 O O . ALA B 1 21 ? 5.916 -22.522 -25.826 1 98.37 21 ALA B O 1
ATOM 2570 N N . TYR B 1 22 ? 4.741 -24.248 -25.023 1 98.26 22 TYR B N 1
ATOM 2571 C CA . TYR B 1 22 ? 5.842 -25.198 -25.124 1 98.26 22 TYR B CA 1
ATOM 2572 C C . TYR B 1 22 ? 5.443 -26.41 -25.957 1 98.26 22 TYR B C 1
ATOM 2574 O O . TYR B 1 22 ? 4.338 -26.937 -25.808 1 98.26 22 TYR B O 1
ATOM 2582 N N . LEU B 1 23 ? 6.272 -26.75 -26.883 1 98.05 23 LEU B N 1
ATOM 2583 C CA . LEU B 1 23 ? 6.227 -28.081 -27.48 1 98.05 23 LEU B CA 1
ATOM 2584 C C . LEU B 1 23 ? 7.157 -29.039 -26.743 1 98.05 23 LEU B C 1
ATOM 2586 O O . LEU B 1 23 ? 8.376 -28.858 -26.753 1 98.05 23 LEU B O 1
ATOM 2590 N N . LEU B 1 24 ? 6.526 -30.024 -26.107 1 97.47 24 LEU B N 1
ATOM 2591 C CA . LEU B 1 24 ? 7.317 -30.853 -25.205 1 97.47 24 LEU B CA 1
ATOM 2592 C C . LEU B 1 24 ? 7.463 -32.268 -25.754 1 97.47 24 LEU B C 1
ATOM 2594 O O . LEU B 1 24 ? 6.505 -32.834 -26.285 1 97.47 24 LEU B O 1
ATOM 2598 N N . GLY B 1 25 ? 8.662 -32.749 -25.59 1 95.7 25 GLY B N 1
ATOM 2599 C CA . GLY B 1 25 ? 8.944 -34.125 -25.964 1 95.7 25 GLY B CA 1
ATOM 2600 C C . GLY B 1 25 ? 9.112 -35.046 -24.77 1 95.7 25 GLY B C 1
ATOM 2601 O O . GLY B 1 25 ? 8.73 -34.695 -23.651 1 95.7 25 GLY B O 1
ATOM 2602 N N . GLU B 1 26 ? 9.687 -36.149 -25.033 1 93.54 26 GLU B N 1
ATOM 2603 C CA . GLU B 1 26 ? 9.848 -37.172 -24.004 1 93.54 26 GLU B CA 1
ATOM 2604 C C . GLU B 1 26 ? 10.577 -36.617 -22.783 1 93.54 26 GLU B C 1
ATOM 2606 O O . GLU B 1 26 ? 11.558 -35.884 -22.92 1 93.54 26 GLU B O 1
ATOM 2611 N N . GLY B 1 27 ? 10.003 -36.943 -21.628 1 92.22 27 GLY B N 1
ATOM 2612 C CA . GLY B 1 27 ? 10.614 -36.525 -20.376 1 92.22 27 GLY B CA 1
ATOM 2613 C C . GLY B 1 27 ? 10.378 -35.061 -20.056 1 92.22 27 GLY B C 1
ATOM 2614 O O . GLY B 1 27 ? 10.9 -34.545 -19.066 1 92.22 27 GLY B O 1
ATOM 2615 N N . GLY B 1 28 ? 9.625 -34.394 -20.908 1 94.84 28 GLY B N 1
ATOM 2616 C CA . GLY B 1 28 ? 9.321 -32.996 -20.65 1 94.84 28 GLY B CA 1
ATOM 2617 C C . GLY B 1 28 ? 10.309 -32.042 -21.294 1 94.84 28 GLY B C 1
ATOM 2618 O O . GLY B 1 28 ? 10.33 -30.851 -20.974 1 94.84 28 GLY B O 1
ATOM 2619 N N . ARG B 1 29 ? 11.133 -32.568 -22.186 1 95.64 29 ARG B N 1
ATOM 2620 C CA . ARG B 1 29 ? 12.102 -31.731 -22.888 1 95.64 29 ARG B CA 1
ATOM 2621 C C . ARG B 1 29 ? 11.401 -30.701 -23.767 1 95.64 29 ARG B C 1
ATOM 2623 O O . ARG B 1 29 ? 10.485 -31.04 -24.519 1 95.64 29 ARG B O 1
ATOM 2630 N N . VAL B 1 30 ? 11.913 -29.478 -23.732 1 97.11 30 VAL B N 1
ATOM 2631 C CA . VAL B 1 30 ? 11.335 -28.423 -24.558 1 97.11 30 VAL B CA 1
ATOM 2632 C C . VAL B 1 30 ? 11.915 -28.495 -25.969 1 97.11 30 VAL B C 1
ATOM 2634 O O . VAL B 1 30 ? 13.107 -28.249 -26.17 1 97.11 30 VAL B O 1
ATOM 2637 N N . LEU B 1 31 ? 11.102 -28.829 -26.892 1 97.25 31 LEU B N 1
ATOM 2638 C CA . LEU B 1 31 ? 11.511 -28.927 -28.289 1 97.25 31 LEU B CA 1
ATOM 2639 C C . LEU B 1 31 ? 11.384 -27.579 -28.989 1 97.25 31 LEU B C 1
ATOM 2641 O O . LEU B 1 31 ? 12.142 -27.281 -29.915 1 97.25 31 LEU B O 1
ATOM 2645 N N . ASP B 1 32 ? 10.42 -26.836 -28.61 1 97.35 32 ASP B N 1
ATOM 2646 C CA . ASP B 1 32 ? 10.151 -25.495 -29.12 1 97.35 32 ASP B CA 1
ATOM 2647 C C . ASP B 1 32 ? 9.354 -24.673 -28.109 1 97.35 32 ASP B C 1
ATOM 2649 O O . ASP B 1 32 ? 8.729 -25.229 -27.203 1 97.35 32 ASP B O 1
ATOM 2653 N N . SER B 1 33 ? 9.494 -23.419 -28.135 1 97.59 33 SER B N 1
ATOM 2654 C CA . SER B 1 33 ? 8.742 -22.532 -27.255 1 97.59 33 SER B CA 1
ATOM 2655 C C . SER B 1 33 ? 8.386 -21.227 -27.958 1 97.59 33 SER B C 1
ATOM 2657 O O . SER B 1 33 ? 9.141 -20.746 -28.805 1 97.59 33 SER B O 1
ATOM 2659 N N . ARG B 1 34 ? 7.244 -20.679 -27.617 1 97.8 34 ARG B N 1
ATOM 2660 C CA . ARG B 1 34 ? 6.747 -19.423 -28.17 1 97.8 34 ARG B CA 1
ATOM 2661 C C . ARG B 1 34 ? 6.128 -18.552 -27.083 1 97.8 34 ARG B C 1
ATOM 2663 O O . ARG B 1 34 ? 5.537 -19.065 -26.13 1 97.8 34 ARG B O 1
ATOM 2670 N N . ALA B 1 35 ? 6.312 -17.31 -27.227 1 96.65 35 ALA B N 1
ATOM 2671 C CA . ALA B 1 35 ? 5.761 -16.379 -26.246 1 96.65 35 ALA B CA 1
ATOM 2672 C C . ALA B 1 35 ? 5.093 -15.191 -26.932 1 96.65 35 ALA B C 1
ATOM 2674 O O . ALA B 1 35 ? 5.56 -14.726 -27.976 1 96.65 35 ALA B O 1
ATOM 2675 N N . ARG B 1 36 ? 3.961 -14.739 -26.454 1 96.91 36 ARG B N 1
ATOM 2676 C CA . ARG B 1 36 ? 3.239 -13.544 -26.879 1 96.91 36 ARG B CA 1
ATOM 2677 C C . ARG B 1 36 ? 2.797 -12.714 -25.679 1 96.91 36 ARG B C 1
ATOM 2679 O O . ARG B 1 36 ? 2.539 -13.258 -24.603 1 96.91 36 ARG B O 1
ATOM 2686 N N . PRO B 1 37 ? 2.742 -11.387 -25.861 1 96.49 37 PRO B N 1
ATOM 2687 C CA . PRO B 1 37 ? 2.178 -10.551 -24.798 1 96.49 37 PRO B CA 1
ATOM 2688 C C . PRO B 1 37 ? 0.653 -10.602 -24.754 1 96.49 37 PRO B C 1
ATOM 2690 O O . PRO B 1 37 ? 0 -9.562 -24.632 1 96.49 37 PRO B O 1
ATOM 2693 N N . TRP B 1 38 ? 0.112 -11.795 -24.879 1 96.46 38 TRP B N 1
ATOM 2694 C CA . TRP B 1 38 ? -1.325 -12.03 -24.97 1 96.46 38 TRP B CA 1
ATOM 2695 C C . TRP B 1 38 ? -1.835 -12.772 -23.739 1 96.46 38 TRP B C 1
ATOM 2697 O O . TRP B 1 38 ? -2.518 -13.791 -23.86 1 96.46 38 TRP B O 1
ATOM 2707 N N . GLY B 1 39 ? -1.527 -12.146 -22.569 1 95 39 GLY B N 1
ATOM 2708 C CA . GLY B 1 39 ? -2.23 -12.635 -21.394 1 95 39 GLY B CA 1
ATOM 2709 C C . GLY B 1 39 ? -3.737 -12.503 -21.501 1 95 39 GLY B C 1
ATOM 2710 O O . GLY B 1 39 ? -4.245 -11.878 -22.435 1 95 39 GLY B O 1
ATOM 2711 N N . ILE B 1 40 ? -4.418 -13.089 -20.604 1 94.5 40 ILE B N 1
ATOM 2712 C CA . ILE B 1 40 ? -5.866 -13.201 -20.743 1 94.5 40 ILE B CA 1
ATOM 2713 C C . ILE B 1 40 ? -6.484 -11.809 -20.854 1 94.5 40 ILE B C 1
ATOM 2715 O O . ILE B 1 40 ? -7.582 -11.651 -21.392 1 94.5 40 ILE B O 1
ATOM 2719 N N . GLN B 1 41 ? -5.78 -10.798 -20.334 1 90.76 41 GLN B N 1
ATOM 2720 C CA . GLN B 1 41 ? -6.307 -9.438 -20.391 1 90.76 41 GLN B CA 1
ATOM 2721 C C . GLN B 1 41 ? -5.885 -8.739 -21.68 1 90.76 41 GLN B C 1
ATOM 2723 O O . GLN B 1 41 ? -6.365 -7.645 -21.984 1 90.76 41 GLN B O 1
ATOM 2728 N N . HIS B 1 42 ? -5.089 -9.329 -22.498 1 92.95 42 HIS B N 1
ATOM 2729 C CA . HIS B 1 42 ? -4.505 -8.65 -23.65 1 92.95 42 HIS B CA 1
ATOM 2730 C C . HIS B 1 42 ? -4.725 -9.449 -24.93 1 92.95 42 HIS B C 1
ATOM 2732 O O . HIS B 1 42 ? -4.154 -9.125 -25.974 1 92.95 42 HIS B O 1
ATOM 2738 N N . VAL B 1 43 ? -5.458 -10.467 -24.828 1 96.12 43 VAL B N 1
ATOM 2739 C CA . VAL B 1 43 ? -5.76 -11.26 -26.015 1 96.12 43 VAL B CA 1
ATOM 2740 C C . VAL B 1 43 ? -6.588 -10.431 -26.994 1 96.12 43 VAL B C 1
ATOM 2742 O O . VAL B 1 43 ? -7.617 -9.862 -26.62 1 96.12 43 VAL B O 1
ATOM 2745 N N . PRO B 1 44 ? -6.113 -10.313 -28.196 1 93.67 44 PRO B N 1
ATOM 2746 C CA . PRO B 1 44 ? -6.895 -9.541 -29.164 1 93.67 44 PRO B CA 1
ATOM 2747 C C . PRO B 1 44 ? -8.343 -10.017 -29.266 1 93.67 44 PRO B C 1
ATOM 2749 O O . PRO B 1 44 ? -8.593 -11.214 -29.43 1 93.67 44 PRO B O 1
ATOM 2752 N N . ASP B 1 45 ? -9.339 -9.074 -29.12 1 92.87 45 ASP B N 1
ATOM 2753 C CA . ASP B 1 45 ? -10.779 -9.279 -29.24 1 92.87 45 ASP B CA 1
ATOM 2754 C C . ASP B 1 45 ? -11.273 -10.313 -28.231 1 92.87 45 ASP B C 1
ATOM 2756 O O . ASP B 1 45 ? -12.363 -10.868 -28.385 1 92.87 45 ASP B O 1
ATOM 2760 N N . GLY B 1 46 ? -10.412 -10.704 -27.337 1 93.52 46 GLY B N 1
ATOM 2761 C CA . GLY B 1 46 ? -10.784 -11.693 -26.338 1 93.52 46 GLY B CA 1
ATOM 2762 C C . GLY B 1 46 ? -10.981 -13.081 -26.917 1 93.52 46 GLY B C 1
ATOM 2763 O O . GLY B 1 46 ? -11.695 -13.905 -26.34 1 93.52 46 GLY B O 1
ATOM 2764 N N . ASP B 1 47 ? -10.439 -13.295 -28.088 1 95.53 47 ASP B N 1
ATOM 2765 C CA . ASP B 1 47 ? -10.612 -14.559 -28.797 1 95.53 47 ASP B CA 1
ATOM 2766 C C . ASP B 1 47 ? -9.511 -15.551 -28.429 1 95.53 47 ASP B C 1
ATOM 2768 O O . ASP B 1 47 ? -8.501 -15.652 -29.128 1 95.53 47 ASP B O 1
ATOM 2772 N N . PHE B 1 48 ? -9.757 -16.285 -27.38 1 97.19 48 PHE B N 1
ATOM 2773 C CA . PHE B 1 48 ? -8.771 -17.213 -26.838 1 97.19 48 PHE B CA 1
ATOM 2774 C C . PHE B 1 48 ? -8.497 -18.345 -27.821 1 97.19 48 PHE B C 1
ATOM 2776 O O . PHE B 1 48 ? -7.357 -18.794 -27.956 1 97.19 48 PHE B O 1
ATOM 2783 N N . ALA B 1 49 ? -9.452 -18.826 -28.539 1 96.16 49 ALA B N 1
ATOM 2784 C CA . ALA B 1 49 ? -9.282 -19.9 -29.514 1 96.16 49 ALA B CA 1
ATOM 2785 C C . ALA B 1 49 ? -8.341 -19.477 -30.638 1 96.16 49 ALA B C 1
ATOM 2787 O O . ALA B 1 49 ? -7.484 -20.254 -31.064 1 96.16 49 ALA B O 1
ATOM 2788 N N . ARG B 1 50 ? -8.524 -18.312 -31.107 1 95.68 50 ARG B N 1
ATOM 2789 C CA . ARG B 1 50 ? -7.651 -17.792 -32.154 1 95.68 50 ARG B CA 1
ATOM 2790 C C . ARG B 1 50 ? -6.218 -17.649 -31.651 1 95.68 50 ARG B C 1
ATOM 2792 O O . ARG B 1 50 ? -5.269 -17.981 -32.364 1 95.68 50 ARG B O 1
ATOM 2799 N N . ALA B 1 51 ? -6.074 -17.084 -30.461 1 96.9 51 ALA B N 1
ATOM 2800 C CA . ALA B 1 51 ? -4.744 -16.945 -29.872 1 96.9 51 ALA B CA 1
ATOM 2801 C C . ALA B 1 51 ? -4.049 -18.299 -29.763 1 96.9 51 ALA B C 1
ATOM 2803 O O . ALA B 1 51 ? -2.868 -18.426 -30.095 1 96.9 51 ALA B O 1
ATOM 2804 N N . PHE B 1 52 ? -4.792 -19.287 -29.336 1 97.01 52 PHE B N 1
ATOM 2805 C CA . PHE B 1 52 ? -4.273 -20.645 -29.224 1 97.01 52 PHE B CA 1
ATOM 2806 C C . PHE B 1 52 ? -3.851 -21.177 -30.588 1 97.01 52 PHE B C 1
ATOM 2808 O O . PHE B 1 52 ? -2.792 -21.794 -30.718 1 97.01 52 PHE B O 1
ATOM 2815 N N . ALA B 1 53 ? -4.595 -20.909 -31.544 1 95.69 53 ALA B N 1
ATOM 2816 C CA . ALA B 1 53 ? -4.296 -21.356 -32.902 1 95.69 53 ALA B CA 1
ATOM 2817 C C . ALA B 1 53 ? -3.033 -20.685 -33.435 1 95.69 53 ALA B C 1
ATOM 2819 O O . ALA B 1 53 ? -2.232 -21.318 -34.126 1 95.69 53 ALA B O 1
ATOM 2820 N N . VAL B 1 54 ? -2.875 -19.474 -33.118 1 95.57 54 VAL B N 1
ATOM 2821 C CA . VAL B 1 54 ? -1.725 -18.724 -33.611 1 95.57 54 VAL B CA 1
ATOM 2822 C C . VAL B 1 54 ? -0.443 -19.275 -32.99 1 95.57 54 VAL B C 1
ATOM 2824 O O . VAL B 1 54 ? 0.563 -19.452 -33.682 1 95.57 54 VAL B O 1
ATOM 2827 N N . VAL B 1 55 ? -0.481 -19.601 -31.73 1 96.67 55 VAL B N 1
ATOM 2828 C CA . VAL B 1 55 ? 0.756 -19.957 -31.043 1 96.67 55 VAL B CA 1
ATOM 2829 C C . VAL B 1 55 ? 1.057 -21.439 -31.257 1 96.67 55 VAL B C 1
ATOM 2831 O O . VAL B 1 55 ? 2.211 -21.864 -31.166 1 96.67 55 VAL B O 1
ATOM 2834 N N . SER B 1 56 ? 0.052 -22.257 -31.591 1 96.19 56 SER B N 1
ATOM 2835 C CA . SER B 1 56 ? 0.318 -23.692 -31.592 1 96.19 56 SER B CA 1
ATOM 2836 C C . SER B 1 56 ? -0.274 -24.363 -32.828 1 96.19 56 SER B C 1
ATOM 2838 O O . SER B 1 56 ? -0.173 -25.581 -32.987 1 96.19 56 SER B O 1
ATOM 2840 N N . GLY B 1 57 ? -0.932 -23.612 -33.704 1 94.12 57 GLY B N 1
ATOM 2841 C CA . GLY B 1 57 ? -1.651 -24.186 -34.83 1 94.12 57 GLY B CA 1
ATOM 2842 C C . GLY B 1 57 ? -0.775 -25.04 -35.726 1 94.12 57 GLY B C 1
ATOM 2843 O O . GLY B 1 57 ? -1.167 -26.14 -36.122 1 94.12 57 GLY B O 1
ATOM 2844 N N . ASP B 1 58 ? 0.298 -24.514 -36.101 1 95.43 58 ASP B N 1
ATOM 2845 C CA . ASP B 1 58 ? 1.187 -25.253 -36.992 1 95.43 58 ASP B CA 1
ATOM 2846 C C . ASP B 1 58 ? 1.664 -26.549 -36.34 1 95.43 58 ASP B C 1
ATOM 2848 O O . ASP B 1 58 ? 1.882 -27.551 -37.025 1 95.43 58 ASP B O 1
ATOM 2852 N N . TRP B 1 59 ? 1.908 -26.513 -34.987 1 95.4 59 TRP B N 1
ATOM 2853 C CA . TRP B 1 59 ? 2.25 -27.739 -34.272 1 95.4 59 TRP B CA 1
ATOM 2854 C C . TRP B 1 59 ? 1.136 -28.772 -34.398 1 95.4 59 TRP B C 1
ATOM 2856 O O . TRP B 1 59 ? 1.398 -29.947 -34.665 1 95.4 59 TRP B O 1
ATOM 2866 N N . ARG B 1 60 ? -0.003 -28.341 -34.27 1 93.45 60 ARG B N 1
ATOM 2867 C CA . ARG B 1 60 ? -1.158 -29.233 -34.238 1 93.45 60 ARG B CA 1
ATOM 2868 C C . ARG B 1 60 ? -1.461 -29.786 -35.626 1 93.45 60 ARG B C 1
ATOM 2870 O O . ARG B 1 60 ? -1.975 -30.899 -35.757 1 93.45 60 ARG B O 1
ATOM 2877 N N . ILE B 1 61 ? -1.216 -29 -36.634 1 92.07 61 ILE B N 1
ATOM 2878 C CA . ILE B 1 61 ? -1.348 -29.48 -38.005 1 92.07 61 ILE B CA 1
ATOM 2879 C C . ILE B 1 61 ? -0.288 -30.544 -38.283 1 92.07 61 ILE B C 1
ATOM 2881 O O . ILE B 1 61 ? -0.584 -31.585 -38.875 1 92.07 61 ILE B O 1
ATOM 2885 N N . ARG B 1 62 ? 0.939 -30.243 -37.845 1 93.26 62 ARG B N 1
ATOM 2886 C CA . ARG B 1 62 ? 2.059 -31.143 -38.102 1 93.26 62 ARG B CA 1
ATOM 2887 C C . ARG B 1 62 ? 1.91 -32.441 -37.315 1 93.26 62 ARG B C 1
ATOM 2889 O O . ARG B 1 62 ? 2.278 -33.512 -37.801 1 93.26 62 ARG B O 1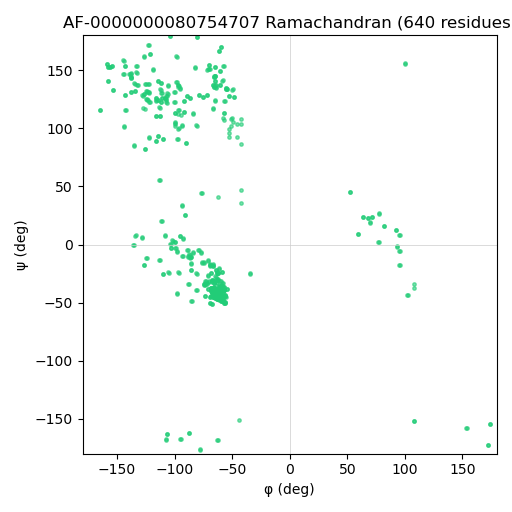
ATOM 2896 N N . TRP B 1 63 ? 1.419 -32.329 -36.121 1 91.75 63 TRP B N 1
ATOM 2897 C CA . TRP B 1 63 ? 1.215 -33.486 -35.256 1 91.75 63 TRP B CA 1
ATOM 2898 C C . TRP B 1 63 ? -0.228 -33.551 -34.765 1 91.75 63 TRP B C 1
ATOM 2900 O O . TRP B 1 63 ? -0.51 -33.239 -33.605 1 91.75 63 TRP B O 1
ATOM 2910 N N . PRO B 1 64 ? -1.063 -34.091 -35.593 1 89.06 64 PRO B N 1
ATOM 2911 C CA . PRO B 1 64 ? -2.476 -34.157 -35.212 1 89.06 64 PRO B CA 1
ATOM 2912 C C . PRO B 1 64 ? -2.716 -35.036 -33.986 1 89.06 64 PRO B C 1
ATOM 2914 O O . PRO B 1 64 ? -2.076 -36.08 -33.835 1 89.06 64 PRO B O 1
ATOM 2917 N N . GLY B 1 65 ? -3.48 -34.62 -33.088 1 88.38 65 GLY B N 1
ATOM 2918 C CA . GLY B 1 65 ? -3.848 -35.415 -31.927 1 88.38 65 GLY B CA 1
ATOM 2919 C C . GLY B 1 65 ? -2.97 -35.149 -30.719 1 88.38 65 GLY B C 1
ATOM 2920 O O . GLY B 1 65 ? -3.202 -35.702 -29.642 1 88.38 65 GLY B O 1
ATOM 2921 N N . LEU B 1 66 ? -1.971 -34.359 -30.915 1 93.24 66 LEU B N 1
ATOM 2922 C CA . LEU B 1 66 ? -1.118 -34.002 -29.786 1 93.24 66 LEU B CA 1
ATOM 2923 C C . LEU B 1 66 ? -1.937 -33.374 -28.664 1 93.24 66 LEU B C 1
ATOM 2925 O O . LEU B 1 66 ? -2.668 -32.407 -28.889 1 93.24 66 LEU B O 1
ATOM 2929 N N . PRO B 1 67 ? -1.865 -33.956 -27.455 1 95.74 67 PRO B N 1
ATOM 2930 C CA . PRO B 1 67 ? -2.608 -33.358 -26.343 1 95.74 67 PRO B CA 1
ATOM 2931 C C . PRO B 1 67 ? -2.102 -31.964 -25.978 1 95.74 67 PRO B C 1
ATOM 2933 O O . PRO B 1 67 ? -0.933 -31.648 -26.209 1 95.74 67 PRO B O 1
ATOM 2936 N N . ALA B 1 68 ? -3.022 -31.177 -25.437 1 97.54 68 ALA B N 1
ATOM 2937 C CA . ALA B 1 68 ? -2.695 -29.817 -25.016 1 97.54 68 ALA B CA 1
ATOM 2938 C C . ALA B 1 68 ? -3.215 -29.538 -23.609 1 97.54 68 ALA B C 1
ATOM 2940 O O . ALA B 1 68 ? -4.304 -29.986 -23.243 1 97.54 68 ALA B O 1
ATOM 2941 N N . LEU B 1 69 ? -2.408 -28.906 -22.851 1 98.19 69 LEU B N 1
ATOM 2942 C CA . LEU B 1 69 ? -2.686 -28.575 -21.458 1 98.19 69 LEU B CA 1
ATOM 2943 C C . LEU B 1 69 ? -2.317 -27.125 -21.16 1 98.19 69 LEU B C 1
ATOM 2945 O O . LEU B 1 69 ? -1.252 -26.655 -21.567 1 98.19 69 LEU B O 1
ATOM 2949 N N . ALA B 1 70 ? -3.23 -26.368 -20.503 1 98.6 70 ALA B N 1
ATOM 2950 C CA . ALA B 1 70 ? -2.969 -24.968 -20.179 1 98.6 70 ALA B CA 1
ATOM 2951 C C . ALA B 1 70 ? -3.146 -24.708 -18.686 1 98.6 70 ALA B C 1
ATOM 2953 O O . ALA B 1 70 ? -4.072 -25.234 -18.064 1 98.6 70 ALA B O 1
ATOM 2954 N N . ALA B 1 71 ? -2.267 -23.969 -18.161 1 98.34 71 ALA B N 1
ATOM 2955 C CA . ALA B 1 71 ? -2.34 -23.522 -16.772 1 98.34 71 ALA B CA 1
ATOM 2956 C C . ALA B 1 71 ? -2.349 -21.998 -16.686 1 98.34 71 ALA B C 1
ATOM 2958 O O . ALA B 1 71 ? -2.004 -21.313 -17.652 1 98.34 71 ALA B O 1
ATOM 2959 N N . GLY B 1 72 ? -2.755 -21.484 -15.51 1 97.61 72 GLY B N 1
ATOM 2960 C CA . GLY B 1 72 ? -2.748 -20.049 -15.279 1 97.61 72 GLY B CA 1
ATOM 2961 C C . GLY B 1 72 ? -4.138 -19.441 -15.251 1 97.61 72 GLY B C 1
ATOM 2962 O O . GLY B 1 72 ? -5.108 -20.113 -14.893 1 97.61 72 GLY B O 1
ATOM 2963 N N . MET B 1 73 ? -4.185 -18.185 -15.617 1 96.61 73 MET B N 1
ATOM 2964 C CA . MET B 1 73 ? -5.406 -17.402 -15.456 1 96.61 73 MET B CA 1
ATOM 2965 C C . MET B 1 73 ? -6.425 -17.753 -16.535 1 96.61 73 MET B C 1
ATOM 2967 O O . MET B 1 73 ? -7.58 -17.33 -16.465 1 96.61 73 MET B O 1
ATOM 2971 N N . ILE B 1 74 ? -6.078 -18.547 -17.504 1 97.81 74 ILE B N 1
ATOM 2972 C CA . ILE B 1 74 ? -6.95 -18.957 -18.599 1 97.81 74 ILE B CA 1
ATOM 2973 C C . ILE B 1 74 ? -8.142 -19.735 -18.046 1 97.81 74 ILE B C 1
ATOM 2975 O O . ILE B 1 74 ? -9.197 -19.801 -18.682 1 97.81 74 ILE B O 1
ATOM 2979 N N . GLY B 1 75 ? -7.94 -20.336 -16.84 1 97.47 75 GLY B N 1
ATOM 2980 C CA . GLY B 1 75 ? -9.01 -21.071 -16.185 1 97.47 75 GLY B CA 1
ATOM 2981 C C . GLY B 1 75 ? -9.768 -20.241 -15.166 1 97.47 75 GLY B C 1
ATOM 2982 O O . GLY B 1 75 ? -10.566 -20.775 -14.393 1 97.47 75 GLY B O 1
ATOM 2983 N N . SER B 1 76 ? -9.511 -18.954 -15.074 1 95.12 76 SER B N 1
ATOM 2984 C CA . SER B 1 76 ? -10.213 -18.062 -14.156 1 95.12 76 SER B CA 1
ATOM 2985 C C . SER B 1 76 ? -11.565 -17.639 -14.722 1 95.12 76 SER B C 1
ATOM 2987 O O . SER B 1 76 ? -11.898 -17.97 -15.862 1 95.12 76 SER B O 1
ATOM 2989 N N . ALA B 1 77 ? -12.315 -16.815 -13.916 1 89.81 77 ALA B N 1
ATOM 2990 C CA . ALA B 1 77 ? -13.621 -16.316 -14.339 1 89.81 77 ALA B CA 1
ATOM 2991 C C . ALA B 1 77 ? -13.495 -15.432 -15.577 1 89.81 77 ALA B C 1
ATOM 2993 O O . ALA B 1 77 ? -14.426 -15.341 -16.38 1 89.81 77 ALA B O 1
ATOM 2994 N N . GLN B 1 78 ? -12.372 -14.861 -15.782 1 89.59 78 GLN B N 1
ATOM 2995 C CA . GLN B 1 78 ? -12.149 -13.965 -16.912 1 89.59 78 GLN B CA 1
ATOM 2996 C C . GLN B 1 78 ? -11.439 -14.687 -18.054 1 89.59 78 GLN B C 1
ATOM 2998 O O . GLN B 1 78 ? -11.175 -14.093 -19.101 1 89.59 78 GLN B O 1
ATOM 3003 N N . GLY B 1 79 ? -11.117 -15.909 -17.803 1 95.36 79 GLY B N 1
ATOM 3004 C CA . GLY B 1 79 ? -10.399 -16.679 -18.805 1 95.36 79 GLY B CA 1
ATOM 3005 C C . GLY B 1 79 ? -11.316 -17.369 -19.797 1 95.36 79 GLY B C 1
ATOM 3006 O O . GLY B 1 79 ? -12.463 -16.956 -19.982 1 95.36 79 GLY B O 1
ATOM 3007 N N . TRP B 1 80 ? -10.778 -18.381 -20.511 1 96.46 80 TRP B N 1
ATOM 3008 C CA . TRP B 1 80 ? -11.505 -19.116 -21.541 1 96.46 80 TRP B CA 1
ATOM 3009 C C . TRP B 1 80 ? -12.699 -19.853 -20.943 1 96.46 80 TRP B C 1
ATOM 3011 O O . TRP B 1 80 ? -13.813 -19.769 -21.465 1 96.46 80 TRP B O 1
ATOM 3021 N N . GLN B 1 81 ? -12.482 -20.518 -19.88 1 96.48 81 GLN B N 1
ATOM 3022 C CA . GLN B 1 81 ? -13.511 -21.202 -19.105 1 96.48 81 GLN B CA 1
ATOM 3023 C C . GLN B 1 81 ? -13.098 -21.337 -17.642 1 96.48 81 GLN B C 1
ATOM 3025 O O . GLN B 1 81 ? -11.992 -21.793 -17.342 1 96.48 81 GLN B O 1
ATOM 3030 N N . GLU B 1 82 ? -14.009 -21.012 -16.806 1 96.87 82 GLU B N 1
ATOM 3031 C CA . GLU B 1 82 ? -13.697 -21.072 -15.381 1 96.87 82 GLU B CA 1
ATOM 3032 C C . GLU B 1 82 ? -13.593 -22.517 -14.9 1 96.87 82 GLU B C 1
ATOM 3034 O O . GLU B 1 82 ? -14.487 -23.327 -15.155 1 96.87 82 GLU B O 1
ATOM 3039 N N . VAL B 1 83 ? -12.512 -22.814 -14.248 1 98.19 83 VAL B N 1
ATOM 3040 C CA . VAL B 1 83 ? -12.274 -24.12 -13.644 1 98.19 83 VAL B CA 1
ATOM 3041 C C . VAL B 1 83 ? -12.3 -23.999 -12.122 1 98.19 83 VAL B C 1
ATOM 3043 O O . VAL B 1 83 ? -11.573 -23.187 -11.545 1 98.19 83 VAL B O 1
ATOM 3046 N N . PRO B 1 84 ? -13.102 -24.787 -11.412 1 97.5 84 PRO B N 1
ATOM 3047 C CA . PRO B 1 84 ? -13.15 -24.726 -9.949 1 97.5 84 PRO B CA 1
ATOM 3048 C C . PRO B 1 84 ? -11.803 -25.041 -9.301 1 97.5 84 PRO B C 1
ATOM 3050 O O . PRO B 1 84 ? -11.04 -25.858 -9.822 1 97.5 84 PRO B O 1
ATOM 3053 N N . TYR B 1 85 ? -11.543 -24.465 -8.196 1 98 85 TYR B N 1
ATOM 3054 C CA . TYR B 1 85 ? -10.321 -24.707 -7.438 1 98 85 TYR B CA 1
ATOM 3055 C C . TYR B 1 85 ? -10.332 -26.098 -6.814 1 98 85 TYR B C 1
ATOM 3057 O O . TYR B 1 85 ? -11.396 -26.629 -6.486 1 98 85 TYR B O 1
ATOM 3065 N N . VAL B 1 86 ? -9.189 -26.618 -6.654 1 98.16 86 VAL B N 1
ATOM 3066 C CA . VAL B 1 86 ? -8.999 -27.825 -5.857 1 98.16 86 VAL B CA 1
ATOM 3067 C C . VAL B 1 86 ? -8.547 -27.447 -4.448 1 98.16 86 VAL B C 1
ATOM 3069 O O . VAL B 1 86 ? -7.661 -26.607 -4.277 1 98.16 86 VAL B O 1
ATOM 3072 N N . ALA B 1 87 ? -9.086 -28.079 -3.468 1 97.96 87 ALA B N 1
ATOM 3073 C CA . ALA B 1 87 ? -8.788 -27.708 -2.087 1 97.96 87 ALA B CA 1
ATOM 3074 C C . ALA B 1 87 ? -7.481 -28.342 -1.619 1 97.96 87 ALA B C 1
ATOM 3076 O O . ALA B 1 87 ? -7.141 -29.454 -2.031 1 97.96 87 ALA B O 1
ATOM 3077 N N . CYS B 1 88 ? -6.792 -27.716 -0.694 1 97.92 88 CYS B N 1
ATOM 3078 C CA . CYS B 1 88 ? -5.662 -28.304 0.017 1 97.92 88 CYS B CA 1
ATOM 3079 C C . CYS B 1 88 ? -6.124 -29.413 0.954 1 97.92 88 CYS B C 1
ATOM 3081 O O . CYS B 1 88 ? -7.233 -29.358 1.489 1 97.92 88 CYS B O 1
ATOM 3083 N N . PRO B 1 89 ? -5.27 -30.373 1.189 1 98.13 89 PRO B N 1
ATOM 3084 C CA . PRO B 1 89 ? -4 -30.586 0.492 1 98.13 89 PRO B CA 1
ATOM 3085 C C . PRO B 1 89 ? -4.188 -30.968 -0.974 1 98.13 89 PRO B C 1
ATOM 3087 O O . PRO B 1 89 ? -5.105 -31.724 -1.306 1 98.13 89 PRO B O 1
ATOM 3090 N N . ALA B 1 90 ? -3.44 -30.425 -1.808 1 98.56 90 ALA B N 1
ATOM 3091 C CA . ALA B 1 90 ? -3.573 -30.649 -3.245 1 98.56 90 ALA B CA 1
ATOM 3092 C C . ALA B 1 90 ? -2.331 -31.332 -3.811 1 98.56 90 ALA B C 1
ATOM 3094 O O . ALA B 1 90 ? -1.246 -30.745 -3.827 1 98.56 90 ALA B O 1
ATOM 3095 N N . ASP B 1 91 ? -2.455 -32.526 -4.199 1 98.01 91 ASP B N 1
ATOM 3096 C CA . ASP B 1 91 ? -1.391 -33.216 -4.922 1 98.01 91 ASP B CA 1
ATOM 3097 C C . ASP B 1 91 ? -1.715 -33.318 -6.411 1 98.01 91 ASP B C 1
ATOM 3099 O O . ASP B 1 91 ? -2.733 -32.793 -6.867 1 98.01 91 ASP B O 1
ATOM 3103 N N . ALA B 1 92 ? -0.823 -33.916 -7.149 1 96.51 92 ALA B N 1
ATOM 3104 C CA . ALA B 1 92 ? -0.99 -33.99 -8.598 1 96.51 92 ALA B CA 1
ATOM 3105 C C . ALA B 1 92 ? -2.266 -34.742 -8.966 1 96.51 92 ALA B C 1
ATOM 3107 O O . ALA B 1 92 ? -2.952 -34.382 -9.925 1 96.51 92 ALA B O 1
ATOM 3108 N N . ALA B 1 93 ? -2.592 -35.712 -8.23 1 96.47 93 ALA B N 1
ATOM 3109 C CA . ALA B 1 93 ? -3.789 -36.503 -8.504 1 96.47 93 ALA B CA 1
ATOM 3110 C C . ALA B 1 93 ? -5.052 -35.663 -8.337 1 96.47 93 ALA B C 1
ATOM 3112 O O . ALA B 1 93 ? -5.989 -35.775 -9.131 1 96.47 93 ALA B O 1
ATOM 3113 N N . ARG B 1 94 ? -5.082 -34.909 -7.337 1 97.28 94 ARG B N 1
ATOM 3114 C CA . ARG B 1 94 ? -6.238 -34.051 -7.102 1 97.28 94 ARG B CA 1
ATOM 3115 C C . ARG B 1 94 ? -6.373 -33 -8.198 1 97.28 94 ARG B C 1
ATOM 3117 O O . ARG B 1 94 ? -7.485 -32.668 -8.614 1 97.28 94 ARG B O 1
ATOM 3124 N N . LEU B 1 95 ? -5.249 -32.46 -8.657 1 98.03 95 LEU B N 1
ATOM 3125 C CA . LEU B 1 95 ? -5.309 -31.517 -9.768 1 98.03 95 LEU B CA 1
ATOM 3126 C C . LEU B 1 95 ? -5.882 -32.183 -11.015 1 98.03 95 LEU B C 1
ATOM 3128 O O . LEU B 1 95 ? -6.712 -31.595 -11.712 1 98.03 95 LEU B O 1
ATOM 3132 N N . VAL B 1 96 ? -5.473 -33.399 -11.244 1 97.91 96 VAL B N 1
ATOM 3133 C CA . VAL B 1 96 ? -5.947 -34.152 -12.401 1 97.91 96 VAL B CA 1
ATOM 3134 C C . VAL B 1 96 ? -7.458 -34.347 -12.306 1 97.91 96 VAL B C 1
ATOM 3136 O O . VAL B 1 96 ? -8.17 -34.229 -13.307 1 97.91 96 VAL B O 1
ATOM 3139 N N . GLY B 1 97 ? -7.887 -34.628 -11.091 1 97.7 97 GLY B N 1
ATOM 3140 C CA . GLY B 1 97 ? -9.316 -34.787 -10.871 1 97.7 97 GLY B CA 1
ATOM 3141 C C . GLY B 1 97 ? -10.111 -33.533 -11.182 1 97.7 97 GLY B C 1
ATOM 3142 O O . GLY B 1 97 ? -11.308 -33.606 -11.467 1 97.7 97 GLY B O 1
ATOM 3143 N N . GLY B 1 98 ? -9.48 -32.404 -11.188 1 98.13 98 GLY B N 1
ATOM 3144 C CA . GLY B 1 98 ? -10.154 -31.133 -11.399 1 98.13 98 GLY B CA 1
ATOM 3145 C C . GLY B 1 98 ? -9.948 -30.573 -12.794 1 98.13 98 GLY B C 1
ATOM 3146 O O . GLY B 1 98 ? -10.455 -29.498 -13.118 1 98.13 98 GLY B O 1
ATOM 3147 N N . LEU B 1 99 ? -9.202 -31.279 -13.66 1 98.21 99 LEU B N 1
ATOM 3148 C CA . LEU B 1 99 ? -8.958 -30.814 -15.021 1 98.21 99 LEU B CA 1
ATOM 3149 C C . LEU B 1 99 ? -10.271 -30.621 -15.772 1 98.21 99 LEU B C 1
ATOM 3151 O O . LEU B 1 99 ? -11.192 -31.43 -15.64 1 98.21 99 LEU B O 1
ATOM 3155 N N . ARG B 1 100 ? -10.318 -29.578 -16.557 1 98.06 100 ARG B N 1
ATOM 3156 C CA . ARG B 1 100 ? -11.478 -29.348 -17.412 1 98.06 100 ARG B CA 1
ATOM 3157 C C . ARG B 1 100 ? -11.096 -29.422 -18.886 1 98.06 100 ARG B C 1
ATOM 3159 O O . ARG B 1 100 ? -10.204 -28.702 -19.338 1 98.06 100 ARG B O 1
ATOM 3166 N N . ARG B 1 101 ? -11.74 -30.249 -19.57 1 97.2 101 ARG B N 1
ATOM 3167 C CA . ARG B 1 101 ? -11.54 -30.369 -21.011 1 97.2 101 ARG B CA 1
ATOM 3168 C C . ARG B 1 101 ? -12.468 -29.429 -21.773 1 97.2 101 ARG B C 1
ATOM 3170 O O . ARG B 1 101 ? -13.679 -29.426 -21.547 1 97.2 101 ARG B O 1
ATOM 3177 N N . ILE B 1 102 ? -11.855 -28.643 -22.653 1 97.2 102 ILE B N 1
ATOM 3178 C CA . ILE B 1 102 ? -12.686 -27.737 -23.438 1 97.2 102 ILE B CA 1
ATOM 3179 C C . ILE B 1 102 ? -12.402 -27.933 -24.926 1 97.2 102 ILE B C 1
ATOM 3181 O O . ILE B 1 102 ? -11.367 -28.491 -25.298 1 97.2 102 ILE B O 1
ATOM 3185 N N . ASP B 1 103 ? -13.374 -27.441 -25.744 1 94.36 103 ASP B N 1
ATOM 3186 C CA . ASP B 1 103 ? -13.186 -27.414 -27.191 1 94.36 103 ASP B CA 1
ATOM 3187 C C . ASP B 1 103 ? -12.231 -26.294 -27.6 1 94.36 103 ASP B C 1
ATOM 3189 O O . ASP B 1 103 ? -12.439 -25.133 -27.244 1 94.36 103 ASP B O 1
ATOM 3193 N N . SER B 1 104 ? -11.185 -26.617 -28.359 1 92.15 104 SER B N 1
ATOM 3194 C CA . SER B 1 104 ? -10.182 -25.625 -28.733 1 92.15 104 SER B CA 1
ATOM 3195 C C . SER B 1 104 ? -10.615 -24.837 -29.964 1 92.15 104 SER B C 1
ATOM 3197 O O . SER B 1 104 ? -9.953 -23.874 -30.356 1 92.15 104 SER B O 1
ATOM 3199 N N . GLY B 1 105 ? -11.716 -25.206 -30.591 1 85.96 105 GLY B N 1
ATOM 3200 C CA . GLY B 1 105 ? -12.259 -24.473 -31.723 1 85.96 105 GLY B CA 1
ATOM 3201 C C . GLY B 1 105 ? -11.819 -25.032 -33.063 1 85.96 105 GLY B C 1
ATOM 3202 O O . GLY B 1 105 ? -12.399 -24.703 -34.1 1 85.96 105 GLY B O 1
ATOM 3203 N N . ASP B 1 106 ? -10.747 -25.851 -33.149 1 82.57 106 ASP B N 1
ATOM 3204 C CA . ASP B 1 106 ? -10.238 -26.397 -34.404 1 82.57 106 ASP B CA 1
ATOM 3205 C C . ASP B 1 106 ? -10.472 -27.904 -34.482 1 82.57 106 ASP B C 1
ATOM 3207 O O . ASP B 1 106 ? -9.746 -28.615 -35.18 1 82.57 106 ASP B O 1
ATOM 3211 N N . GLY B 1 107 ? -11.381 -28.363 -33.704 1 81.29 107 GLY B N 1
ATOM 3212 C CA . GLY B 1 107 ? -11.703 -29.781 -33.712 1 81.29 107 GLY B CA 1
ATOM 3213 C C . GLY B 1 107 ? -10.934 -30.573 -32.671 1 81.29 107 GLY B C 1
ATOM 3214 O O . GLY B 1 107 ? -11.143 -31.779 -32.522 1 81.29 107 GLY B O 1
ATOM 3215 N N . GLY B 1 108 ? -10.062 -29.907 -31.925 1 89.63 108 GLY B N 1
ATOM 3216 C CA . GLY B 1 108 ? -9.32 -30.554 -30.855 1 89.63 108 GLY B CA 1
ATOM 3217 C C . GLY B 1 108 ? -9.795 -30.154 -29.471 1 89.63 108 GLY B C 1
ATOM 3218 O O . GLY B 1 108 ? -10.933 -29.71 -29.305 1 89.63 108 GLY B O 1
ATOM 3219 N N . CYS B 1 109 ? -8.93 -30.553 -28.493 1 93.24 109 CYS B N 1
ATOM 3220 C CA . CYS B 1 109 ? -9.303 -30.221 -27.123 1 93.24 109 CYS B CA 1
ATOM 3221 C C . CYS B 1 109 ? -8.124 -29.62 -26.367 1 93.24 109 CYS B C 1
ATOM 3223 O O . CYS B 1 109 ? -6.971 -29.803 -26.76 1 93.24 109 CYS B O 1
ATOM 3225 N N . LEU B 1 110 ? -8.459 -28.863 -25.441 1 97.09 110 LEU B N 1
ATOM 3226 C CA . LEU B 1 110 ? -7.521 -28.255 -24.503 1 97.09 110 LEU B CA 1
ATOM 3227 C C . LEU B 1 110 ? -7.928 -28.545 -23.062 1 97.09 110 LEU B C 1
ATOM 3229 O O . LEU B 1 110 ? -9.107 -28.449 -22.714 1 97.09 110 LEU B O 1
ATOM 3233 N N . HIS B 1 111 ? -6.991 -29.024 -22.262 1 98.27 111 HIS B N 1
ATOM 3234 C CA . HIS B 1 111 ? -7.257 -29.237 -20.844 1 98.27 111 HIS B CA 1
ATOM 3235 C C . HIS B 1 111 ? -6.797 -28.045 -20.012 1 98.27 111 HIS B C 1
ATOM 3237 O O . HIS B 1 111 ? -5.694 -27.532 -20.211 1 98.27 111 HIS B O 1
ATOM 3243 N N . LEU B 1 112 ? -7.609 -27.592 -19.105 1 98.63 112 LEU B N 1
ATOM 3244 C CA . LEU B 1 112 ? -7.28 -26.475 -18.227 1 98.63 112 LEU B CA 1
ATOM 3245 C C . LEU B 1 112 ? -6.991 -26.963 -16.811 1 98.63 112 LEU B C 1
ATOM 3247 O O . LEU B 1 112 ? -7.797 -27.688 -16.223 1 98.63 112 LEU B O 1
ATOM 3251 N N . VAL B 1 113 ? -5.881 -26.576 -16.296 1 98.7 113 VAL B N 1
ATOM 3252 C CA . VAL B 1 113 ? -5.444 -26.965 -14.959 1 98.7 113 VAL B CA 1
ATOM 3253 C C . VAL B 1 113 ? -6.16 -26.112 -13.914 1 98.7 113 VAL B C 1
ATOM 3255 O O . VAL B 1 113 ? -6.237 -24.889 -14.048 1 98.7 113 VAL B O 1
ATOM 3258 N N . PRO B 1 114 ? -6.788 -26.739 -12.896 1 98.58 114 PRO B N 1
ATOM 3259 C CA . PRO B 1 114 ? -7.416 -25.951 -11.832 1 98.58 114 PRO B CA 1
ATOM 3260 C C . PRO B 1 114 ? -6.396 -25.253 -10.935 1 98.58 114 PRO B C 1
ATOM 3262 O O . PRO B 1 114 ? -5.245 -25.689 -10.847 1 98.58 114 PRO B O 1
ATOM 3265 N N . GLY B 1 115 ? -6.813 -24.143 -10.312 1 98.12 115 GLY B N 1
ATOM 3266 C CA . GLY B 1 115 ? -6.053 -23.585 -9.205 1 98.12 115 GLY B CA 1
ATOM 3267 C C . GLY B 1 115 ? -6.259 -24.333 -7.902 1 98.12 115 GLY B C 1
ATOM 3268 O O . GLY B 1 115 ? -6.928 -25.369 -7.874 1 98.12 115 GLY B O 1
ATOM 3269 N N . VAL B 1 116 ? -5.646 -23.797 -6.858 1 98.64 116 VAL B N 1
ATOM 3270 C CA . VAL B 1 116 ? -5.725 -24.439 -5.55 1 98.64 116 VAL B CA 1
ATOM 3271 C C . VAL B 1 116 ? -6.298 -23.46 -4.528 1 98.64 116 VAL B C 1
ATOM 3273 O O . VAL B 1 116 ? -5.943 -22.279 -4.524 1 98.64 116 VAL B O 1
ATOM 3276 N N . LEU B 1 117 ? -7.162 -23.93 -3.691 1 98.38 117 LEU B N 1
ATOM 3277 C CA . LEU B 1 117 ? -7.781 -23.173 -2.608 1 98.38 117 LEU B CA 1
ATOM 3278 C C . LEU B 1 117 ? -7.3 -23.674 -1.251 1 98.38 117 LEU B C 1
ATOM 3280 O O . LEU B 1 117 ? -7.354 -24.874 -0.972 1 98.38 117 LEU B O 1
ATOM 3284 N N . ASP B 1 118 ? -6.74 -22.815 -0.473 1 98.12 118 ASP B N 1
ATOM 3285 C CA . ASP B 1 118 ? -6.546 -23.044 0.956 1 98.12 118 ASP B CA 1
ATOM 3286 C C . ASP B 1 118 ? -7.707 -22.472 1.766 1 98.12 118 ASP B C 1
ATOM 3288 O O . ASP B 1 118 ? -7.767 -21.265 2.008 1 98.12 118 ASP B O 1
ATOM 3292 N N . ALA B 1 119 ? -8.604 -23.266 2.233 1 95.28 119 ALA B N 1
ATOM 3293 C CA . ALA B 1 119 ? -9.913 -22.852 2.732 1 95.28 119 ALA B CA 1
ATOM 3294 C C . ALA B 1 119 ? -9.864 -22.57 4.231 1 95.28 119 ALA B C 1
ATOM 3296 O O . ALA B 1 119 ? -10.874 -22.702 4.926 1 95.28 119 ALA B O 1
ATOM 3297 N N . GLY B 1 1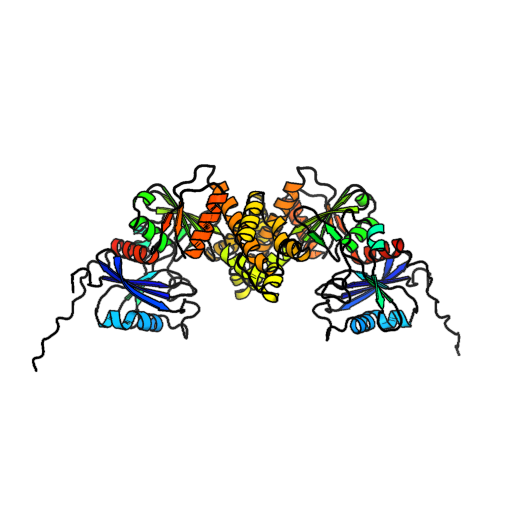20 ? -8.794 -22.231 4.81 1 92.87 120 GLY B N 1
ATOM 3298 C CA . GLY B 1 120 ? -8.703 -21.886 6.22 1 92.87 120 GLY B CA 1
ATOM 3299 C C . GLY B 1 120 ? -9.513 -20.657 6.587 1 92.87 120 GLY B C 1
ATOM 3300 O O . GLY B 1 120 ? -10.399 -20.243 5.836 1 92.87 120 GLY B O 1
ATOM 3301 N N . ALA B 1 121 ? -9.312 -20.118 7.763 1 89.94 121 ALA B N 1
ATOM 3302 C CA . ALA B 1 121 ? -10.054 -18.967 8.273 1 89.94 121 ALA B CA 1
ATOM 3303 C C . ALA B 1 121 ? -9.884 -17.757 7.359 1 89.94 121 ALA B C 1
ATOM 3305 O O . ALA B 1 121 ? -10.838 -17.013 7.12 1 89.94 121 ALA B O 1
ATOM 3306 N N . LEU B 1 122 ? -8.694 -17.626 6.874 1 94.85 122 LEU B N 1
ATOM 3307 C CA . LEU B 1 122 ? -8.405 -16.658 5.821 1 94.85 122 LEU B CA 1
ATOM 3308 C C . LEU B 1 122 ? -8.094 -17.363 4.505 1 94.85 122 LEU B C 1
ATOM 3310 O O . LEU B 1 122 ? -6.942 -17.719 4.244 1 94.85 122 LEU B O 1
ATOM 3314 N N . PRO B 1 123 ? -9.135 -17.553 3.767 1 97.39 123 PRO B N 1
ATOM 3315 C CA . PRO B 1 123 ? -8.926 -18.333 2.545 1 97.39 123 PRO B CA 1
ATOM 3316 C C . PRO B 1 123 ? -7.874 -17.717 1.625 1 97.39 123 PRO B C 1
ATOM 3318 O O . PRO B 1 123 ? -7.671 -16.501 1.641 1 97.39 123 PRO B O 1
ATOM 3321 N N . ASN B 1 124 ? -7.26 -18.554 0.842 1 97.93 124 ASN B N 1
ATOM 3322 C CA . ASN B 1 124 ? -6.23 -18.174 -0.119 1 97.93 124 ASN B CA 1
ATOM 3323 C C . ASN B 1 124 ? -6.336 -18.988 -1.405 1 97.93 124 ASN B C 1
ATOM 3325 O O . ASN B 1 124 ? -6.877 -20.095 -1.402 1 97.93 124 ASN B O 1
ATOM 3329 N N . VAL B 1 125 ? -5.861 -18.384 -2.467 1 97.4 125 VAL B N 1
ATOM 3330 C CA . VAL B 1 125 ? -5.992 -19.061 -3.753 1 97.4 125 VAL B CA 1
ATOM 3331 C C . VAL B 1 125 ? -4.709 -18.886 -4.562 1 97.4 125 VAL B C 1
ATOM 3333 O O . VAL B 1 125 ? -4.013 -17.877 -4.424 1 97.4 125 VAL B O 1
ATOM 3336 N N . LEU B 1 126 ? -4.378 -19.799 -5.289 1 96.62 126 LEU B N 1
ATOM 3337 C CA . LEU B 1 126 ? -3.368 -19.621 -6.326 1 96.62 126 LEU B CA 1
ATOM 3338 C C . LEU B 1 126 ? -3.785 -20.319 -7.616 1 96.62 126 LEU B C 1
ATOM 3340 O O . LEU B 1 126 ? -4.509 -21.317 -7.581 1 96.62 126 LEU B O 1
ATOM 3344 N N . ARG B 1 127 ? -3.436 -19.786 -8.662 1 96.91 127 ARG B N 1
ATOM 3345 C CA . ARG B 1 127 ? -3.742 -20.279 -10.001 1 96.91 127 ARG B CA 1
ATOM 3346 C C . ARG B 1 127 ? -2.567 -20.059 -10.948 1 96.91 127 ARG B C 1
ATOM 3348 O O . ARG B 1 127 ? -2.219 -18.918 -11.259 1 96.91 127 ARG B O 1
ATOM 3355 N N . GLY B 1 128 ? -1.985 -21.015 -11.445 1 96.53 128 GLY B N 1
ATOM 3356 C CA . GLY B 1 128 ? -0.743 -21.005 -12.202 1 96.53 128 GLY B CA 1
ATOM 3357 C C . GLY B 1 128 ? 0.455 -21.459 -11.39 1 96.53 128 GLY B C 1
ATOM 3358 O O . GLY B 1 128 ? 1.265 -22.258 -11.864 1 96.53 128 GLY B O 1
ATOM 3359 N N . GLU B 1 129 ? 0.567 -21.016 -10.182 1 97.45 129 GLU B N 1
ATOM 3360 C CA . GLU B 1 129 ? 1.705 -21.314 -9.318 1 97.45 129 GLU B CA 1
ATOM 3361 C C . GLU B 1 129 ? 1.733 -22.79 -8.932 1 97.45 129 GLU B C 1
ATOM 3363 O O . GLU B 1 129 ? 2.805 -23.361 -8.716 1 97.45 129 GLU B O 1
ATOM 3368 N N . GLU B 1 130 ? 0.535 -23.432 -8.847 1 98.32 130 GLU B N 1
ATOM 3369 C CA . GLU B 1 130 ? 0.497 -24.853 -8.513 1 98.32 130 GLU B CA 1
ATOM 3370 C C . GLU B 1 130 ? 1.273 -25.681 -9.534 1 98.32 130 GLU B C 1
ATOM 3372 O O . GLU B 1 130 ? 1.954 -26.642 -9.172 1 98.32 130 GLU B O 1
ATOM 3377 N N . THR B 1 131 ? 1.153 -25.262 -10.804 1 98.19 131 THR B N 1
ATOM 3378 C CA . THR B 1 131 ? 1.855 -25.97 -11.868 1 98.19 131 THR B CA 1
ATOM 3379 C C . THR B 1 131 ? 3.366 -25.839 -11.699 1 98.19 131 THR B C 1
ATOM 3381 O O . THR B 1 131 ? 4.103 -26.812 -11.874 1 98.19 131 THR B O 1
ATOM 3384 N N . GLN B 1 132 ? 3.78 -24.695 -11.303 1 97.84 132 GLN B N 1
ATOM 3385 C CA . GLN B 1 132 ? 5.202 -24.461 -11.073 1 97.84 132 GLN B CA 1
ATOM 3386 C C . GLN B 1 132 ? 5.701 -25.249 -9.866 1 97.84 132 GLN B C 1
ATOM 3388 O O . GLN B 1 132 ? 6.815 -25.778 -9.881 1 97.84 132 GLN B O 1
ATOM 3393 N N . VAL B 1 133 ? 4.916 -25.318 -8.86 1 98.43 133 VAL B N 1
ATOM 3394 C CA . VAL B 1 133 ? 5.264 -26.09 -7.671 1 98.43 133 VAL B CA 1
ATOM 3395 C C . VAL B 1 133 ? 5.482 -27.553 -8.05 1 98.43 133 VAL B C 1
ATOM 3397 O O . VAL B 1 133 ? 6.52 -28.136 -7.728 1 98.43 133 VAL B O 1
ATOM 3400 N N . PHE B 1 134 ? 4.598 -28.134 -8.78 1 98.22 134 PHE B N 1
ATOM 3401 C CA . PHE B 1 134 ? 4.72 -29.542 -9.137 1 98.22 134 PHE B CA 1
ATOM 3402 C C . PHE B 1 134 ? 5.851 -29.751 -10.137 1 98.22 134 PHE B C 1
ATOM 3404 O O . PHE B 1 134 ? 6.436 -30.834 -10.204 1 98.22 134 PHE B O 1
ATOM 3411 N N . GLY B 1 135 ? 6.143 -28.673 -10.926 1 97.94 135 GLY B N 1
ATOM 3412 C CA . GLY B 1 135 ? 7.347 -28.713 -11.739 1 97.94 135 GLY B CA 1
ATOM 3413 C C . GLY B 1 135 ? 8.618 -28.832 -10.919 1 97.94 135 GLY B C 1
ATOM 3414 O O . GLY B 1 135 ? 9.488 -29.648 -11.228 1 97.94 135 GLY B O 1
ATOM 3415 N N . ALA B 1 136 ? 8.688 -28.061 -9.888 1 97.9 136 ALA B N 1
ATOM 3416 C CA . ALA B 1 136 ? 9.849 -28.107 -9.003 1 97.9 136 ALA B CA 1
ATOM 3417 C C . ALA B 1 136 ? 9.983 -29.477 -8.345 1 97.9 136 ALA B C 1
ATOM 3419 O O . ALA B 1 136 ? 11.089 -30.012 -8.232 1 97.9 136 ALA B O 1
ATOM 3420 N N . LEU B 1 137 ? 8.891 -30.06 -7.922 1 97.43 137 LEU B N 1
ATOM 3421 C CA . LEU B 1 137 ? 8.911 -31.364 -7.268 1 97.43 137 LEU B CA 1
ATOM 3422 C C . LEU B 1 137 ? 9.358 -32.453 -8.238 1 97.43 137 LEU B C 1
ATOM 3424 O O . LEU B 1 137 ? 9.995 -33.428 -7.833 1 97.43 137 LEU B O 1
ATOM 3428 N N . ARG B 1 138 ? 9.003 -32.269 -9.482 1 96.47 138 ARG B N 1
ATOM 3429 C CA . ARG B 1 138 ? 9.445 -33.227 -10.49 1 96.47 138 ARG B CA 1
ATOM 3430 C C . ARG B 1 138 ? 10.951 -33.133 -10.711 1 96.47 138 ARG B C 1
ATOM 3432 O O . ARG B 1 138 ? 11.635 -34.155 -10.807 1 96.47 138 ARG B O 1
ATOM 3439 N N . LEU B 1 139 ? 11.424 -31.915 -10.817 1 96.51 139 LEU B N 1
ATOM 3440 C CA . LEU B 1 139 ? 12.837 -31.675 -11.091 1 96.51 139 LEU B CA 1
ATOM 3441 C C . LEU B 1 139 ? 13.694 -32.047 -9.886 1 96.51 139 LEU B C 1
ATOM 3443 O O . LEU B 1 139 ? 14.84 -32.475 -10.043 1 96.51 139 LEU B O 1
ATOM 3447 N N . PHE B 1 140 ? 13.117 -31.874 -8.713 1 96.89 140 PHE B N 1
ATOM 3448 C CA . PHE B 1 140 ? 13.825 -32.142 -7.467 1 96.89 140 PHE B CA 1
ATOM 3449 C C . PHE B 1 140 ? 12.94 -32.913 -6.496 1 96.89 140 PHE B C 1
ATOM 3451 O O . PHE B 1 140 ? 12.411 -32.34 -5.541 1 96.89 140 PHE B O 1
ATOM 3458 N N . PRO B 1 141 ? 12.89 -34.208 -6.612 1 96.81 141 PRO B N 1
ATOM 3459 C CA . PRO B 1 141 ? 11.956 -35.045 -5.856 1 96.81 141 PRO B CA 1
ATOM 3460 C C . PRO B 1 141 ? 12.2 -34.991 -4.35 1 96.81 141 PRO B C 1
ATOM 3462 O O . PRO B 1 141 ? 11.291 -35.266 -3.563 1 96.81 141 PRO B O 1
ATOM 3465 N N . GLU B 1 142 ? 13.369 -34.622 -3.93 1 96.29 142 GLU B N 1
ATOM 3466 C CA . GLU B 1 142 ? 13.7 -34.559 -2.509 1 96.29 142 GLU B CA 1
ATOM 3467 C C . GLU B 1 142 ? 12.898 -33.468 -1.804 1 96.29 142 GLU B C 1
ATOM 3469 O O . GLU B 1 142 ? 12.765 -33.482 -0.579 1 96.29 142 GLU B O 1
ATOM 3474 N N . LEU B 1 143 ? 12.321 -32.533 -2.553 1 96.74 143 LEU B N 1
ATOM 3475 C CA . LEU B 1 143 ? 11.545 -31.436 -1.986 1 96.74 143 LEU B CA 1
ATOM 3476 C C . LEU B 1 143 ? 10.168 -31.918 -1.54 1 96.74 143 LEU B C 1
ATOM 3478 O O . LEU B 1 143 ? 9.476 -31.225 -0.79 1 96.74 143 LEU B O 1
ATOM 3482 N N . ALA B 1 144 ? 9.754 -33.107 -1.991 1 96.64 144 ALA B N 1
ATOM 3483 C CA . ALA B 1 144 ? 8.387 -33.588 -1.814 1 96.64 144 ALA B CA 1
ATOM 3484 C C . ALA B 1 144 ? 8.073 -33.82 -0.339 1 96.64 144 ALA B C 1
ATOM 3486 O O . ALA B 1 144 ? 6.932 -33.642 0.095 1 96.64 144 ALA B O 1
ATOM 3487 N N . ALA B 1 145 ? 9.041 -34.2 0.475 1 96.6 145 ALA B N 1
ATOM 3488 C CA . ALA B 1 145 ? 8.826 -34.535 1.88 1 96.6 145 ALA B CA 1
ATOM 3489 C C . ALA B 1 145 ? 8.471 -33.293 2.693 1 96.6 145 ALA B C 1
ATOM 3491 O O . ALA B 1 145 ? 7.511 -33.304 3.467 1 96.6 145 ALA B O 1
ATOM 3492 N N . ASP B 1 146 ? 9.265 -32.256 2.554 1 96.23 146 ASP B N 1
ATOM 3493 C CA . ASP B 1 146 ? 9.098 -31.01 3.295 1 96.23 146 ASP B CA 1
ATOM 3494 C C . ASP B 1 146 ? 9.909 -29.881 2.661 1 96.23 146 ASP B C 1
ATOM 3496 O O . ASP B 1 146 ? 11.141 -29.924 2.652 1 96.23 146 ASP B O 1
ATOM 3500 N N . ALA B 1 147 ? 9.164 -28.889 2.168 1 97.21 147 ALA B N 1
ATOM 3501 C CA . ALA B 1 147 ? 9.851 -27.756 1.553 1 97.21 147 ALA B CA 1
ATOM 3502 C C . ALA B 1 147 ? 8.955 -26.521 1.526 1 97.21 147 ALA B C 1
ATOM 3504 O O . ALA B 1 147 ? 7.735 -26.628 1.67 1 97.21 147 ALA B O 1
ATOM 3505 N N . LEU B 1 148 ? 9.573 -25.421 1.483 1 97.91 148 LEU B N 1
ATOM 3506 C CA . LEU B 1 148 ? 8.897 -24.142 1.295 1 97.91 148 LEU B CA 1
ATOM 3507 C C . LEU B 1 148 ? 9.255 -23.531 -0.055 1 97.91 148 LEU B C 1
ATOM 3509 O O . LEU B 1 148 ? 10.415 -23.188 -0.298 1 97.91 148 LEU B O 1
ATOM 3513 N N . LEU B 1 149 ? 8.333 -23.475 -0.961 1 98.39 149 LEU B N 1
ATOM 3514 C CA . LEU B 1 149 ? 8.54 -22.897 -2.284 1 98.39 149 LEU B CA 1
ATOM 3515 C C . LEU B 1 149 ? 7.978 -21.481 -2.353 1 98.39 149 LEU B C 1
ATOM 3517 O O . LEU B 1 149 ? 6.796 -21.263 -2.077 1 98.39 149 LEU B O 1
ATOM 3521 N N . VAL B 1 150 ? 8.836 -20.584 -2.687 1 98.54 150 VAL B N 1
ATOM 3522 C CA . VAL B 1 150 ? 8.462 -19.177 -2.783 1 98.54 150 VAL B CA 1
ATOM 3523 C C . VAL B 1 150 ? 8.43 -18.75 -4.249 1 98.54 150 VAL B C 1
ATOM 3525 O O . VAL B 1 150 ? 9.384 -18.99 -4.993 1 98.54 150 VAL B O 1
ATOM 3528 N N . LEU B 1 151 ? 7.313 -18.193 -4.642 1 98.09 151 LEU B N 1
ATOM 3529 C CA . LEU B 1 151 ? 7.122 -17.712 -6.006 1 98.09 151 LEU B CA 1
ATOM 3530 C C . LEU B 1 151 ? 6.91 -16.201 -6.024 1 98.09 151 LEU B C 1
ATOM 3532 O O . LEU B 1 151 ? 5.772 -15.729 -5.995 1 98.09 151 LEU B O 1
ATOM 3536 N N . PRO B 1 152 ? 8.05 -15.453 -6.116 1 97.1 152 PRO B N 1
ATOM 3537 C CA . PRO B 1 152 ? 7.947 -13.992 -6.109 1 97.1 152 PRO B CA 1
ATOM 3538 C C . PRO B 1 152 ? 7.225 -13.445 -7.339 1 97.1 152 PRO B C 1
ATOM 3540 O O . PRO B 1 152 ? 7.397 -13.969 -8.443 1 97.1 152 PRO B O 1
ATOM 3543 N N . GLY B 1 153 ? 6.424 -12.373 -7.208 1 93.96 153 GLY B N 1
ATOM 3544 C CA . GLY B 1 153 ? 5.695 -11.715 -8.281 1 93.96 153 GLY B CA 1
ATOM 3545 C C . GLY B 1 153 ? 4.767 -10.62 -7.787 1 93.96 153 GLY B C 1
ATOM 3546 O O . GLY B 1 153 ? 4.999 -10.034 -6.728 1 93.96 153 GLY B O 1
ATOM 3547 N N . SER B 1 154 ? 3.715 -10.324 -8.535 1 94.74 154 SER B N 1
ATOM 3548 C CA . SER B 1 154 ? 2.705 -9.361 -8.108 1 94.74 154 SER B CA 1
ATOM 3549 C C . SER B 1 154 ? 2.067 -9.779 -6.788 1 94.74 154 SER B C 1
ATOM 3551 O O . SER B 1 154 ? 1.871 -8.949 -5.897 1 94.74 154 SER B O 1
ATOM 3553 N N . HIS B 1 155 ? 1.771 -11.039 -6.773 1 96.46 155 HIS B N 1
ATOM 3554 C CA . HIS B 1 155 ? 1.314 -11.706 -5.559 1 96.46 155 HIS B CA 1
ATOM 3555 C C . HIS B 1 155 ? 2.222 -12.878 -5.199 1 96.46 155 HIS B C 1
ATOM 3557 O O . HIS B 1 155 ? 2.019 -13.996 -5.678 1 96.46 155 HIS B O 1
ATOM 3563 N N . SER B 1 156 ? 3.172 -12.564 -4.405 1 97.8 156 SER B N 1
ATOM 3564 C CA . SER B 1 156 ? 4.146 -13.578 -4.015 1 97.8 156 SER B CA 1
ATOM 3565 C C . SER B 1 156 ? 3.495 -14.682 -3.189 1 97.8 156 SER B C 1
ATOM 3567 O O . SER B 1 156 ? 2.745 -14.402 -2.251 1 97.8 156 SER B O 1
ATOM 3569 N N . LYS B 1 157 ? 3.827 -15.922 -3.51 1 98.17 157 LYS B N 1
ATOM 3570 C CA . LYS B 1 157 ? 3.254 -17.072 -2.816 1 98.17 157 LYS B CA 1
ATOM 3571 C C . LYS B 1 157 ? 4.321 -17.829 -2.031 1 98.17 157 LYS B C 1
ATOM 3573 O O . LYS B 1 157 ? 5.381 -18.154 -2.568 1 98.17 157 LYS B O 1
ATOM 3578 N N . TRP B 1 158 ? 4.112 -17.984 -0.814 1 98.01 158 TRP B N 1
ATOM 3579 C CA . TRP B 1 158 ? 4.892 -18.878 0.035 1 98.01 158 TRP B CA 1
ATOM 3580 C C . TRP B 1 158 ? 4.157 -20.195 0.258 1 98.01 158 TRP B C 1
ATOM 3582 O O . TRP B 1 158 ? 3.216 -20.262 1.053 1 98.01 158 TRP B O 1
ATOM 3592 N N . THR B 1 159 ? 4.582 -21.259 -0.388 1 98.24 159 THR B N 1
ATOM 3593 C CA . THR B 1 159 ? 3.816 -22.496 -0.49 1 98.24 159 THR B CA 1
ATOM 3594 C C . THR B 1 159 ? 4.515 -23.628 0.257 1 98.24 159 THR B C 1
ATOM 3596 O O . THR B 1 159 ? 5.621 -24.031 -0.109 1 98.24 159 THR B O 1
ATOM 3599 N N . ALA B 1 160 ? 3.892 -24.143 1.226 1 97.46 160 ALA B N 1
ATOM 3600 C CA . ALA B 1 160 ? 4.408 -25.285 1.976 1 97.46 160 ALA B CA 1
ATOM 3601 C C . ALA B 1 160 ? 4.007 -26.601 1.317 1 97.46 160 ALA B C 1
ATOM 3603 O O . ALA B 1 160 ? 2.825 -26.835 1.053 1 97.46 160 ALA B O 1
ATOM 3604 N N . VAL B 1 161 ? 5.004 -27.362 1.077 1 98.06 161 VAL B N 1
ATOM 3605 C CA . VAL B 1 161 ? 4.792 -28.688 0.508 1 98.06 161 VAL B CA 1
ATOM 3606 C C . VAL B 1 161 ? 5.142 -29.756 1.542 1 98.06 161 VAL B C 1
ATOM 3608 O O . VAL B 1 161 ? 6.181 -29.673 2.202 1 98.06 161 VAL B O 1
ATOM 3611 N N . GLU B 1 162 ? 4.254 -30.664 1.703 1 97.67 162 GLU B N 1
ATOM 3612 C CA . GLU B 1 162 ? 4.438 -31.845 2.541 1 97.67 162 GLU B CA 1
ATOM 3613 C C . GLU B 1 162 ? 3.878 -33.094 1.866 1 97.67 162 GLU B C 1
ATOM 3615 O O . GLU B 1 162 ? 2.742 -33.091 1.388 1 97.67 162 GLU B O 1
ATOM 3620 N N . ASP B 1 163 ? 4.651 -34.155 1.826 1 97.26 163 ASP B N 1
ATOM 3621 C CA . ASP B 1 163 ? 4.217 -35.442 1.29 1 97.26 163 ASP B CA 1
ATOM 3622 C C . ASP B 1 163 ? 3.635 -35.285 -0.113 1 97.26 163 ASP B C 1
ATOM 3624 O O . ASP B 1 163 ? 2.511 -35.717 -0.376 1 97.26 163 ASP B O 1
ATOM 3628 N N . ASN B 1 164 ? 4.279 -34.549 -0.954 1 96.97 164 ASN B N 1
ATOM 3629 C CA . ASN B 1 164 ? 3.997 -34.386 -2.376 1 96.97 164 ASN B CA 1
ATOM 3630 C C . ASN B 1 164 ? 2.726 -33.573 -2.605 1 96.97 164 ASN B C 1
ATOM 3632 O O . ASN B 1 164 ? 2.089 -33.691 -3.653 1 96.97 164 ASN B O 1
ATOM 3636 N N . ALA B 1 165 ? 2.392 -32.76 -1.561 1 98.51 165 ALA B N 1
ATOM 3637 C CA . ALA B 1 165 ? 1.156 -31.993 -1.691 1 98.51 165 ALA B CA 1
ATOM 3638 C C . ALA B 1 165 ? 1.341 -30.565 -1.185 1 98.51 165 ALA B C 1
ATOM 3640 O O . ALA B 1 165 ? 2.076 -30.331 -0.223 1 98.51 165 ALA B O 1
ATOM 3641 N N . ILE B 1 166 ? 0.711 -29.647 -1.845 1 98.61 166 ILE B N 1
ATOM 3642 C CA . ILE B 1 166 ? 0.581 -28.3 -1.299 1 98.61 166 ILE B CA 1
ATOM 3643 C C . ILE B 1 166 ? -0.306 -28.33 -0.057 1 98.61 166 ILE B C 1
ATOM 3645 O O . ILE B 1 166 ? -1.495 -28.649 -0.142 1 98.61 166 ILE B O 1
ATOM 3649 N N . ARG B 1 167 ? 0.19 -27.997 1.027 1 97.97 167 ARG B N 1
ATOM 3650 C CA . ARG B 1 167 ? -0.542 -28.109 2.285 1 97.97 167 ARG B CA 1
ATOM 3651 C C . ARG B 1 167 ? -1.16 -26.772 2.679 1 97.97 167 ARG B C 1
ATOM 3653 O O . ARG B 1 167 ? -2.278 -26.728 3.197 1 97.97 167 ARG B O 1
ATOM 3660 N N . HIS B 1 168 ? -0.361 -25.765 2.488 1 96.35 168 HIS B N 1
ATOM 3661 C CA . HIS B 1 168 ? -0.731 -24.409 2.876 1 96.35 168 HIS B CA 1
ATOM 3662 C C . HIS B 1 168 ? 0.073 -23.374 2.095 1 96.35 168 HIS B C 1
ATOM 3664 O O . HIS B 1 168 ? 1.165 -23.671 1.605 1 96.35 168 HIS B O 1
ATOM 3670 N N . PHE B 1 169 ? -0.522 -22.222 1.943 1 97.4 169 PHE B N 1
ATOM 3671 C CA . PHE B 1 169 ? 0.268 -21.154 1.344 1 97.4 169 PHE B CA 1
ATOM 3672 C C . PHE B 1 169 ? -0.25 -19.788 1.778 1 97.4 169 PHE B C 1
ATOM 3674 O O . PHE B 1 169 ? -1.413 -19.653 2.162 1 97.4 169 PHE B O 1
ATOM 3681 N N . SER B 1 170 ? 0.613 -18.841 1.772 1 96.53 170 SER B N 1
ATOM 3682 C CA . SER B 1 170 ? 0.307 -17.445 2.066 1 96.53 170 SER B CA 1
ATOM 3683 C C . SER B 1 170 ? 0.622 -16.547 0.874 1 96.53 170 SER B C 1
ATOM 3685 O O . SER B 1 170 ? 1.495 -16.866 0.064 1 96.53 170 SER B O 1
ATOM 3687 N N . THR B 1 171 ? -0.124 -15.463 0.784 1 97.89 171 THR B N 1
ATOM 3688 C CA . THR B 1 171 ? 0.056 -14.523 -0.317 1 97.89 171 THR B CA 1
ATOM 3689 C C . THR B 1 171 ? 0.515 -13.163 0.204 1 97.89 171 THR B C 1
ATOM 3691 O O . THR B 1 171 ? -0.088 -12.61 1.126 1 97.89 171 THR B O 1
ATOM 3694 N N . TYR B 1 172 ? 1.586 -12.689 -0.327 1 97.97 172 TYR B N 1
ATOM 3695 C CA . TYR B 1 172 ? 2.052 -11.324 -0.108 1 97.97 172 TYR B CA 1
ATOM 3696 C C . TYR B 1 172 ? 1.96 -10.505 -1.39 1 97.97 172 TYR B C 1
ATOM 3698 O O . TYR B 1 172 ? 2.395 -10.953 -2.453 1 97.97 172 TYR B O 1
ATOM 3706 N N . MET B 1 173 ? 1.46 -9.37 -1.305 1 97.8 173 MET B N 1
ATOM 3707 C CA . MET B 1 173 ? 1.198 -8.562 -2.492 1 97.8 173 MET B CA 1
ATOM 3708 C C . MET B 1 173 ? 2.367 -7.627 -2.783 1 97.8 173 MET B C 1
ATOM 3710 O O . MET B 1 173 ? 2.167 -6.5 -3.241 1 97.8 173 MET B O 1
ATOM 3714 N N . THR B 1 174 ? 3.508 -8.058 -2.5 1 98.2 174 THR B N 1
ATOM 3715 C CA . THR B 1 174 ? 4.715 -7.239 -2.517 1 98.2 174 THR B CA 1
ATOM 3716 C C . THR B 1 174 ? 4.906 -6.586 -3.883 1 98.2 174 THR B C 1
ATOM 3718 O O . THR B 1 174 ? 5.115 -5.374 -3.974 1 98.2 174 THR B O 1
ATOM 3721 N N . GLY B 1 175 ? 4.848 -7.331 -4.969 1 97.22 175 GLY B N 1
ATOM 3722 C CA . GLY B 1 175 ? 5.045 -6.784 -6.302 1 97.22 175 GLY B CA 1
ATOM 3723 C C . GLY B 1 175 ? 3.994 -5.762 -6.689 1 97.22 175 GLY B C 1
ATOM 3724 O O . GLY B 1 175 ? 4.317 -4.713 -7.252 1 97.22 175 GLY B O 1
ATOM 3725 N N . GLU B 1 176 ? 2.788 -6.106 -6.427 1 97.24 176 GLU B N 1
ATOM 3726 C CA . GLU B 1 176 ? 1.718 -5.176 -6.774 1 97.24 176 GLU B CA 1
ATOM 3727 C C . GLU B 1 176 ? 1.801 -3.902 -5.938 1 97.24 176 GLU B C 1
ATOM 3729 O O . GLU B 1 176 ? 1.594 -2.801 -6.452 1 97.24 176 GLU B O 1
ATOM 3734 N N . LEU B 1 177 ? 2.049 -4.062 -4.611 1 98.15 177 LEU B N 1
ATOM 3735 C CA . LEU B 1 177 ? 2.216 -2.896 -3.751 1 98.15 177 LEU B CA 1
ATOM 3736 C C . LEU B 1 177 ? 3.326 -1.99 -4.274 1 98.15 177 LEU B C 1
ATOM 3738 O O . LEU B 1 177 ? 3.159 -0.77 -4.338 1 98.15 177 LEU B O 1
ATOM 3742 N N . PHE B 1 178 ? 4.426 -2.573 -4.664 1 98.39 178 PHE B N 1
ATOM 3743 C CA . PHE B 1 178 ? 5.52 -1.794 -5.233 1 98.39 178 PHE B CA 1
ATOM 3744 C C . PHE B 1 178 ? 5.054 -1.028 -6.465 1 98.39 178 PHE B C 1
ATOM 3746 O O . PHE B 1 178 ? 5.321 0.169 -6.597 1 98.39 178 PHE B O 1
ATOM 3753 N N . ALA B 1 179 ? 4.339 -1.688 -7.32 1 97.62 179 ALA B N 1
ATOM 3754 C CA . ALA B 1 179 ? 3.909 -1.087 -8.58 1 97.62 179 ALA B CA 1
ATOM 3755 C C . ALA B 1 179 ? 2.948 0.073 -8.334 1 97.62 179 ALA B C 1
ATOM 3757 O O . ALA B 1 179 ? 3.111 1.154 -8.906 1 97.62 179 ALA B O 1
ATOM 3758 N N . VAL B 1 180 ? 1.981 -0.15 -7.435 1 97.89 180 VAL B N 1
ATOM 3759 C CA . VAL B 1 180 ? 0.973 0.884 -7.224 1 97.89 180 VAL B CA 1
ATOM 3760 C C . VAL B 1 180 ? 1.596 2.073 -6.498 1 97.89 180 VAL B C 1
ATOM 3762 O O . VAL B 1 180 ? 1.236 3.224 -6.756 1 97.89 180 VAL B O 1
ATOM 3765 N N . LEU B 1 181 ? 2.473 1.83 -5.56 1 98.24 181 LEU B N 1
ATOM 3766 C CA . LEU B 1 181 ? 3.134 2.919 -4.849 1 98.24 181 LEU B CA 1
ATOM 3767 C C . LEU B 1 181 ? 4.067 3.687 -5.778 1 98.24 181 LEU B C 1
ATOM 3769 O O . LEU B 1 181 ? 4.142 4.916 -5.711 1 98.24 181 LEU B O 1
ATOM 3773 N N . ARG B 1 182 ? 4.783 2.973 -6.61 1 98.09 182 ARG B N 1
ATOM 3774 C CA . ARG B 1 182 ? 5.687 3.583 -7.58 1 98.09 182 ARG B CA 1
ATOM 3775 C C . ARG B 1 182 ? 4.926 4.492 -8.54 1 98.09 182 ARG B C 1
ATOM 3777 O O . ARG B 1 182 ? 5.356 5.614 -8.813 1 98.09 182 ARG B O 1
ATOM 3784 N N . ASP B 1 183 ? 3.768 4.042 -8.977 1 97.73 183 ASP B N 1
ATOM 3785 C CA . ASP B 1 183 ? 3.103 4.684 -10.107 1 97.73 183 ASP B CA 1
ATOM 3786 C C . ASP B 1 183 ? 2.052 5.684 -9.63 1 97.73 183 ASP B C 1
ATOM 3788 O O . ASP B 1 183 ? 1.728 6.638 -10.34 1 97.73 183 ASP B O 1
ATOM 3792 N N . HIS B 1 184 ? 1.512 5.53 -8.41 1 97.02 184 HIS B N 1
ATOM 3793 C CA . HIS B 1 184 ? 0.309 6.286 -8.08 1 97.02 184 HIS B CA 1
ATOM 3794 C C . HIS B 1 184 ? 0.423 6.93 -6.702 1 97.02 184 HIS B C 1
ATOM 3796 O O . HIS B 1 184 ? -0.562 7.447 -6.171 1 97.02 184 HIS B O 1
ATOM 3802 N N . SER B 1 185 ? 1.505 6.898 -6.069 1 97.19 185 SER B N 1
ATOM 3803 C CA . SER B 1 185 ? 1.661 7.5 -4.749 1 97.19 185 SER B CA 1
ATOM 3804 C C . SER B 1 185 ? 2.781 8.536 -4.743 1 97.19 185 SER B C 1
ATOM 3806 O O . SER B 1 185 ? 3.534 8.649 -5.713 1 97.19 185 SER B O 1
ATOM 3808 N N . ILE B 1 186 ? 2.891 9.267 -3.628 1 95.39 186 ILE B N 1
ATOM 3809 C CA . ILE B 1 186 ? 3.917 10.288 -3.446 1 95.39 186 ILE B CA 1
ATOM 3810 C C . ILE B 1 186 ? 5.295 9.631 -3.394 1 95.39 186 ILE B C 1
ATOM 3812 O O . ILE B 1 186 ? 6.313 10.295 -3.601 1 95.39 186 ILE B O 1
ATOM 3816 N N . LEU B 1 187 ? 5.39 8.345 -3.137 1 97.82 187 LEU B N 1
ATOM 3817 C CA . LEU B 1 187 ? 6.658 7.643 -2.966 1 97.82 187 LEU B CA 1
ATOM 3818 C C . LEU B 1 187 ? 7.366 7.466 -4.305 1 97.82 187 LEU B C 1
ATOM 3820 O O . LEU B 1 187 ? 8.596 7.401 -4.357 1 97.82 187 LEU B O 1
ATOM 3824 N N . GLY B 1 188 ? 6.599 7.343 -5.352 1 97.44 188 GLY B N 1
ATOM 3825 C CA . GLY B 1 188 ? 7.191 7.144 -6.665 1 97.44 188 GLY B CA 1
ATOM 3826 C C . GLY B 1 188 ? 7.509 8.444 -7.381 1 97.44 188 GLY B C 1
ATOM 3827 O O . GLY B 1 188 ? 8.214 8.446 -8.392 1 97.44 188 GLY B O 1
ATOM 3828 N N . ARG B 1 189 ? 7.053 9.567 -6.879 1 94.12 189 ARG B N 1
ATOM 3829 C CA . ARG B 1 189 ? 7.099 10.854 -7.564 1 94.12 189 ARG B CA 1
ATOM 3830 C C . ARG B 1 189 ? 8.538 11.269 -7.852 1 94.12 189 ARG B C 1
ATOM 3832 O O . ARG B 1 189 ? 8.857 11.69 -8.966 1 94.12 189 ARG B O 1
ATOM 3839 N N . PRO B 1 190 ? 9.469 11.139 -6.885 1 94.28 190 PRO B N 1
ATOM 3840 C CA . PRO B 1 190 ? 10.839 11.57 -7.169 1 94.28 190 PRO B CA 1
ATOM 3841 C C . PRO B 1 190 ? 11.464 10.816 -8.341 1 94.28 190 PRO B C 1
ATOM 3843 O O . PRO B 1 190 ? 12.09 11.428 -9.21 1 94.28 190 PRO B O 1
ATOM 3846 N N . ALA B 1 191 ? 11.287 9.541 -8.342 1 94.81 191 ALA B N 1
ATOM 3847 C CA . ALA B 1 191 ? 11.852 8.727 -9.415 1 94.81 191 ALA B CA 1
ATOM 3848 C C . ALA B 1 191 ? 11.165 9.022 -10.746 1 94.81 191 ALA B C 1
ATOM 3850 O O . ALA B 1 191 ? 11.802 8.985 -11.801 1 94.81 191 ALA B O 1
ATOM 3851 N N . ARG B 1 192 ? 9.888 9.225 -10.744 1 93.62 192 ARG B N 1
ATOM 3852 C CA . ARG B 1 192 ? 9.169 9.57 -11.966 1 93.62 192 ARG B CA 1
ATOM 3853 C C . ARG B 1 192 ? 9.651 10.904 -12.527 1 93.62 192 ARG B C 1
ATOM 3855 O O . ARG B 1 192 ? 9.714 11.084 -13.745 1 93.62 192 ARG B O 1
ATOM 3862 N N . ALA B 1 193 ? 10.02 11.79 -11.68 1 93.03 193 ALA B N 1
ATOM 3863 C CA . ALA B 1 193 ? 10.449 13.125 -12.086 1 93.03 193 ALA B CA 1
ATOM 3864 C C . ALA B 1 193 ? 11.9 13.115 -12.559 1 93.03 193 ALA B C 1
ATOM 3866 O O . ALA B 1 193 ? 12.244 13.779 -13.54 1 93.03 193 ALA B O 1
ATOM 3867 N N . GLN B 1 194 ? 12.784 12.351 -11.904 1 95.34 194 GLN B N 1
ATOM 3868 C CA . GLN B 1 194 ? 14.217 12.482 -12.145 1 95.34 194 GLN B CA 1
ATOM 3869 C C . GLN B 1 194 ? 14.781 11.229 -12.809 1 95.34 194 GLN B C 1
ATOM 3871 O O . GLN B 1 194 ? 15.932 11.219 -13.25 1 95.34 194 GLN B O 1
ATOM 3876 N N . GLY B 1 195 ? 13.995 10.156 -12.801 1 95.92 195 GLY B N 1
ATOM 3877 C CA . GLY B 1 195 ? 14.47 8.898 -13.353 1 95.92 195 GLY B CA 1
ATOM 3878 C C . GLY B 1 195 ? 14.95 7.925 -12.292 1 95.92 195 GLY B C 1
ATOM 3879 O O . GLY B 1 195 ? 15.358 8.336 -11.204 1 95.92 195 GLY B O 1
ATOM 3880 N N . HIS B 1 196 ? 14.929 6.703 -12.614 1 96.22 196 HIS B N 1
ATOM 3881 C CA . HIS B 1 196 ? 15.375 5.642 -11.717 1 96.22 196 HIS B CA 1
ATOM 3882 C C . HIS B 1 196 ? 16.817 5.242 -12.011 1 96.22 196 HIS B C 1
ATOM 3884 O O . HIS B 1 196 ? 17.192 5.064 -13.172 1 96.22 196 HIS B O 1
ATOM 3890 N N . ARG B 1 197 ? 17.615 5.08 -11.003 1 96.74 197 ARG B N 1
ATOM 3891 C CA . ARG B 1 197 ? 18.979 4.564 -11.053 1 96.74 197 ARG B CA 1
ATOM 3892 C C . ARG B 1 197 ? 19.156 3.391 -10.095 1 96.74 197 ARG B C 1
ATOM 3894 O O . ARG B 1 197 ? 19.037 3.552 -8.879 1 96.74 197 ARG B O 1
ATOM 3901 N N . PRO B 1 198 ? 19.456 2.233 -10.684 1 96.18 198 PRO B N 1
ATOM 3902 C CA . PRO B 1 198 ? 19.628 1.061 -9.822 1 96.18 198 PRO B CA 1
ATOM 3903 C C . PRO B 1 198 ? 20.675 1.278 -8.732 1 96.18 198 PRO B C 1
ATOM 3905 O O . PRO B 1 198 ? 21.745 1.831 -9 1 96.18 198 PRO B O 1
ATOM 3908 N N . SER B 1 199 ? 20.358 0.889 -7.524 1 98 199 SER B N 1
ATOM 3909 C CA . SER B 1 199 ? 21.252 1.041 -6.38 1 98 199 SER B CA 1
ATOM 3910 C C . SER B 1 199 ? 21.131 -0.139 -5.423 1 98 199 SER B C 1
ATOM 3912 O O . SER B 1 199 ? 20.238 -0.167 -4.573 1 98 199 SER B O 1
ATOM 3914 N N . PRO B 1 200 ? 22.064 -1.071 -5.472 1 97.53 200 PRO B N 1
ATOM 3915 C CA . PRO B 1 200 ? 22.079 -2.175 -4.51 1 97.53 200 PRO B CA 1
ATOM 3916 C C . PRO B 1 200 ? 22.184 -1.695 -3.064 1 97.53 200 PRO B C 1
ATOM 3918 O O . PRO B 1 200 ? 21.609 -2.311 -2.162 1 97.53 200 PRO B O 1
ATOM 3921 N N . GLN B 1 201 ? 22.903 -0.636 -2.88 1 98.19 201 GLN B N 1
ATOM 3922 C CA . GLN B 1 201 ? 23.085 -0.1 -1.535 1 98.19 201 GLN B CA 1
ATOM 3923 C C . GLN B 1 201 ? 21.763 0.401 -0.96 1 98.19 201 GLN B C 1
ATOM 3925 O O . GLN B 1 201 ? 21.459 0.161 0.211 1 98.19 201 GLN B O 1
ATOM 3930 N N . ALA B 1 202 ? 20.959 1.124 -1.78 1 98.57 202 ALA B N 1
ATOM 3931 C CA . ALA B 1 202 ? 19.657 1.611 -1.33 1 98.57 202 ALA B CA 1
ATOM 3932 C C . ALA B 1 202 ? 18.715 0.451 -1.022 1 98.57 202 ALA B C 1
ATOM 3934 O O . ALA B 1 202 ? 17.95 0.504 -0.056 1 98.57 202 ALA B O 1
ATOM 3935 N N . PHE B 1 203 ? 18.839 -0.565 -1.881 1 98.67 203 PHE B N 1
ATOM 3936 C CA . PHE B 1 203 ? 18.043 -1.767 -1.663 1 98.67 203 PHE B CA 1
ATOM 3937 C C . PHE B 1 203 ? 18.363 -2.39 -0.309 1 98.67 203 PHE B C 1
ATOM 3939 O O . PHE B 1 203 ? 17.457 -2.684 0.474 1 98.67 203 PHE B O 1
ATOM 3946 N N . VAL B 1 204 ? 19.586 -2.556 0.048 1 98.57 204 VAL B N 1
ATOM 3947 C CA . VAL B 1 204 ? 20.026 -3.167 1.298 1 98.57 204 VAL B CA 1
ATOM 3948 C C . VAL B 1 204 ? 19.614 -2.288 2.476 1 98.57 204 VAL B C 1
ATOM 3950 O O . VAL B 1 204 ? 19.217 -2.795 3.528 1 98.57 204 VAL B O 1
ATOM 3953 N N . ARG B 1 205 ? 19.71 -1.001 2.314 1 98.16 205 ARG B N 1
ATOM 3954 C CA . ARG B 1 205 ? 19.274 -0.085 3.363 1 98.16 205 ARG B CA 1
ATOM 3955 C C . ARG B 1 205 ? 17.804 -0.303 3.704 1 98.16 205 ARG B C 1
ATOM 3957 O O . ARG B 1 205 ? 17.432 -0.337 4.879 1 98.16 205 ARG B O 1
ATOM 3964 N N . GLY B 1 206 ? 16.977 -0.457 2.652 1 98.24 206 GLY B N 1
ATOM 3965 C CA . GLY B 1 206 ? 15.576 -0.775 2.873 1 98.24 206 GLY B CA 1
ATOM 3966 C C . GLY B 1 206 ? 15.369 -2.098 3.586 1 98.24 206 GLY B C 1
ATOM 3967 O O . GLY B 1 206 ? 14.558 -2.192 4.51 1 98.24 206 GLY B O 1
ATOM 3968 N N . LEU B 1 207 ? 16.159 -3.089 3.23 1 98.19 207 LEU B N 1
ATOM 3969 C CA . LEU B 1 207 ? 16.081 -4.409 3.845 1 98.19 207 LEU B CA 1
ATOM 3970 C C . LEU B 1 207 ? 16.41 -4.336 5.333 1 98.19 207 LEU B C 1
ATOM 3972 O O . LEU B 1 207 ? 15.709 -4.925 6.158 1 98.19 207 LEU B O 1
ATOM 3976 N N . GLU B 1 208 ? 17.439 -3.655 5.634 1 97.42 208 GLU B N 1
ATOM 3977 C CA . GLU B 1 208 ? 17.897 -3.551 7.016 1 97.42 208 GLU B CA 1
ATOM 3978 C C . GLU B 1 208 ? 16.86 -2.851 7.89 1 97.42 208 GLU B C 1
ATOM 3980 O O . GLU B 1 208 ? 16.62 -3.262 9.028 1 97.42 208 GLU B O 1
ATOM 3985 N N . LEU B 1 209 ? 16.269 -1.85 7.34 1 97.03 209 LEU B N 1
ATOM 3986 C CA . LEU B 1 209 ? 15.239 -1.14 8.091 1 97.03 209 LEU B CA 1
ATOM 3987 C C . LEU B 1 209 ? 14.033 -2.038 8.343 1 97.03 209 LEU B C 1
ATOM 3989 O O . LEU B 1 209 ? 13.46 -2.023 9.434 1 97.03 209 LEU B O 1
ATOM 3993 N N . ALA B 1 210 ? 13.639 -2.797 7.331 1 96.54 210 ALA B N 1
ATOM 3994 C CA . ALA B 1 210 ? 12.486 -3.686 7.451 1 96.54 210 ALA B CA 1
ATOM 3995 C C . ALA B 1 210 ? 12.739 -4.774 8.491 1 96.54 210 ALA B C 1
ATOM 3997 O O . ALA B 1 210 ? 11.801 -5.274 9.116 1 96.54 210 ALA B O 1
ATOM 3998 N N . ARG B 1 211 ? 13.975 -5.126 8.692 1 94.59 211 ARG B N 1
ATOM 3999 C CA . ARG B 1 211 ? 14.333 -6.138 9.681 1 94.59 211 ARG B CA 1
ATOM 4000 C C . ARG B 1 211 ? 14.076 -5.635 11.097 1 94.59 211 ARG B C 1
ATOM 4002 O O . ARG B 1 211 ? 13.855 -6.43 12.013 1 94.59 211 ARG B O 1
ATOM 4009 N N . GLU B 1 212 ? 14.081 -4.347 11.24 1 91.61 212 GLU B N 1
ATOM 4010 C CA . GLU B 1 212 ? 13.992 -3.746 12.567 1 91.61 212 GLU B CA 1
ATOM 4011 C C . GLU B 1 212 ? 12.546 -3.693 13.053 1 91.61 212 GLU B C 1
ATOM 4013 O O . GLU B 1 212 ? 12.293 -3.551 14.251 1 91.61 212 GLU B O 1
ATOM 4018 N N . GLY B 1 213 ? 11.607 -3.686 12.128 1 88.81 213 GLY B N 1
ATOM 4019 C CA . GLY B 1 213 ? 10.217 -3.612 12.55 1 88.81 213 GLY B CA 1
ATOM 4020 C C . GLY B 1 213 ? 9.252 -3.425 11.395 1 88.81 213 GLY B C 1
ATOM 4021 O O . GLY B 1 213 ? 9.666 -3.376 10.235 1 88.81 213 GLY B O 1
ATOM 4022 N N . ALA B 1 214 ? 7.976 -3.191 11.783 1 90.26 214 ALA B N 1
ATOM 4023 C CA . ALA B 1 214 ? 6.893 -3.11 10.807 1 90.26 214 ALA B CA 1
ATOM 4024 C C . ALA B 1 214 ? 7.083 -1.917 9.874 1 90.26 214 ALA B C 1
ATOM 4026 O O . ALA B 1 214 ? 7.477 -0.834 10.314 1 90.26 214 ALA B O 1
ATOM 4027 N N . VAL B 1 215 ? 6.699 -2.072 8.633 1 92.84 215 VAL B N 1
ATOM 4028 C CA . VAL B 1 215 ? 7.002 -1.083 7.604 1 92.84 215 VAL B CA 1
ATOM 4029 C C . VAL B 1 215 ? 5.938 0.013 7.611 1 92.84 215 VAL B C 1
ATOM 4031 O O . VAL B 1 215 ? 6.149 1.094 7.057 1 92.84 215 VAL B O 1
ATOM 4034 N N . ALA B 1 216 ? 4.828 -0.26 8.249 1 93.42 216 ALA B N 1
ATOM 4035 C CA . ALA B 1 216 ? 3.727 0.7 8.246 1 93.42 216 ALA B CA 1
ATOM 4036 C C . ALA B 1 216 ? 4.189 2.067 8.742 1 93.42 216 ALA B C 1
ATOM 4038 O O . ALA B 1 216 ? 3.808 3.099 8.184 1 93.42 216 ALA B O 1
ATOM 4039 N N . GLY B 1 217 ? 5.033 2.142 9.712 1 93.45 217 GLY B N 1
ATOM 4040 C CA . GLY B 1 217 ? 5.531 3.395 10.258 1 93.45 217 GLY B CA 1
ATOM 4041 C C . GLY B 1 217 ? 6.822 3.856 9.61 1 93.45 217 GLY B C 1
ATOM 4042 O O . GLY B 1 217 ? 7.409 4.857 10.027 1 93.45 217 GLY B O 1
ATOM 4043 N N . ARG B 1 218 ? 7.272 3.15 8.581 1 96.16 218 ARG B N 1
ATOM 4044 C CA . ARG B 1 218 ? 8.57 3.44 7.981 1 96.16 218 ARG B CA 1
ATOM 4045 C C . ARG B 1 218 ? 8.435 3.704 6.485 1 96.16 218 ARG B C 1
ATOM 4047 O O . ARG B 1 218 ? 9.366 4.206 5.852 1 96.16 218 ARG B O 1
ATOM 4054 N N . LEU B 1 219 ? 7.282 3.403 5.97 1 97.87 219 LEU B N 1
ATOM 4055 C CA . LEU B 1 219 ? 7.057 3.509 4.533 1 97.87 219 LEU B CA 1
ATOM 4056 C C . LEU B 1 219 ? 7.314 4.93 4.045 1 97.87 219 LEU B C 1
ATOM 4058 O O . LEU B 1 219 ? 7.928 5.129 2.994 1 97.87 219 LEU B O 1
ATOM 4062 N N . PHE B 1 220 ? 6.964 5.913 4.857 1 97.74 220 PHE B N 1
ATOM 4063 C CA . PHE B 1 220 ? 7.076 7.318 4.485 1 97.74 220 PHE B CA 1
ATOM 4064 C C . PHE B 1 220 ? 8.538 7.739 4.393 1 97.74 220 PHE B C 1
ATOM 4066 O O . PHE B 1 220 ? 8.858 8.762 3.784 1 97.74 220 PHE B O 1
ATOM 4073 N N . SER B 1 221 ? 9.442 6.981 4.952 1 97.79 221 SER B N 1
ATOM 4074 C CA . SER B 1 221 ? 10.86 7.321 4.907 1 97.79 221 SER B CA 1
ATOM 4075 C C . SER B 1 221 ? 11.38 7.336 3.473 1 97.79 221 SER B C 1
ATOM 4077 O O . SER B 1 221 ? 12.358 8.022 3.169 1 97.79 221 SER B O 1
ATOM 4079 N N . THR B 1 222 ? 10.707 6.596 2.59 1 98.32 222 THR B N 1
ATOM 4080 C CA . THR B 1 222 ? 11.076 6.628 1.18 1 98.32 222 THR B CA 1
ATOM 4081 C C . THR B 1 222 ? 11.014 8.052 0.636 1 98.32 222 THR B C 1
ATOM 4083 O O . THR B 1 222 ? 11.835 8.441 -0.197 1 98.32 222 THR B O 1
ATOM 4086 N N . ARG B 1 223 ? 10.105 8.777 1.076 1 96.78 223 ARG B N 1
ATOM 4087 C CA . ARG B 1 223 ? 9.905 10.16 0.656 1 96.78 223 ARG B CA 1
ATOM 4088 C C . ARG B 1 223 ? 10.769 11.112 1.477 1 96.78 223 ARG B C 1
ATOM 4090 O O . ARG B 1 223 ? 11.43 11.993 0.922 1 96.78 223 ARG B O 1
ATOM 4097 N N . SER B 1 224 ? 10.729 10.966 2.804 1 97.22 224 SER B N 1
ATOM 4098 C CA . SER B 1 224 ? 11.353 11.948 3.684 1 97.22 224 SER B CA 1
ATOM 4099 C C . SER B 1 224 ? 12.872 11.926 3.548 1 97.22 224 SER B C 1
ATOM 4101 O O . SER B 1 224 ? 13.526 12.963 3.672 1 97.22 224 SER B O 1
ATOM 4103 N N . LEU B 1 225 ? 13.46 10.764 3.258 1 98.05 225 LEU B N 1
ATOM 4104 C CA . LEU B 1 225 ? 14.901 10.686 3.047 1 98.05 225 LEU B CA 1
ATOM 4105 C C . LEU B 1 225 ? 15.311 11.462 1.8 1 98.05 225 LEU B C 1
ATOM 4107 O O . LEU B 1 225 ? 16.359 12.112 1.784 1 98.05 225 LEU B O 1
ATOM 4111 N N . VAL B 1 226 ? 14.485 11.395 0.799 1 96.92 226 VAL B N 1
ATOM 4112 C CA . VAL B 1 226 ? 14.766 12.157 -0.413 1 96.92 226 VAL B CA 1
ATOM 4113 C C . VAL B 1 226 ? 14.618 13.65 -0.131 1 96.92 226 VAL B C 1
ATOM 4115 O O . VAL B 1 226 ? 15.476 14.449 -0.514 1 96.92 226 VAL B O 1
ATOM 4118 N N . LEU B 1 227 ? 13.586 13.998 0.55 1 94.13 227 LEU B N 1
ATOM 4119 C CA . LEU B 1 227 ? 13.287 15.391 0.861 1 94.13 227 LEU B CA 1
ATOM 4120 C C . LEU B 1 227 ? 14.415 16.023 1.669 1 94.13 227 LEU B C 1
ATOM 4122 O O . LEU B 1 227 ? 14.683 17.22 1.539 1 94.13 227 LEU B O 1
ATOM 4126 N N . THR B 1 228 ? 15.074 15.231 2.463 1 95.9 228 THR B N 1
ATOM 4127 C CA . THR B 1 228 ? 16.102 15.76 3.352 1 95.9 228 THR B CA 1
ATOM 4128 C C . THR B 1 228 ? 17.492 15.542 2.761 1 95.9 228 THR B C 1
ATOM 4130 O O . THR B 1 228 ? 18.5 15.756 3.437 1 95.9 228 THR B O 1
ATOM 4133 N N . GLY B 1 229 ? 17.579 14.989 1.592 1 95.28 229 GLY B N 1
ATOM 4134 C CA . GLY B 1 229 ? 18.836 14.843 0.877 1 95.28 229 GLY B CA 1
ATOM 4135 C C . GLY B 1 229 ? 19.644 13.641 1.328 1 95.28 229 GLY B C 1
ATOM 4136 O O . GLY B 1 229 ? 20.832 13.533 1.017 1 95.28 229 GLY B O 1
ATOM 4137 N N . ARG B 1 230 ? 19.065 12.738 2.009 1 97.51 230 ARG B N 1
ATOM 4138 C CA . ARG B 1 230 ? 19.793 11.601 2.562 1 97.51 230 ARG B CA 1
ATOM 4139 C C . ARG B 1 230 ? 19.652 10.374 1.667 1 97.51 230 ARG B C 1
ATOM 4141 O O . ARG B 1 230 ? 20.233 9.324 1.949 1 97.51 230 ARG B O 1
ATOM 4148 N N . LEU B 1 231 ? 18.84 10.493 0.669 1 97.83 231 LEU B N 1
ATOM 4149 C CA . LEU B 1 231 ? 18.65 9.493 -0.376 1 97.83 231 LEU B CA 1
ATOM 4150 C C . LEU B 1 231 ? 18.439 10.157 -1.733 1 97.83 231 LEU B C 1
ATOM 4152 O O . LEU B 1 231 ? 17.654 11.1 -1.852 1 97.83 231 LEU B O 1
ATOM 4156 N N . ASP B 1 232 ? 19.228 9.701 -2.662 1 97.59 232 ASP B N 1
ATOM 4157 C CA . ASP B 1 232 ? 19.038 10.228 -4.01 1 97.59 232 ASP B CA 1
ATOM 4158 C C . ASP B 1 232 ? 17.672 9.835 -4.567 1 97.59 232 ASP B C 1
ATOM 4160 O O . ASP B 1 232 ? 17.229 8.697 -4.392 1 97.59 232 ASP B O 1
ATOM 4164 N N . ALA B 1 233 ? 17.05 10.752 -5.275 1 97.28 233 ALA B N 1
ATOM 4165 C CA . ALA B 1 233 ? 15.734 10.52 -5.864 1 97.28 233 ALA B CA 1
ATOM 4166 C C . ALA B 1 233 ? 15.754 9.308 -6.792 1 97.28 233 ALA B C 1
ATOM 4168 O O . ALA B 1 233 ? 14.817 8.507 -6.799 1 97.28 233 ALA B O 1
ATOM 4169 N N . GLY B 1 234 ? 16.808 9.169 -7.509 1 97.56 234 GLY B N 1
ATOM 4170 C CA . GLY B 1 234 ? 16.923 8.081 -8.468 1 97.56 234 GLY B CA 1
ATOM 4171 C C . GLY B 1 234 ? 17.091 6.723 -7.813 1 97.56 234 GLY B C 1
ATOM 4172 O O . GLY B 1 234 ? 16.936 5.689 -8.466 1 97.56 234 GLY B O 1
ATOM 4173 N N . GLU B 1 235 ? 17.392 6.689 -6.497 1 98.31 235 GLU B N 1
ATOM 4174 C CA . GLU B 1 235 ? 17.636 5.446 -5.77 1 98.31 235 GLU B CA 1
ATOM 4175 C C . GLU B 1 235 ? 16.431 5.06 -4.917 1 98.31 235 GLU B C 1
ATOM 4177 O O . GLU B 1 235 ? 16.413 3.989 -4.308 1 98.31 235 GLU B O 1
ATOM 4182 N N . SER B 1 236 ? 15.43 5.881 -4.914 1 98.48 236 SER B N 1
ATOM 4183 C CA . SER B 1 236 ? 14.324 5.76 -3.97 1 98.48 236 SER B CA 1
ATOM 4184 C C . SER B 1 236 ? 13.521 4.487 -4.218 1 98.48 236 SER B C 1
ATOM 4186 O O . SER B 1 236 ? 13.019 3.87 -3.277 1 98.48 236 SER B O 1
ATOM 4188 N N . LEU B 1 237 ? 13.448 4.034 -5.466 1 98.58 237 LEU B N 1
ATOM 4189 C CA . LEU B 1 237 ? 12.643 2.858 -5.774 1 98.58 237 LEU B CA 1
ATOM 4190 C C . LEU B 1 237 ? 13.331 1.586 -5.29 1 98.58 237 LEU B C 1
ATOM 4192 O O . LEU B 1 237 ? 12.666 0.632 -4.88 1 98.58 237 LEU B O 1
ATOM 4196 N N . ASP B 1 238 ? 14.665 1.565 -5.345 1 98.65 238 ASP B N 1
ATOM 4197 C CA . ASP B 1 238 ? 15.376 0.414 -4.797 1 98.65 238 ASP B CA 1
ATOM 4198 C C . ASP B 1 238 ? 15.237 0.355 -3.277 1 98.65 238 ASP B C 1
ATOM 4200 O O . ASP B 1 238 ? 15.099 -0.726 -2.703 1 98.65 238 ASP B O 1
ATOM 4204 N N . TYR B 1 239 ? 15.254 1.506 -2.642 1 98.68 239 TYR B N 1
ATOM 4205 C CA . TYR B 1 239 ? 14.999 1.585 -1.208 1 98.68 239 TYR B CA 1
ATOM 4206 C C . TYR B 1 239 ? 13.609 1.059 -0.872 1 98.68 239 TYR B C 1
ATOM 4208 O O . TYR B 1 239 ? 13.455 0.224 0.023 1 98.68 239 TYR B O 1
ATOM 4216 N N . LEU B 1 240 ? 12.64 1.499 -1.633 1 98.72 240 LEU B N 1
ATOM 4217 C CA . LEU B 1 240 ? 11.258 1.074 -1.437 1 98.72 240 LEU B CA 1
ATOM 4218 C C . LEU B 1 240 ? 11.118 -0.43 -1.641 1 98.72 240 LEU B C 1
ATOM 4220 O O . LEU B 1 240 ? 10.44 -1.106 -0.864 1 98.72 240 LEU B O 1
ATOM 4224 N N . SER B 1 241 ? 11.752 -0.955 -2.655 1 98.51 241 SER B N 1
ATOM 4225 C CA . SER B 1 241 ? 11.745 -2.388 -2.926 1 98.51 241 SER B CA 1
ATOM 4226 C C . SER B 1 241 ? 12.331 -3.175 -1.759 1 98.51 241 SER B C 1
ATOM 4228 O O . SER B 1 241 ? 11.775 -4.197 -1.35 1 98.51 241 SER B O 1
ATOM 4230 N N . GLY B 1 242 ? 13.435 -2.659 -1.224 1 98.6 242 GLY B N 1
ATOM 4231 C CA . GLY B 1 242 ? 14.026 -3.288 -0.053 1 98.6 242 GLY B CA 1
ATOM 4232 C C . GLY B 1 242 ? 13.095 -3.312 1.145 1 98.6 242 GLY B C 1
ATOM 4233 O O . GLY B 1 242 ? 12.997 -4.324 1.841 1 98.6 242 GLY B O 1
ATOM 4234 N N . LEU B 1 243 ? 12.392 -2.245 1.338 1 98.5 243 LEU B N 1
ATOM 4235 C CA . LEU B 1 243 ? 11.448 -2.153 2.447 1 98.5 243 LEU B CA 1
ATOM 4236 C C . LEU B 1 243 ? 10.339 -3.19 2.304 1 98.5 243 LEU B C 1
ATOM 4238 O O . LEU B 1 243 ? 10.044 -3.924 3.25 1 98.5 243 LEU B O 1
ATOM 4242 N N . LEU B 1 244 ? 9.784 -3.279 1.139 1 98.54 244 LEU B N 1
ATOM 4243 C CA . LEU B 1 244 ? 8.612 -4.121 0.929 1 98.54 244 LEU B CA 1
ATOM 4244 C C . LEU B 1 244 ? 8.995 -5.597 0.938 1 98.54 244 LEU B C 1
ATOM 4246 O O . LEU B 1 244 ? 8.307 -6.418 1.55 1 98.54 244 LEU B O 1
ATOM 4250 N N . ILE B 1 245 ? 10.08 -5.923 0.25 1 98.62 245 ILE B N 1
ATOM 4251 C CA . ILE B 1 245 ? 10.549 -7.305 0.262 1 98.62 245 ILE B CA 1
ATOM 4252 C C . ILE B 1 245 ? 10.973 -7.692 1.677 1 98.62 245 ILE B C 1
ATOM 4254 O O . ILE B 1 245 ? 10.663 -8.789 2.147 1 98.62 245 ILE B O 1
ATOM 4258 N N . GLY B 1 246 ? 11.678 -6.814 2.332 1 98.43 246 GLY B N 1
ATOM 4259 C CA . GLY B 1 246 ? 12.055 -7.074 3.712 1 98.43 246 GLY B CA 1
ATOM 4260 C C . GLY B 1 246 ? 10.866 -7.342 4.615 1 98.43 246 GLY B C 1
ATOM 4261 O O . GLY B 1 246 ? 10.91 -8.24 5.458 1 98.43 246 GLY B O 1
ATOM 4262 N N . GLU B 1 247 ? 9.825 -6.555 4.481 1 97.81 247 GLU B N 1
ATOM 4263 C CA . GLU B 1 247 ? 8.599 -6.757 5.249 1 97.81 247 GLU B CA 1
ATOM 4264 C C . GLU B 1 247 ? 8.009 -8.14 4.992 1 97.81 247 GLU B C 1
ATOM 4266 O O . GLU B 1 247 ? 7.582 -8.822 5.926 1 97.81 247 GLU B O 1
ATOM 4271 N N . GLU B 1 248 ? 7.924 -8.528 3.782 1 98.09 248 GLU B N 1
ATOM 4272 C CA . GLU B 1 248 ? 7.453 -9.859 3.412 1 98.09 248 GLU B CA 1
ATOM 4273 C C . GLU B 1 248 ? 8.276 -10.947 4.096 1 98.09 248 GLU B C 1
ATOM 4275 O O . GLU B 1 248 ? 7.722 -11.849 4.726 1 98.09 248 GLU B O 1
ATOM 4280 N N . LEU B 1 249 ? 9.577 -10.817 3.987 1 97.41 249 LEU B N 1
ATOM 4281 C CA . LEU B 1 249 ? 10.462 -11.836 4.54 1 97.41 249 LEU B CA 1
ATOM 4282 C C . LEU B 1 249 ? 10.348 -11.889 6.06 1 97.41 249 LEU B C 1
ATOM 4284 O O . LEU B 1 249 ? 10.282 -12.972 6.645 1 97.41 249 LEU B O 1
ATOM 4288 N N . ARG B 1 250 ? 10.314 -10.721 6.659 1 95.7 250 ARG B N 1
ATOM 4289 C CA . ARG B 1 250 ? 10.176 -10.674 8.111 1 95.7 250 ARG B CA 1
ATOM 4290 C C . ARG B 1 250 ? 8.907 -11.389 8.564 1 95.7 250 ARG B C 1
ATOM 4292 O O . ARG B 1 250 ? 8.95 -12.232 9.462 1 95.7 250 ARG B O 1
ATOM 4299 N N . CYS B 1 251 ? 7.798 -11.109 7.935 1 95.01 251 CYS B N 1
ATOM 4300 C CA . CYS B 1 251 ? 6.513 -11.692 8.304 1 95.01 251 CYS B CA 1
ATOM 4301 C C . CYS B 1 251 ? 6.496 -13.192 8.031 1 95.01 251 CYS B C 1
ATOM 4303 O O . CYS B 1 251 ? 6.042 -13.974 8.868 1 95.01 251 CYS B O 1
ATOM 4305 N N . ALA B 1 252 ? 6.984 -13.57 6.878 1 95.53 252 ALA B N 1
ATOM 4306 C CA . ALA B 1 252 ? 6.944 -14.971 6.468 1 95.53 252 ALA B CA 1
ATOM 4307 C C . ALA B 1 252 ? 7.832 -15.83 7.364 1 95.53 252 ALA B C 1
ATOM 4309 O O . ALA B 1 252 ? 7.428 -16.912 7.796 1 95.53 252 ALA B O 1
ATOM 4310 N N . LEU B 1 253 ? 9.029 -15.355 7.66 1 94.36 253 LEU B N 1
ATOM 4311 C CA . LEU B 1 253 ? 9.994 -16.132 8.429 1 94.36 253 LEU B CA 1
ATOM 4312 C C . LEU B 1 253 ? 9.601 -16.183 9.902 1 94.36 253 LEU B C 1
ATOM 4314 O O . LEU B 1 253 ? 9.855 -17.18 10.582 1 94.36 253 LEU B O 1
ATOM 4318 N N . ASP B 1 254 ? 9.028 -15.126 10.403 1 89.88 254 ASP B N 1
ATOM 4319 C CA . ASP B 1 254 ? 8.523 -15.127 11.773 1 89.88 254 ASP B CA 1
ATOM 4320 C C . ASP B 1 254 ? 7.483 -16.227 11.973 1 89.88 254 ASP B C 1
ATOM 4322 O O . ASP B 1 254 ? 7.401 -16.823 13.049 1 89.88 254 ASP B O 1
ATOM 4326 N N . GLY B 1 255 ? 6.745 -16.527 10.989 1 85.58 255 GLY B N 1
ATOM 4327 C CA . GLY B 1 255 ? 5.7 -17.535 11.074 1 85.58 255 GLY B CA 1
ATOM 4328 C C . GLY B 1 255 ? 6.238 -18.953 11.097 1 85.58 255 GLY B C 1
ATOM 4329 O O . GLY B 1 255 ? 5.521 -19.889 11.456 1 85.58 255 GLY B O 1
ATOM 4330 N N . LEU B 1 256 ? 7.523 -19.155 10.724 1 86.16 256 LEU B N 1
ATOM 4331 C CA . LEU B 1 256 ? 8.099 -20.493 10.638 1 86.16 256 LEU B CA 1
ATOM 4332 C C . LEU B 1 256 ? 8.662 -20.93 11.986 1 86.16 256 LEU B C 1
ATOM 4334 O O . LEU B 1 256 ? 8.955 -22.111 12.188 1 86.16 256 LEU B O 1
ATOM 4338 N N . GLY B 1 257 ? 8.759 -20.118 13.007 1 76.57 257 GLY B N 1
ATOM 4339 C CA . GLY B 1 257 ? 9.152 -20.485 14.359 1 76.57 257 GLY B CA 1
ATOM 4340 C C . GLY B 1 257 ? 10.606 -20.905 14.464 1 76.57 257 GLY B C 1
ATOM 4341 O O . GLY B 1 257 ? 10.954 -21.755 15.286 1 76.57 257 GLY B O 1
ATOM 4342 N N . GLY B 1 258 ? 11.508 -20.537 13.605 1 74.37 258 GLY B N 1
ATOM 4343 C CA . GLY B 1 258 ? 12.935 -20.764 13.765 1 74.37 258 GLY B CA 1
ATOM 4344 C C . GLY B 1 258 ? 13.478 -21.832 12.835 1 74.37 258 GLY B C 1
ATOM 4345 O O . GLY B 1 258 ? 14.67 -21.842 12.521 1 74.37 258 GLY B O 1
ATOM 4346 N N . ALA B 1 259 ? 12.677 -22.87 12.536 1 79.69 259 ALA B N 1
ATOM 4347 C CA . ALA B 1 259 ? 13.176 -23.889 11.616 1 79.69 259 ALA B CA 1
ATOM 4348 C C . ALA B 1 259 ? 12.673 -23.64 10.197 1 79.69 259 ALA B C 1
ATOM 4350 O O . ALA B 1 259 ? 11.476 -23.76 9.925 1 79.69 259 ALA B O 1
ATOM 4351 N N . CYS B 1 260 ? 13.648 -23.306 9.394 1 81.75 260 CYS B N 1
ATOM 4352 C CA . CYS B 1 260 ? 13.263 -23.047 8.011 1 81.75 260 CYS B CA 1
ATOM 4353 C C . CYS B 1 260 ? 13.491 -24.278 7.142 1 81.75 260 CYS B C 1
ATOM 4355 O O . CYS B 1 260 ? 14.614 -24.774 7.043 1 81.75 260 CYS B O 1
ATOM 4357 N N . PRO B 1 261 ? 12.505 -24.817 6.627 1 90.13 261 PRO B N 1
ATOM 4358 C CA . PRO B 1 261 ? 12.696 -25.902 5.662 1 90.13 261 PRO B CA 1
ATOM 4359 C C . PRO B 1 261 ? 13.469 -25.458 4.422 1 90.13 261 PRO B C 1
ATOM 4361 O O . PRO B 1 261 ? 13.761 -24.27 4.263 1 90.13 261 PRO B O 1
ATOM 4364 N N . PRO B 1 262 ? 13.905 -26.515 3.65 1 93.7 262 PRO B N 1
ATOM 4365 C CA . PRO B 1 262 ? 14.518 -26.104 2.385 1 93.7 262 PRO B CA 1
ATOM 4366 C C . PRO B 1 262 ? 13.674 -25.085 1.623 1 93.7 262 PRO B C 1
ATOM 4368 O O . PRO B 1 262 ? 12.47 -25.287 1.443 1 93.7 262 PRO B O 1
ATOM 4371 N N . LEU B 1 263 ? 14.282 -24.008 1.276 1 96.92 263 LEU B N 1
ATOM 4372 C CA . LEU B 1 263 ? 13.579 -22.924 0.598 1 96.92 263 LEU B CA 1
ATOM 4373 C C . LEU B 1 263 ? 13.958 -22.871 -0.878 1 96.92 263 LEU B C 1
ATOM 4375 O O . LEU B 1 263 ? 15.142 -22.912 -1.221 1 96.92 263 LEU B O 1
ATOM 4379 N N . VAL B 1 264 ? 12.976 -22.815 -1.728 1 98 264 VAL B N 1
ATOM 4380 C CA . VAL B 1 264 ? 13.168 -22.795 -3.175 1 98 264 VAL B CA 1
ATOM 4381 C C . VAL B 1 264 ? 12.473 -21.574 -3.772 1 98 264 VAL B C 1
ATOM 4383 O O . VAL B 1 264 ? 11.337 -21.259 -3.409 1 98 264 VAL B O 1
ATOM 4386 N N . LEU B 1 265 ? 13.182 -20.872 -4.611 1 98.5 265 LEU B N 1
ATOM 4387 C CA . LEU B 1 265 ? 12.599 -19.759 -5.354 1 98.5 265 LEU B CA 1
ATOM 4388 C C . LEU B 1 265 ? 12.25 -20.18 -6.778 1 98.5 265 LEU B C 1
ATOM 4390 O O . LEU B 1 265 ? 13.058 -20.818 -7.457 1 98.5 265 LEU B O 1
ATOM 4394 N N . ILE B 1 266 ? 11.036 -19.837 -7.153 1 97.91 266 ILE B N 1
ATOM 4395 C CA . ILE B 1 266 ? 10.585 -20.136 -8.508 1 97.91 266 ILE B CA 1
ATOM 4396 C C . ILE B 1 266 ? 10.115 -18.853 -9.19 1 97.91 266 ILE B C 1
ATOM 4398 O O . ILE B 1 266 ? 9.235 -18.156 -8.678 1 97.91 266 ILE B O 1
ATOM 4402 N N . GLY B 1 267 ? 10.625 -18.527 -10.318 1 91.46 267 GLY B N 1
ATOM 4403 C CA . GLY B 1 267 ? 10.176 -17.345 -11.037 1 91.46 267 GLY B CA 1
ATOM 4404 C C . GLY B 1 267 ? 11.239 -16.762 -11.949 1 91.46 267 GLY B C 1
ATOM 4405 O O . GLY B 1 267 ? 12.131 -17.478 -12.409 1 91.46 267 GLY B O 1
ATOM 4406 N N . ASP B 1 268 ? 11.072 -15.475 -12.252 1 88.45 268 ASP B N 1
ATOM 4407 C CA . ASP B 1 268 ? 12.035 -14.729 -13.057 1 88.45 268 ASP B CA 1
ATOM 4408 C C . ASP B 1 268 ? 13.405 -14.699 -12.385 1 88.45 268 ASP B C 1
ATOM 4410 O O . ASP B 1 268 ? 13.507 -14.456 -11.181 1 88.45 268 ASP B O 1
ATOM 4414 N N . GLY B 1 269 ? 14.414 -14.893 -13.153 1 92 269 GLY B N 1
ATOM 4415 C CA . GLY B 1 269 ? 15.764 -15.002 -12.622 1 92 269 GLY B CA 1
ATOM 4416 C C . GLY B 1 269 ? 16.198 -13.777 -11.84 1 92 269 GLY B C 1
ATOM 4417 O O . GLY B 1 269 ? 16.718 -13.897 -10.729 1 92 269 GLY B O 1
ATOM 4418 N N . ALA B 1 270 ? 15.96 -12.622 -12.406 1 92.66 270 ALA B N 1
ATOM 4419 C CA . ALA B 1 270 ? 16.412 -11.394 -11.757 1 92.66 270 ALA B CA 1
ATOM 4420 C C . ALA B 1 270 ? 15.684 -11.172 -10.435 1 92.66 270 ALA B C 1
ATOM 4422 O O . ALA B 1 270 ? 16.299 -10.793 -9.436 1 92.66 270 ALA B O 1
ATOM 4423 N N . LEU B 1 271 ? 14.457 -11.379 -10.443 1 95.24 271 LEU B N 1
ATOM 4424 C CA . LEU B 1 271 ? 13.666 -11.218 -9.228 1 95.24 271 LEU B CA 1
ATOM 4425 C C . LEU B 1 271 ? 14.055 -12.26 -8.185 1 95.24 271 LEU B C 1
ATOM 4427 O O . LEU B 1 271 ? 14.172 -11.943 -6.999 1 95.24 271 LEU B O 1
ATOM 4431 N N . CYS B 1 272 ? 14.308 -13.498 -8.583 1 97.33 272 CYS B N 1
ATOM 4432 C CA . CYS B 1 272 ? 14.727 -14.55 -7.665 1 97.33 272 CYS B CA 1
ATOM 4433 C C . CYS B 1 272 ? 16.075 -14.219 -7.034 1 97.33 272 CYS B C 1
ATOM 4435 O O . CYS B 1 272 ? 16.285 -14.461 -5.844 1 97.33 272 CYS B O 1
ATOM 4437 N N . GLU B 1 273 ? 16.891 -13.664 -7.842 1 96.48 273 GLU B N 1
ATOM 4438 C CA . GLU B 1 273 ? 18.191 -13.282 -7.298 1 96.48 273 GLU B CA 1
ATOM 4439 C C . GLU B 1 273 ? 18.048 -12.195 -6.238 1 96.48 273 GLU B C 1
ATOM 4441 O O . GLU B 1 273 ? 18.761 -12.203 -5.232 1 96.48 273 GLU B O 1
ATOM 4446 N N . ARG B 1 274 ? 17.202 -11.285 -6.49 1 96.92 274 ARG B N 1
ATOM 4447 C CA . ARG B 1 274 ? 16.935 -10.232 -5.514 1 96.92 274 ARG B CA 1
ATOM 4448 C C . ARG B 1 274 ? 16.403 -10.817 -4.21 1 96.92 274 ARG B C 1
ATOM 4450 O O . ARG B 1 274 ? 16.808 -10.396 -3.125 1 96.92 274 ARG B O 1
ATOM 4457 N N . TYR B 1 275 ? 15.517 -11.763 -4.3 1 98.35 275 TYR B N 1
ATOM 4458 C CA . TYR B 1 275 ? 14.977 -12.428 -3.119 1 98.35 275 TYR B CA 1
ATOM 4459 C C . TYR B 1 275 ? 16.055 -13.24 -2.41 1 98.35 275 TYR B C 1
ATOM 4461 O O . TYR B 1 275 ? 16.106 -13.272 -1.178 1 98.35 275 TYR B O 1
ATOM 4469 N N . ARG B 1 276 ? 16.842 -13.904 -3.2 1 97.83 276 ARG B N 1
ATOM 4470 C CA . ARG B 1 276 ? 17.926 -14.68 -2.606 1 97.83 276 ARG B CA 1
ATOM 4471 C C . ARG B 1 276 ? 18.857 -13.787 -1.793 1 97.83 276 ARG B C 1
ATOM 4473 O O . ARG B 1 276 ? 19.228 -14.128 -0.668 1 97.83 276 ARG B O 1
ATOM 4480 N N . GLU B 1 277 ? 19.204 -12.672 -2.366 1 96.83 277 GLU B N 1
ATOM 4481 C CA . GLU B 1 277 ? 20.024 -11.705 -1.644 1 96.83 277 GLU B CA 1
ATOM 4482 C C . GLU B 1 277 ? 19.344 -11.26 -0.352 1 96.83 277 GLU B C 1
ATOM 4484 O O . GLU B 1 277 ? 19.973 -11.227 0.707 1 96.83 277 GLU B O 1
ATOM 4489 N N . ALA B 1 278 ? 18.13 -10.91 -0.432 1 98.37 278 ALA B N 1
ATOM 4490 C CA . ALA B 1 278 ? 17.361 -10.455 0.723 1 98.37 278 ALA B CA 1
ATOM 4491 C C . ALA B 1 278 ? 17.305 -11.531 1.804 1 98.37 278 ALA B C 1
ATOM 4493 O O . ALA B 1 278 ? 17.495 -11.241 2.988 1 98.37 278 ALA B O 1
ATOM 4494 N N . LEU B 1 279 ? 17.04 -12.758 1.373 1 97.66 279 LEU B N 1
ATOM 4495 C CA . LEU B 1 279 ? 16.975 -13.878 2.305 1 97.66 279 LEU B CA 1
ATOM 4496 C C . LEU B 1 279 ? 18.294 -14.04 3.054 1 97.66 279 LEU B C 1
ATOM 4498 O O . LEU B 1 279 ? 18.301 -14.349 4.247 1 97.66 279 LEU B O 1
ATOM 4502 N N . GLY B 1 280 ? 19.378 -13.834 2.353 1 96.31 280 GLY B N 1
ATOM 4503 C CA . GLY B 1 280 ? 20.679 -13.857 3.002 1 96.31 280 GLY B CA 1
ATOM 4504 C C . GLY B 1 280 ? 20.795 -12.862 4.141 1 96.31 280 GLY B C 1
ATOM 4505 O O . GLY B 1 280 ? 21.353 -13.177 5.194 1 96.31 280 GLY B O 1
ATOM 4506 N N . HIS B 1 281 ? 20.254 -11.726 3.993 1 96.01 281 HIS B N 1
ATOM 4507 C CA . HIS B 1 281 ? 20.271 -10.694 5.023 1 96.01 281 HIS B CA 1
ATOM 4508 C C . HIS B 1 281 ? 19.401 -11.087 6.211 1 96.01 281 HIS B C 1
ATOM 4510 O O . HIS B 1 281 ? 19.529 -10.515 7.296 1 96.01 281 HIS B O 1
ATOM 4516 N N . PHE B 1 282 ? 18.522 -12.028 6.02 1 95.11 282 PHE B N 1
ATOM 4517 C CA . PHE B 1 282 ? 17.655 -12.504 7.091 1 95.11 282 PHE B CA 1
ATOM 4518 C C . PHE B 1 282 ? 18.155 -13.834 7.643 1 95.11 282 PHE B C 1
ATOM 4520 O O . PHE B 1 282 ? 17.447 -14.505 8.396 1 95.11 282 PHE B O 1
ATOM 4527 N N . GLY B 1 283 ? 19.303 -14.319 7.147 1 93.35 283 GLY B N 1
ATOM 4528 C CA . GLY B 1 283 ? 19.959 -15.485 7.715 1 93.35 283 GLY B CA 1
ATOM 4529 C C . GLY B 1 283 ? 19.603 -16.777 7.004 1 93.35 283 GLY B C 1
ATOM 4530 O O . GLY B 1 283 ? 19.875 -17.867 7.511 1 93.35 283 GLY B O 1
ATOM 4531 N N . VAL B 1 284 ? 18.919 -16.704 5.917 1 94.88 284 VAL B N 1
ATOM 4532 C CA . VAL B 1 284 ? 18.603 -17.88 5.112 1 94.88 284 VAL B CA 1
ATOM 4533 C C . VAL B 1 284 ? 19.564 -17.97 3.929 1 94.88 284 VAL B C 1
ATOM 4535 O O . VAL B 1 284 ? 19.342 -17.34 2.892 1 94.88 284 VAL B O 1
ATOM 4538 N N . ASP B 1 285 ? 20.495 -18.808 3.993 1 91.81 285 ASP B N 1
ATOM 4539 C CA . ASP B 1 285 ? 21.598 -18.794 3.037 1 91.81 285 ASP B CA 1
ATOM 4540 C C . ASP B 1 285 ? 21.466 -19.935 2.03 1 91.81 285 ASP B C 1
ATOM 4542 O O . ASP B 1 285 ? 22.019 -19.866 0.93 1 91.81 285 ASP B O 1
ATOM 4546 N N . ARG B 1 286 ? 20.811 -20.927 2.346 1 93.04 286 ARG B N 1
ATOM 4547 C CA . ARG B 1 286 ? 20.657 -22.06 1.44 1 93.04 286 ARG B CA 1
ATOM 4548 C C . ARG B 1 286 ? 19.331 -21.985 0.69 1 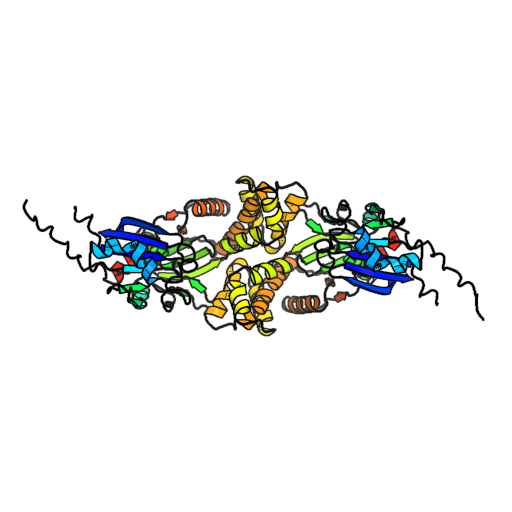93.04 286 ARG B C 1
ATOM 4550 O O . ARG B 1 286 ? 18.311 -22.48 1.173 1 93.04 286 ARG B O 1
ATOM 4557 N N . VAL B 1 287 ? 19.363 -21.368 -0.442 1 96.17 287 VAL B N 1
ATOM 4558 C CA . VAL B 1 287 ? 18.166 -21.172 -1.254 1 96.17 287 VAL B CA 1
ATOM 4559 C C . VAL B 1 287 ? 18.422 -21.658 -2.678 1 96.17 287 VAL B C 1
ATOM 4561 O O . VAL B 1 287 ? 19.437 -21.31 -3.287 1 96.17 287 VAL B O 1
ATOM 4564 N N . ARG B 1 288 ? 17.622 -22.432 -3.148 1 95.44 288 ARG B N 1
ATOM 4565 C CA . ARG B 1 288 ? 17.707 -22.921 -4.52 1 95.44 288 ARG B CA 1
ATOM 4566 C C . ARG B 1 288 ? 16.774 -22.138 -5.439 1 95.44 288 ARG B C 1
ATOM 4568 O O . ARG B 1 288 ? 15.655 -21.797 -5.05 1 95.44 288 ARG B O 1
ATOM 4575 N N . ILE B 1 289 ? 17.219 -21.838 -6.629 1 96.78 289 ILE B N 1
ATOM 4576 C CA . ILE B 1 289 ? 16.382 -21.225 -7.655 1 96.78 289 ILE B CA 1
ATOM 4577 C C . ILE B 1 289 ? 16.055 -22.253 -8.736 1 96.78 289 ILE B C 1
ATOM 4579 O O . ILE B 1 289 ? 16.949 -22.937 -9.241 1 96.78 289 ILE B O 1
ATOM 4583 N N . VAL B 1 290 ? 14.865 -22.428 -8.984 1 95.18 290 VAL B N 1
ATOM 4584 C CA . VAL B 1 290 ? 14.423 -23.378 -9.999 1 95.18 290 VAL B CA 1
ATOM 4585 C C . VAL B 1 290 ? 13.913 -22.624 -11.225 1 95.18 290 VAL B C 1
ATOM 4587 O O . VAL B 1 290 ? 12.995 -21.806 -11.122 1 95.18 290 VAL B O 1
ATOM 4590 N N . GLU B 1 291 ? 14.592 -23.009 -12.217 1 88.29 291 GLU B N 1
ATOM 4591 C CA . GLU B 1 291 ? 14.148 -22.489 -13.506 1 88.29 291 GLU B CA 1
ATOM 4592 C C . GLU B 1 291 ? 13.286 -23.507 -14.246 1 88.29 291 GLU B C 1
ATOM 4594 O O . GLU B 1 291 ? 13.211 -24.671 -13.846 1 88.29 291 GLU B O 1
ATOM 4599 N N . GLU B 1 292 ? 12.481 -23.169 -15.251 1 88.22 292 GLU B N 1
ATOM 4600 C CA . GLU B 1 292 ? 11.698 -24.01 -16.153 1 88.22 292 GLU B CA 1
ATOM 4601 C C . GLU B 1 292 ? 10.633 -24.793 -15.391 1 88.22 292 GLU B C 1
ATOM 4603 O O . GLU B 1 292 ? 10.314 -25.928 -15.751 1 88.22 292 GLU B O 1
ATOM 4608 N N . ALA B 1 293 ? 10.231 -24.303 -14.225 1 95.04 293 ALA B N 1
ATOM 4609 C CA . ALA B 1 293 ? 9.251 -24.989 -13.386 1 95.04 293 ALA B CA 1
ATOM 4610 C C . ALA B 1 293 ? 7.906 -25.106 -14.098 1 95.04 293 ALA B C 1
ATOM 4612 O O . ALA B 1 293 ? 7.184 -26.088 -13.916 1 95.04 293 ALA B O 1
ATOM 4613 N N . ALA B 1 294 ? 7.615 -24.171 -14.938 1 96.11 294 ALA B N 1
ATOM 4614 C CA . ALA B 1 294 ? 6.317 -24.156 -15.607 1 96.11 294 ALA B CA 1
ATOM 4615 C C . ALA B 1 294 ? 6.184 -25.33 -16.573 1 96.11 294 ALA B C 1
ATOM 4617 O O . ALA B 1 294 ? 5.221 -26.097 -16.5 1 96.11 294 ALA B O 1
ATOM 4618 N N . SER B 1 295 ? 7.196 -25.523 -17.476 1 97.48 295 SER B N 1
ATOM 4619 C CA . SER B 1 295 ? 7.141 -26.611 -18.447 1 97.48 295 SER B CA 1
ATOM 4620 C C . SER B 1 295 ? 7.214 -27.97 -17.759 1 97.48 295 SER B C 1
ATOM 4622 O O . SER B 1 295 ? 6.488 -28.897 -18.125 1 97.48 295 SER B O 1
ATOM 4624 N N . ALA B 1 296 ? 8.037 -28.035 -16.737 1 97.77 296 ALA B N 1
ATOM 4625 C CA . ALA B 1 296 ? 8.147 -29.289 -15.996 1 97.77 296 ALA B CA 1
ATOM 4626 C C . ALA B 1 296 ? 6.833 -29.632 -15.3 1 97.77 296 ALA B C 1
ATOM 4628 O O . ALA B 1 296 ? 6.46 -30.804 -15.207 1 97.77 296 ALA B O 1
ATOM 4629 N N . GLY B 1 297 ? 6.185 -28.622 -14.776 1 98.24 297 GLY B N 1
ATOM 4630 C CA . GLY B 1 297 ? 4.907 -28.826 -14.112 1 98.24 297 GLY B CA 1
ATOM 4631 C C . GLY B 1 297 ? 3.811 -29.285 -15.054 1 98.24 297 GLY B C 1
ATOM 4632 O O . GLY B 1 297 ? 3.025 -30.173 -14.716 1 98.24 297 GLY B O 1
ATOM 4633 N N . LEU B 1 298 ? 3.773 -28.648 -16.212 1 98.26 298 LEU B N 1
ATOM 4634 C CA . LEU B 1 298 ? 2.813 -29.061 -17.23 1 98.26 298 LEU B CA 1
ATOM 4635 C C . LEU B 1 298 ? 3.014 -30.526 -17.605 1 98.26 298 LEU B C 1
ATOM 4637 O O . LEU B 1 298 ? 2.047 -31.285 -17.702 1 98.26 298 LEU B O 1
ATOM 4641 N N . TRP B 1 299 ? 4.213 -30.912 -17.72 1 97.81 299 TRP B N 1
ATOM 4642 C CA . TRP B 1 299 ? 4.525 -32.301 -18.041 1 97.81 299 TRP B CA 1
ATOM 4643 C C . TRP B 1 299 ? 4.073 -33.234 -16.923 1 97.81 299 TRP B C 1
ATOM 4645 O O . TRP B 1 299 ? 3.427 -34.253 -17.178 1 97.81 299 TRP B O 1
ATOM 4655 N N . ARG B 1 300 ? 4.381 -32.858 -15.714 1 97.56 300 ARG B N 1
ATOM 4656 C CA . ARG B 1 300 ? 4.053 -33.674 -14.55 1 97.56 300 ARG B CA 1
ATOM 4657 C C . ARG B 1 300 ? 2.549 -33.909 -14.452 1 97.56 300 ARG B C 1
ATOM 4659 O O . ARG B 1 300 ? 2.107 -35.022 -14.161 1 97.56 300 ARG B O 1
ATOM 4666 N N . ILE B 1 301 ? 1.793 -32.885 -14.644 1 97.96 301 ILE B N 1
ATOM 4667 C CA . ILE B 1 301 ? 0.341 -32.986 -14.546 1 97.96 301 ILE B CA 1
ATOM 4668 C C . ILE B 1 301 ? -0.197 -33.829 -15.7 1 97.96 301 ILE B C 1
ATOM 4670 O O . ILE B 1 301 ? -1.077 -34.671 -15.504 1 97.96 301 ILE B O 1
ATOM 4674 N N . ALA B 1 302 ? 0.365 -33.654 -16.902 1 97.95 302 ALA B N 1
ATOM 4675 C CA . ALA B 1 302 ? -0.048 -34.445 -18.059 1 97.95 302 ALA B CA 1
ATOM 4676 C C . ALA B 1 302 ? 0.244 -35.927 -17.842 1 97.95 302 ALA B C 1
ATOM 4678 O O . ALA B 1 302 ? -0.57 -36.784 -18.194 1 97.95 302 ALA B O 1
ATOM 4679 N N . GLU B 1 303 ? 1.386 -36.135 -17.286 1 96.72 303 GLU B N 1
ATOM 4680 C CA . GLU B 1 303 ? 1.765 -37.51 -16.974 1 96.72 303 GLU B CA 1
ATOM 4681 C C . GLU B 1 303 ? 0.791 -38.139 -15.981 1 96.72 303 GLU B C 1
ATOM 4683 O O . GLU B 1 303 ? 0.321 -39.259 -16.189 1 96.72 303 GLU B O 1
ATOM 4688 N N . ALA B 1 304 ? 0.48 -37.465 -14.953 1 96.62 304 ALA B N 1
ATOM 4689 C CA . ALA B 1 304 ? -0.448 -37.946 -13.933 1 96.62 304 ALA B CA 1
ATOM 4690 C C . ALA B 1 304 ? -1.842 -38.159 -14.515 1 96.62 304 ALA B C 1
ATOM 4692 O O . ALA B 1 304 ? -2.579 -39.042 -14.07 1 96.62 304 ALA B O 1
ATOM 4693 N N . ALA B 1 305 ? -2.162 -37.375 -15.509 1 97.25 305 ALA B N 1
ATOM 4694 C CA . ALA B 1 305 ? -3.492 -37.43 -16.111 1 97.25 305 ALA B CA 1
ATOM 4695 C C . ALA B 1 305 ? -3.561 -38.506 -17.191 1 97.25 305 ALA B C 1
ATOM 4697 O O . ALA B 1 305 ? -4.627 -38.757 -17.758 1 97.25 305 ALA B O 1
ATOM 4698 N N . GLY B 1 306 ? -2.401 -39.078 -17.594 1 95.34 306 GLY B N 1
ATOM 4699 C CA . GLY B 1 306 ? -2.368 -40.105 -18.623 1 95.34 306 GLY B CA 1
ATOM 4700 C C . GLY B 1 306 ? -2.508 -39.546 -20.027 1 95.34 306 GLY B C 1
ATOM 4701 O O . GLY B 1 306 ? -2.968 -40.242 -20.934 1 95.34 306 GLY B O 1
ATOM 4702 N N . LEU B 1 307 ? -2.104 -38.308 -20.208 1 94.8 307 LEU B N 1
ATOM 4703 C CA . LEU B 1 307 ? -2.285 -37.648 -21.497 1 94.8 307 LEU B CA 1
ATOM 4704 C C . LEU B 1 307 ? -1.121 -37.955 -22.433 1 94.8 307 LEU B C 1
ATOM 4706 O O . LEU B 1 307 ? -1.196 -37.683 -23.633 1 94.8 307 LEU B O 1
ATOM 4710 N N . LEU B 1 308 ? -0.06 -38.511 -21.963 1 92.84 308 LEU B N 1
ATOM 4711 C CA . LEU B 1 308 ? 1.167 -38.646 -22.742 1 92.84 308 LEU B CA 1
ATOM 4712 C C . LEU B 1 308 ? 1.205 -39.987 -23.468 1 92.84 308 LEU B C 1
ATOM 4714 O O . LEU B 1 308 ? 2.171 -40.289 -24.173 1 92.84 308 LEU B O 1
ATOM 4718 N N . ALA B 1 309 ? 0.363 -40.908 -23.234 1 75.89 309 ALA B N 1
ATOM 4719 C CA . ALA B 1 309 ? 0.374 -42.263 -23.778 1 75.89 309 ALA B CA 1
ATOM 4720 C C . ALA B 1 309 ? 0.261 -42.245 -25.3 1 75.89 309 ALA B C 1
ATOM 4722 O O . ALA B 1 309 ? 0.794 -43.126 -25.979 1 75.89 309 ALA B O 1
ATOM 4723 N N . ALA B 1 310 ? -0.543 -41.37 -25.946 1 60.3 310 ALA B N 1
ATOM 4724 C CA . ALA B 1 310 ? -0.824 -41.583 -27.363 1 60.3 310 ALA B CA 1
ATOM 4725 C C . ALA B 1 310 ? 0.315 -41.059 -28.233 1 60.3 310 ALA B C 1
ATOM 4727 O O . ALA B 1 310 ? 0.796 -39.942 -28.03 1 60.3 310 ALA B O 1
ATOM 4728 N N . THR B 1 311 ? 1.206 -41.979 -28.779 1 55.92 311 THR B N 1
ATOM 4729 C CA . THR B 1 311 ? 2.192 -41.576 -29.775 1 55.92 311 THR B CA 1
ATOM 4730 C C . THR B 1 311 ? 1.511 -40.939 -30.983 1 55.92 311 THR B C 1
ATOM 4732 O O . THR B 1 311 ? 0.604 -41.529 -31.574 1 55.92 311 THR B O 1
ATOM 4735 N N . PRO B 1 312 ? 1.796 -39.653 -31.107 1 53.81 312 PRO B N 1
ATOM 4736 C CA . PRO B 1 312 ? 1.148 -39.038 -32.268 1 53.81 312 PRO B CA 1
ATOM 4737 C C . PRO B 1 312 ? 1.454 -39.771 -33.572 1 53.81 312 PRO B C 1
ATOM 4739 O O . PRO B 1 312 ? 2.504 -40.406 -33.695 1 53.81 312 PRO B O 1
ATOM 4742 N N . ASP B 1 313 ? 0.484 -40.042 -34.406 1 50.23 313 ASP B N 1
ATOM 4743 C CA . ASP B 1 313 ? 0.69 -40.584 -35.746 1 50.23 313 ASP B CA 1
ATOM 4744 C C . ASP B 1 313 ? 1.68 -39.731 -36.537 1 50.23 313 ASP B C 1
ATOM 4746 O O . ASP B 1 313 ? 1.497 -38.518 -36.667 1 50.23 313 ASP B O 1
ATOM 4750 N N . ILE B 1 314 ? 2.941 -40.113 -36.545 1 49.49 314 ILE B N 1
ATOM 4751 C CA . ILE B 1 314 ? 3.898 -39.421 -37.4 1 49.49 314 ILE B CA 1
ATOM 4752 C C . ILE B 1 314 ? 3.436 -39.492 -38.854 1 49.49 314 ILE B C 1
ATOM 4754 O O . ILE B 1 314 ? 3.17 -40.577 -39.375 1 49.49 314 ILE B O 1
ATOM 4758 N N . PRO B 1 315 ? 2.987 -38.413 -39.435 1 46.78 315 PRO B N 1
ATOM 4759 C CA . PRO B 1 315 ? 2.675 -38.574 -40.856 1 46.78 315 PRO B CA 1
ATOM 4760 C C . PRO B 1 315 ? 3.821 -39.202 -41.645 1 46.78 315 PRO B C 1
ATOM 4762 O O . PRO B 1 315 ? 4.984 -38.84 -41.446 1 46.78 315 PRO B O 1
ATOM 4765 N N . THR B 1 316 ? 3.776 -40.43 -42.104 1 44.28 316 THR B N 1
ATOM 4766 C CA . THR B 1 316 ? 4.7 -41.061 -43.039 1 44.28 316 THR B CA 1
ATOM 4767 C C . THR B 1 316 ? 4.905 -40.184 -44.271 1 44.28 316 THR B C 1
ATOM 4769 O O . THR B 1 316 ? 3.937 -39.732 -44.885 1 44.28 316 THR B O 1
ATOM 4772 N N . ARG B 1 317 ? 6.07 -39.529 -44.497 1 45.62 317 ARG B N 1
ATOM 4773 C CA . ARG B 1 317 ? 6.441 -38.902 -45.762 1 45.62 317 ARG B CA 1
ATOM 4774 C C . ARG B 1 317 ? 6.157 -39.83 -46.938 1 45.62 317 ARG B C 1
ATOM 4776 O O . ARG B 1 317 ? 6.692 -40.939 -47.003 1 45.62 317 ARG B O 1
ATOM 4783 N N . SER B 1 318 ? 5.083 -39.832 -47.6 1 33.38 318 SER B N 1
ATOM 4784 C CA . SER B 1 318 ? 5.006 -40.441 -48.924 1 33.38 318 SER B CA 1
ATOM 4785 C C . SER B 1 318 ? 6.094 -39.898 -49.845 1 33.38 318 SER B C 1
ATOM 4787 O O . SER B 1 318 ? 6.233 -38.683 -50.001 1 33.38 318 SER B O 1
ATOM 4789 N N . ALA B 1 319 ? 7.207 -40.559 -50.061 1 45.67 319 ALA B N 1
ATOM 4790 C CA . ALA B 1 319 ? 8.177 -40.405 -51.142 1 45.67 319 ALA B CA 1
ATOM 4791 C C . ALA B 1 319 ? 7.477 -40.207 -52.483 1 45.67 319 ALA B C 1
ATOM 4793 O O . ALA B 1 319 ? 6.975 -41.164 -53.076 1 45.67 319 ALA B O 1
ATOM 4794 N N . ASN B 1 320 ? 6.447 -39.356 -52.749 1 30.34 320 ASN B N 1
ATOM 4795 C CA . ASN B 1 320 ? 6.15 -39.164 -54.165 1 30.34 320 ASN B CA 1
ATOM 4796 C C . ASN B 1 320 ? 7.405 -38.809 -54.958 1 30.34 320 ASN B C 1
ATOM 4798 O O . ASN B 1 320 ? 8.069 -37.814 -54.664 1 30.34 320 ASN B O 1
ATOM 4802 N N . HIS B 1 321 ? 8.015 -39.807 -55.711 1 34.85 321 HIS B N 1
ATOM 4803 C CA . HIS B 1 321 ? 8.952 -39.927 -56.822 1 34.85 321 HIS B CA 1
ATOM 4804 C C . HIS B 1 321 ? 8.65 -38.903 -57.911 1 34.85 321 HIS B C 1
ATOM 4806 O O . HIS B 1 321 ? 7.544 -38.88 -58.458 1 34.85 321 HIS B O 1
ATOM 4812 N N . VAL B 1 322 ? 9.589 -37.832 -58.015 1 27.17 322 VAL B N 1
ATOM 4813 C CA . VAL B 1 322 ? 9.891 -37.281 -59.332 1 27.17 322 VAL B CA 1
ATOM 4814 C C . VAL B 1 322 ? 10.755 -38.264 -60.118 1 27.17 322 VAL B C 1
ATOM 4816 O O . VAL B 1 322 ? 11.684 -38.86 -59.569 1 27.17 322 VAL B O 1
#

Secondary structure (DSSP, 8-state):
--GGGS--EEEEEE-SS-EEEEEE-GGG-EEEEEEES--TTTSGGG-HHHHHHHHHHHHHHHSTT--EEEEEGGGSTTSSS--PPEESSB-HHHHHHT-EEEE-SSS-EEEE---EEE-SSS-EEESSHHHHHHHHHHH-GGGGSEEEEEE-STTEEEEEEETTEEEEEEEE-HHHHHHHHHHHSTTTHHHHHH-----HHHHHHHHHHHHHS-GGGTTTHHHHHHHTTSS-GGGHHHHHHHHHHH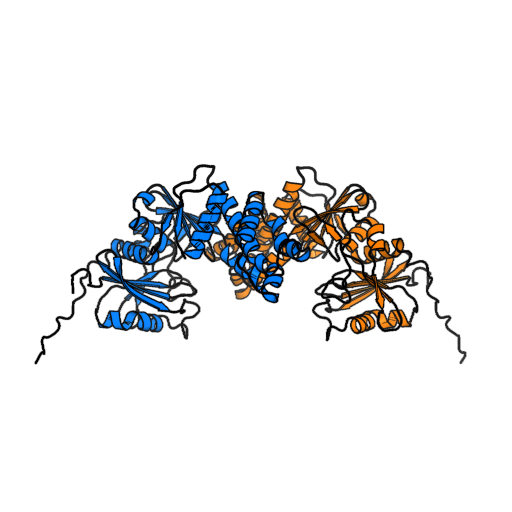HHHHHHHHTTTT----EEEES-HHHHHHHHHHHHHTT---EEEE-SHHHHHHHHHHHHHT-S-S------------/--GGGS--EEEEEE-SS-EEEEEE-GGG-EEEEEEES--TTTSGGG-HHHHHHHHHHHHHHHSTT--EEEEEGGGSTTSSS--PPEESSB-HHHHHHT-EEEE-SSS-EEEE---EEE-SSS-EEESSHHHHHHHHHHH-GGGGSEEEEEE-STTEEEEEEETTEEEEEEEE-HHHHHHHHHHHSTTTHHHHHH-----HHHHHHHHHHHHHS-GGGTTTHHHHHHHTTSS-GGGHHHHHHHHHHHHHHHHHHHTTTT----EEEES-HHHHHHHHHHHHHTT---EEEE-SHHHHHHHHHHHHHT-S-S------------

Nearest PDB structures (foldseek):
  3t69-assembly1_A  TM=9.102E-01  e=3.222E-26  Sinorhizobium meliloti 1021
  3r1x-assembly1_A  TM=8.911E-01  e=7.270E-26  Klebsiella pneumoniae subsp. pneumoniae MGH 78578
  3t69-assembly1_B  TM=8.731E-01  e=4.951E-25  Sinorhizobium meliloti 1021
  3h6e-assembly2_B  TM=4.698E-01  e=3.661E-05  Novosphingobium aromaticivorans DSM 12444
  5f7q-assembly1_J  TM=4.699E-01  e=1.241E-04  Listeria monocytogenes EGD-e

Sequence (644 aa):
MSDSEIPRLIGLDWGTSSLRAYLLGEGGRVLDSRARPWGIQHVPDGDFARAFAVVSGDWRIRWPGLPALAAGMIGSAQGWQEVPYVACPADAARLVGGLRRIDSGDGGCLHLVPGVLDAGALPNVLRGEETQVFGALRLFPELAADALLVLPGSHSKWTAVEDNAIRHFSTYMTGELFAVLRDHSILGRPARAQGHRPSPQAFVRGLELAREGAVAGRLFSTRSLVLTGRLDAGESLDYLSGLLIGEELRCALDGLGGACPPLVLIGDGALCERYREALGHFGVDRVRIVEEAASAGLWRIAEAAGLLAATPDIPTRSANHVMSDSEIPRLIGLDWGTSSLRAYLLGEGGRVLDSRARPWGIQHVPDGDFARAFAVVSGDWRIRWPGLPALAAGMIGSAQGWQEVPYVACPADAARLVGGLRRIDSGDGGCLHLVPGVLDAGALPNVLRGEETQVFGALRLFPELAADALLVLPGSHSKWTAVEDNAIRHFSTYMTGELFAVLRDHSILGRPARAQGHRPSPQAFVRGLELAREGAVAGRLFSTRSLVLTGRLDAGESLDYLSGLLIGEELRCALDGLGGACPPLVLIGDGALCERYREALGHFGVDRVRIVEEAASAGLWRIAEAAGLLAATPDIPTRSANHV

Radius of gyration: 30.86 Å; Cα contacts (8 Å, |Δi|>4): 1389; chains: 2; bounding box: 54×104×89 Å

pLDDT: mean 93.11, std 11.83, range [26.14, 98.72]

InterPro domains:
  IPR007729 2-keto-3-deoxy-galactonokinase [PF05035] (13-301)
  IPR042257 2-keto-3-deoxy-galactonokinase, C-terminal domain [G3DSA:3.30.420.310] (89-305)
  IPR042258 2-keto-3-deoxy-galactonokinase, N-terminal [G3DSA:3.30.420.300] (3-88)

Foldseek 3Di:
DPQQLFFQEWEWEAEQQKIKIFGAHPPLHGNDMDIDRCHCPRPVVSPQLVVCCVGCVVVCVQFPPRAYEYWYCLCPPSHVHPFAAFEPQDALLSQLVRWDWDDSPPRDIYIYTHWYWHPPPDIDIDILVVLLVLLVCLVPVVCQQWEWEWEDDCWIKTFIHHNRGGHDIDTDRLHVVLVCCLPPHPLVVLCVVPNADEDPVLLVVLLVVLLVDACPVVLCVLPVCCVVPNDPSNHSSSNNSSNSLNVVCNVVVVVVVPDHGAYEYEDDPVVVVSNQVSVVVVPNNRYHYDYPSNSSSSVSSCVSNVSRPDRGPNPPPPCPDD/DPQQLFFQEWEWEAEQQKIKIFGAHPPLHGNDMDIDRCHCPRNVVSPQLVVCCVGCVVVCVQFPPRAYEYWYCLCPPSHVHPFAAFEPQDALLSQLVRWDWDDSPPRDIYIYTHWYWHPPPDIDIDILVVLLVLLVCSVPVVCQQWEWEWEDDCWIKTFIHHNRGGHDIDTDRLHVVLVCCLPPHPLVVLCVVPNADEDPVLLVVLLVVLLVDACPVVLCVLPVCCVVPNDPSNHSSSNNSSNSLNVVCNVVVVVVVPDHGAYEYEDDPVVVVSNQVSVVVVPNNRYHYDYPSNSSSRVSSCVSNVSRPDRGDNPDPPPPDD

Solvent-accessible surface area (backbone atoms only — not comparable to full-atom values): 33146 Å² total; per-residue (Å²): 124,62,76,67,69,42,64,36,34,38,34,31,49,28,30,61,62,33,26,36,39,33,36,20,15,62,96,44,40,76,76,42,74,48,74,46,76,42,1,58,79,48,33,71,93,68,41,59,49,58,54,50,40,70,75,41,34,69,56,43,68,68,31,50,81,54,40,35,40,35,33,18,40,38,22,31,88,77,27,82,50,66,41,65,62,37,54,53,66,35,32,62,67,52,42,47,73,41,48,42,80,41,78,40,80,81,85,50,56,34,32,33,42,34,27,39,28,38,79,57,96,69,32,37,74,44,52,39,58,62,39,27,51,48,6,43,34,66,77,38,58,79,42,24,62,50,24,34,40,33,34,69,45,50,61,18,34,46,33,33,28,42,73,56,16,41,59,46,62,47,44,28,48,50,42,43,51,50,52,44,37,44,74,69,36,78,63,15,45,49,24,71,74,73,35,76,42,93,33,72,66,36,20,49,52,18,28,56,53,16,68,74,42,74,46,64,66,46,58,55,38,46,41,32,29,36,76,70,67,76,34,58,42,32,27,31,63,34,22,46,50,15,30,45,52,25,39,50,50,48,56,56,53,62,72,50,72,82,62,76,60,57,34,34,36,39,57,57,66,70,61,43,49,52,48,50,54,52,35,42,79,72,73,49,73,75,65,46,74,48,71,69,21,53,58,36,9,46,38,49,44,35,54,73,58,60,54,55,72,66,73,46,64,68,74,74,77,76,80,75,75,135,125,62,77,69,69,41,65,38,35,37,36,30,49,27,30,62,64,33,28,36,39,33,35,20,14,62,96,43,40,77,77,43,74,48,74,46,76,41,1,57,82,49,33,70,93,67,40,58,48,58,53,51,39,71,75,41,36,68,56,43,68,68,32,49,82,53,38,34,40,36,31,16,40,39,21,31,88,78,28,83,49,65,40,64,62,39,54,53,66,36,30,62,66,52,42,46,72,40,47,41,80,39,77,41,80,80,84,52,58,34,31,33,41,34,27,40,28,37,80,57,98,69,32,36,74,46,53,39,57,63,39,27,51,49,6,43,33,67,78,38,59,80,41,24,62,52,22,34,41,33,34,70,46,50,62,20,34,46,34,35,29,44,74,56,15,43,59,44,63,48,45,30,47,50,41,43,50,51,50,45,37,44,74,66,36,79,62,15,45,49,25,72,74,74,36,76,42,94,34,71,66,36,20,48,52,18,27,57,54,16,68,74,42,75,46,63,66,46,57,55,36,48,40,33,29,35,75,69,67,75,34,58,42,31,26,30,63,33,22,45,48,16,29,46,52,23,38,49,49,48,55,56,53,62,71,49,72,81,64,75,57,57,35,34,33,38,57,57,66,71,60,44,49,54,49,50,54,53,34,41,78,71,72,48,73,73,64,46,76,45,71,71,21,54,58,36,8,47,38,48,46,34,55,73,59,60,53,54,73,66,74,51,64,71,75,74,80,75,81,80,81,130